Protein AF-A0A085LR89-F1 (afdb_monomer_lite)

Structure (mmCIF, N/CA/C/O backbone):
data_AF-A0A085LR89-F1
#
_entry.id   AF-A0A085LR89-F1
#
loop_
_atom_site.group_PDB
_atom_site.id
_atom_site.type_symbol
_atom_site.label_atom_id
_atom_site.label_alt_id
_atom_site.label_comp_id
_atom_site.label_asym_id
_atom_site.label_entity_id
_atom_site.label_seq_id
_atom_site.pdbx_PDB_ins_code
_atom_site.Cartn_x
_atom_site.Cartn_y
_atom_site.Cartn_z
_atom_site.occupancy
_atom_site.B_iso_or_equiv
_atom_site.auth_seq_id
_atom_site.auth_comp_id
_atom_site.auth_asym_id
_atom_site.auth_atom_id
_atom_site.pdbx_PDB_model_num
ATOM 1 N N . MET A 1 1 ? 61.784 -9.458 11.070 1.00 32.78 1 MET A N 1
ATOM 2 C CA . MET A 1 1 ? 60.737 -9.261 10.048 1.00 32.78 1 MET A CA 1
ATOM 3 C C . MET A 1 1 ? 59.618 -10.234 10.359 1.00 32.78 1 MET A C 1
ATOM 5 O O . MET A 1 1 ? 59.821 -11.429 10.211 1.00 32.78 1 MET A O 1
ATOM 9 N N . SER A 1 2 ? 58.502 -9.747 10.892 1.00 35.72 2 SER A N 1
ATOM 10 C CA . 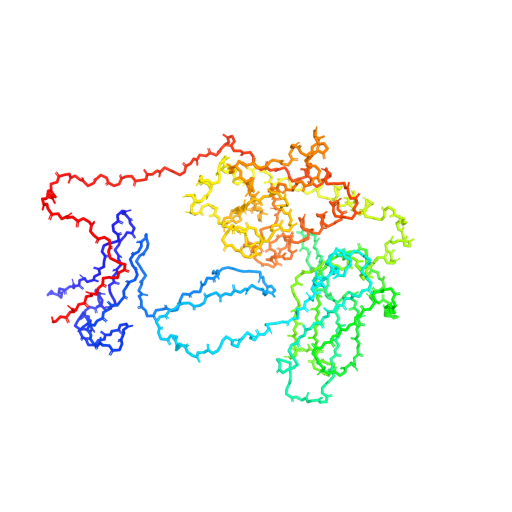SER A 1 2 ? 57.328 -10.572 11.183 1.00 35.72 2 SER A CA 1
ATOM 11 C C . SER A 1 2 ? 56.671 -10.938 9.854 1.00 35.72 2 SER A C 1
ATOM 13 O O . SER A 1 2 ? 56.163 -10.062 9.159 1.00 35.72 2 SER A O 1
ATOM 15 N N . SER A 1 3 ? 56.738 -12.204 9.456 1.00 43.00 3 SER A N 1
ATOM 16 C CA . SER A 1 3 ? 56.041 -12.704 8.273 1.00 43.00 3 SER A CA 1
ATOM 17 C C . SER A 1 3 ? 54.534 -12.695 8.541 1.00 43.00 3 SER A C 1
ATOM 19 O O . SER A 1 3 ? 54.021 -13.537 9.274 1.00 43.00 3 SER A O 1
ATOM 21 N N . LEU A 1 4 ? 53.837 -11.709 7.975 1.00 47.34 4 LEU A N 1
ATOM 22 C CA . LEU A 1 4 ? 52.379 -11.674 7.893 1.00 47.34 4 LEU A CA 1
ATOM 23 C C . LEU A 1 4 ? 51.922 -12.819 6.988 1.00 47.34 4 LEU A C 1
ATOM 25 O O . LEU A 1 4 ? 52.135 -12.789 5.778 1.00 47.34 4 LEU A O 1
ATOM 29 N N . LEU A 1 5 ? 51.332 -13.847 7.591 1.00 45.78 5 LEU A N 1
ATOM 30 C CA . LEU A 1 5 ? 50.730 -14.956 6.865 1.00 45.78 5 LEU A CA 1
ATOM 31 C C . LEU A 1 5 ? 49.256 -14.633 6.601 1.00 45.78 5 LEU A C 1
ATOM 33 O O . LEU A 1 5 ? 48.513 -14.265 7.516 1.00 45.78 5 LEU A O 1
ATOM 37 N N . LEU A 1 6 ? 48.859 -14.760 5.337 1.00 48.84 6 LEU A N 1
ATOM 38 C CA . LEU A 1 6 ? 47.501 -14.532 4.865 1.00 48.84 6 LEU A CA 1
ATOM 39 C C . LEU A 1 6 ? 46.900 -15.881 4.446 1.00 48.84 6 LEU A C 1
ATOM 41 O O . LEU A 1 6 ? 47.400 -16.519 3.524 1.00 48.84 6 LEU A O 1
ATOM 45 N N . ALA A 1 7 ? 45.835 -16.310 5.117 1.00 58.66 7 ALA A N 1
ATOM 46 C CA . ALA A 1 7 ? 45.003 -17.446 4.726 1.00 58.66 7 ALA A CA 1
ATOM 47 C C . ALA A 1 7 ? 43.586 -16.967 4.377 1.00 58.66 7 ALA A C 1
ATOM 49 O O . ALA A 1 7 ? 43.079 -16.022 4.986 1.00 58.66 7 ALA A O 1
ATOM 50 N N . GLY A 1 8 ? 42.961 -17.577 3.373 1.00 65.12 8 GLY A N 1
ATOM 51 C CA . GLY A 1 8 ? 41.691 -17.123 2.806 1.00 65.12 8 GLY A CA 1
ATOM 52 C C . GLY A 1 8 ? 41.365 -17.812 1.491 1.00 65.12 8 GLY A C 1
ATOM 53 O O . GLY A 1 8 ? 42.171 -18.574 0.956 1.00 65.12 8 GLY A O 1
ATOM 54 N N . PHE A 1 9 ? 40.177 -17.528 0.976 1.00 60.09 9 PHE A N 1
ATOM 55 C CA . PHE A 1 9 ? 39.712 -18.002 -0.318 1.00 60.09 9 PHE A CA 1
ATOM 56 C C . PHE A 1 9 ? 39.887 -16.899 -1.356 1.00 60.09 9 PHE A C 1
ATOM 58 O O . PHE A 1 9 ? 39.565 -15.737 -1.113 1.00 60.09 9 PHE A O 1
ATOM 65 N N . ASN A 1 10 ? 40.371 -17.269 -2.536 1.00 58.81 10 ASN A N 1
ATOM 66 C CA . ASN A 1 10 ? 40.240 -16.417 -3.707 1.00 58.81 10 ASN A CA 1
ATOM 67 C C . ASN A 1 10 ? 38.839 -16.649 -4.287 1.00 58.81 10 ASN A C 1
ATOM 69 O O . ASN A 1 10 ? 38.525 -17.781 -4.651 1.00 58.81 10 ASN A O 1
ATOM 73 N N . GLY A 1 11 ? 38.007 -15.606 -4.336 1.00 57.03 11 GLY A N 1
ATOM 74 C CA . GLY A 1 11 ? 36.618 -15.696 -4.799 1.00 57.03 11 GLY A CA 1
ATOM 75 C C . GLY A 1 11 ? 36.459 -16.024 -6.274 1.00 57.03 11 GLY A C 1
ATOM 76 O O . GLY A 1 11 ? 35.368 -16.391 -6.700 1.00 57.03 11 GLY A O 1
ATOM 77 N N . GLY A 1 12 ? 37.546 -15.954 -7.049 1.00 51.19 12 GLY A N 1
ATOM 78 C CA . GLY A 1 12 ? 37.476 -16.116 -8.495 1.00 51.19 12 GLY A CA 1
ATOM 79 C C . GLY A 1 12 ? 36.684 -14.979 -9.149 1.00 51.19 12 GLY A C 1
ATOM 80 O O . GLY A 1 12 ? 36.040 -14.171 -8.493 1.00 51.19 12 GLY A O 1
ATOM 81 N N . ASN A 1 13 ? 36.780 -14.855 -10.470 1.00 51.41 13 ASN A N 1
ATOM 82 C CA . ASN A 1 13 ? 35.998 -13.890 -11.255 1.00 51.41 13 ASN A CA 1
ATOM 83 C C . ASN A 1 13 ? 36.027 -12.415 -10.769 1.00 51.41 13 ASN A C 1
ATOM 85 O O . ASN A 1 13 ? 35.066 -11.675 -10.943 1.00 51.41 13 ASN A O 1
ATOM 89 N N . GLY A 1 14 ? 37.133 -11.974 -10.155 1.00 54.12 14 GLY A N 1
ATOM 90 C CA . GLY A 1 14 ? 37.303 -10.587 -9.703 1.00 54.12 14 GLY A CA 1
ATOM 91 C C . GLY A 1 14 ? 36.524 -10.201 -8.437 1.00 54.12 14 GLY A C 1
ATOM 92 O O . GLY A 1 14 ? 36.555 -9.034 -8.060 1.00 54.12 14 GLY A O 1
ATOM 93 N N . THR A 1 15 ? 35.889 -11.150 -7.740 1.00 55.84 15 THR A N 1
ATOM 94 C CA . THR A 1 15 ? 35.092 -10.902 -6.517 1.00 55.84 15 THR A CA 1
ATOM 95 C C . THR A 1 15 ? 35.940 -10.688 -5.253 1.00 55.84 15 THR A C 1
ATOM 97 O O . THR A 1 15 ? 35.416 -10.498 -4.157 1.00 55.84 15 THR A O 1
ATOM 100 N N . GLY A 1 16 ? 37.266 -10.646 -5.410 1.00 61.00 16 GLY A N 1
ATOM 101 C CA . GLY A 1 16 ? 38.223 -10.332 -4.354 1.00 61.00 16 GLY A CA 1
ATOM 102 C C . GLY A 1 16 ? 38.739 -11.553 -3.589 1.00 61.00 16 GLY A C 1
ATOM 103 O O . GLY A 1 16 ? 38.555 -12.707 -3.977 1.00 61.00 16 GLY A O 1
ATOM 104 N N . PHE A 1 17 ? 39.462 -11.277 -2.505 1.00 62.72 17 PHE A N 1
ATOM 105 C CA . PHE A 1 17 ? 39.996 -12.281 -1.588 1.00 62.72 17 PHE A CA 1
ATOM 106 C C . PHE A 1 17 ? 39.226 -12.218 -0.272 1.00 62.72 17 PHE A C 1
ATOM 108 O O . PHE A 1 17 ? 39.155 -11.159 0.352 1.00 62.72 17 PHE A O 1
ATOM 115 N N . THR A 1 18 ? 38.687 -13.350 0.168 1.00 69.75 18 THR A N 1
ATOM 116 C CA . THR A 1 18 ? 37.991 -13.465 1.451 1.00 69.75 18 THR A CA 1
ATOM 117 C C . THR A 1 18 ? 38.949 -14.063 2.481 1.00 69.75 18 THR A C 1
ATOM 119 O O . THR A 1 18 ? 39.220 -15.267 2.424 1.00 69.75 18 THR A O 1
ATOM 122 N N . PRO A 1 19 ? 39.495 -13.264 3.419 1.00 67.50 19 PRO A N 1
ATOM 123 C CA . PRO A 1 19 ? 40.410 -13.774 4.433 1.00 67.50 19 PRO A CA 1
ATOM 124 C C . PRO A 1 19 ? 39.686 -14.700 5.420 1.00 67.50 19 PRO A C 1
ATOM 126 O O . PRO A 1 19 ? 38.543 -14.453 5.805 1.00 67.50 19 PRO A O 1
ATOM 129 N N . LEU A 1 20 ? 40.374 -15.752 5.873 1.00 66.06 20 LEU A N 1
ATOM 130 C CA . LEU A 1 20 ? 39.950 -16.519 7.045 1.00 66.06 20 LEU A CA 1
ATOM 131 C C . LEU A 1 20 ? 40.119 -15.663 8.323 1.00 66.06 20 LEU A C 1
ATOM 133 O O . LEU A 1 20 ? 40.990 -14.787 8.361 1.00 66.06 20 LEU A O 1
ATOM 137 N N . PRO A 1 21 ? 39.347 -15.908 9.398 1.00 65.44 21 PRO A N 1
ATOM 138 C CA . PRO A 1 21 ? 39.545 -15.258 10.693 1.00 65.44 21 PRO A CA 1
ATOM 139 C C . PRO A 1 21 ? 40.989 -15.395 11.193 1.00 65.44 21 PRO A C 1
ATOM 141 O O . PRO A 1 21 ? 41.637 -16.407 10.958 1.00 65.44 21 PRO A O 1
ATOM 144 N N . TYR A 1 22 ? 41.514 -14.377 11.880 1.00 67.88 22 TYR A N 1
ATOM 145 C CA . TYR A 1 22 ? 42.899 -14.351 12.398 1.00 67.88 22 TYR A CA 1
ATOM 146 C C . TYR A 1 22 ? 44.018 -14.346 11.327 1.00 67.88 22 TYR A C 1
ATOM 148 O O . TYR A 1 22 ? 45.208 -14.391 11.652 1.00 67.88 22 TYR A O 1
ATOM 156 N N . SER A 1 23 ? 43.656 -14.256 10.044 1.00 65.19 23 SER A N 1
ATOM 157 C CA . SER A 1 23 ? 44.574 -14.006 8.928 1.00 65.19 23 SER A CA 1
ATOM 158 C C . SER A 1 23 ? 45.117 -12.574 8.976 1.00 65.19 23 SER A C 1
ATOM 160 O O . SER A 1 23 ? 44.405 -11.653 9.371 1.00 65.19 23 SER A O 1
ATOM 162 N N . ALA A 1 24 ? 46.385 -12.371 8.600 1.00 59.38 24 ALA A N 1
ATOM 163 C CA . ALA A 1 24 ? 47.071 -11.072 8.627 1.00 59.38 24 ALA A CA 1
ATOM 164 C C . ALA A 1 24 ? 47.065 -10.307 9.975 1.00 59.38 24 ALA A C 1
ATOM 166 O O . ALA A 1 24 ? 47.430 -9.135 10.019 1.00 59.38 24 ALA A O 1
ATOM 167 N N . SER A 1 25 ? 46.727 -10.959 11.093 1.00 66.94 25 SER A N 1
ATOM 168 C CA . SER A 1 25 ? 46.773 -10.355 12.436 1.00 66.94 25 SER A CA 1
ATOM 169 C C . SER A 1 25 ? 47.938 -10.855 13.301 1.00 66.94 25 SER A C 1
ATOM 171 O O . SER A 1 25 ? 48.028 -10.509 14.473 1.00 66.94 25 SER A O 1
ATOM 173 N N . GLY A 1 26 ? 48.832 -11.688 12.749 1.00 63.09 26 GLY A N 1
ATOM 174 C CA . GLY A 1 26 ? 49.913 -12.340 13.506 1.00 63.09 26 GLY A CA 1
ATOM 175 C C . GLY A 1 26 ? 49.442 -13.501 14.393 1.00 63.09 26 GLY A C 1
ATOM 176 O O . GLY A 1 26 ? 50.255 -14.131 15.062 1.00 63.09 26 GLY A O 1
ATOM 177 N N . GLU A 1 27 ? 48.146 -13.822 14.358 1.00 71.25 27 GLU A N 1
ATOM 178 C CA . GLU A 1 27 ? 47.516 -14.861 15.177 1.00 71.25 27 GLU A CA 1
ATOM 179 C C . GLU A 1 27 ? 47.032 -16.058 14.350 1.00 71.25 27 GLU A C 1
ATOM 181 O O . GLU A 1 27 ? 46.130 -16.782 14.761 1.00 71.25 27 GLU A O 1
ATOM 186 N N . ILE A 1 28 ? 47.635 -16.296 13.182 1.00 62.91 28 ILE A N 1
ATOM 187 C CA . ILE A 1 28 ? 47.172 -17.315 12.227 1.00 62.91 28 ILE A CA 1
ATOM 188 C C . ILE A 1 28 ? 47.116 -18.735 12.819 1.00 62.91 28 ILE A C 1
ATOM 190 O O . ILE A 1 28 ? 46.302 -19.549 12.395 1.00 62.91 28 ILE A O 1
ATOM 194 N N . PHE A 1 29 ? 47.919 -19.027 13.847 1.00 63.22 29 PHE A N 1
ATOM 195 C CA . PHE A 1 29 ? 47.888 -20.296 14.585 1.00 63.22 29 PHE A CA 1
ATOM 196 C C . PHE A 1 29 ? 46.522 -20.580 15.236 1.00 63.22 29 PHE A C 1
ATOM 198 O O . PHE A 1 29 ? 46.166 -21.741 15.433 1.00 63.22 29 PHE A O 1
ATOM 205 N N . LYS A 1 30 ? 45.720 -19.539 15.514 1.00 67.81 30 LYS A N 1
ATOM 206 C CA . LYS A 1 30 ? 44.348 -19.667 16.022 1.00 67.81 30 LYS A CA 1
ATOM 207 C C . LYS A 1 30 ? 43.420 -20.376 15.038 1.00 67.81 30 LYS A C 1
ATOM 209 O O . LYS A 1 30 ? 42.422 -20.935 15.477 1.00 67.81 30 LYS A O 1
ATOM 214 N N . LEU A 1 31 ? 43.753 -20.433 13.745 1.00 61.12 31 LEU A N 1
ATOM 215 C CA . LEU A 1 31 ? 42.983 -21.204 12.764 1.00 61.12 31 LEU A CA 1
ATOM 216 C C . LEU A 1 31 ? 42.948 -22.703 13.062 1.00 61.12 31 LEU A C 1
ATOM 218 O O . LEU A 1 31 ? 41.983 -23.342 12.662 1.00 61.12 31 LEU A O 1
ATOM 222 N N . ALA A 1 32 ? 43.956 -23.243 13.755 1.00 62.91 32 ALA A N 1
ATOM 223 C CA . ALA A 1 32 ? 44.004 -24.647 14.168 1.00 62.91 32 ALA A CA 1
ATOM 224 C C . ALA A 1 32 ? 43.259 -24.905 15.493 1.00 62.91 32 ALA A C 1
ATOM 226 O O . ALA A 1 32 ? 42.859 -26.030 15.775 1.00 62.91 32 ALA A O 1
ATOM 227 N N . THR A 1 33 ? 43.076 -23.871 16.324 1.00 64.69 33 THR A N 1
ATOM 228 C CA . THR A 1 33 ? 42.462 -23.989 17.662 1.00 64.69 33 THR A CA 1
ATOM 229 C C . THR A 1 33 ? 40.982 -23.621 17.664 1.00 64.69 33 THR A C 1
ATOM 231 O O . THR A 1 33 ? 40.196 -24.223 18.390 1.00 64.69 33 THR A O 1
ATOM 234 N N . PHE A 1 34 ? 40.602 -22.632 16.857 1.00 69.56 34 PHE A N 1
ATOM 235 C CA . PHE A 1 34 ? 39.237 -22.137 16.723 1.00 69.56 34 PHE A CA 1
ATOM 236 C C . PHE A 1 34 ? 38.592 -22.662 15.441 1.00 69.56 34 PHE A C 1
ATOM 238 O O . PHE A 1 34 ? 39.260 -23.195 14.554 1.00 69.56 34 PHE A O 1
ATOM 245 N N . SER A 1 35 ? 37.270 -22.553 15.372 1.00 64.19 35 SER A N 1
ATOM 246 C CA . SER A 1 35 ? 36.470 -23.113 14.292 1.00 64.19 35 SER A CA 1
ATOM 247 C C . SER A 1 35 ? 35.125 -22.388 14.178 1.00 64.19 35 SER A C 1
ATOM 249 O O . SER A 1 35 ? 34.646 -21.812 15.152 1.00 64.19 35 SER A O 1
ATOM 251 N N . SER A 1 36 ? 34.516 -22.428 12.987 1.00 60.47 36 SER A N 1
ATOM 252 C CA . SER A 1 36 ? 33.108 -22.051 12.746 1.00 60.47 36 SER A CA 1
ATOM 253 C C . SER A 1 36 ? 32.120 -23.213 12.941 1.00 60.47 36 SER A C 1
ATOM 255 O O . SER A 1 36 ? 30.924 -23.068 12.696 1.00 60.47 36 SER A O 1
ATOM 257 N N . VAL A 1 37 ? 32.617 -24.376 13.361 1.00 61.75 37 VAL A N 1
ATOM 258 C CA . VAL A 1 37 ? 31.857 -25.582 13.704 1.00 61.75 37 VAL A CA 1
ATOM 259 C C . VAL A 1 37 ? 32.370 -26.133 15.043 1.00 61.75 37 VAL A C 1
ATOM 261 O O . VAL A 1 37 ? 33.425 -25.731 15.519 1.00 61.75 37 VAL A O 1
ATOM 264 N N . ASP A 1 38 ? 31.681 -27.096 15.655 1.00 64.38 38 ASP A N 1
ATOM 265 C CA . ASP A 1 38 ? 32.117 -27.719 16.926 1.00 64.38 38 ASP A CA 1
ATOM 266 C C . ASP A 1 38 ? 33.332 -28.670 16.775 1.00 64.38 38 ASP A C 1
ATOM 268 O O . ASP A 1 38 ? 33.498 -29.634 17.521 1.00 64.38 38 ASP A O 1
ATOM 272 N N . LEU A 1 39 ? 34.201 -28.432 15.787 1.00 63.84 39 LEU A N 1
ATOM 273 C CA . LEU A 1 39 ? 35.412 -29.210 15.527 1.00 63.84 39 LEU A CA 1
ATOM 274 C C . LEU A 1 39 ? 36.611 -28.264 15.343 1.00 63.84 39 LEU A C 1
ATOM 276 O O . LEU A 1 39 ? 36.702 -27.623 14.294 1.00 63.84 39 LEU A O 1
ATOM 280 N N . PRO A 1 40 ? 37.549 -28.193 16.310 1.00 66.50 40 PRO A N 1
ATOM 281 C CA . PRO A 1 40 ? 38.739 -27.342 16.225 1.00 66.50 40 PRO A CA 1
ATOM 282 C C . PRO A 1 40 ? 39.486 -27.496 14.894 1.00 66.50 40 PRO A C 1
ATOM 284 O O . PRO A 1 40 ? 39.620 -28.607 14.380 1.00 66.50 40 PRO A O 1
ATOM 287 N N . GLY A 1 41 ? 39.950 -26.386 14.313 1.00 60.62 41 GLY A N 1
ATOM 288 C CA . GLY A 1 41 ? 40.714 -26.408 13.060 1.00 60.62 41 GLY A CA 1
ATOM 289 C C . GLY A 1 41 ? 39.874 -26.526 11.786 1.00 60.62 41 GLY A C 1
ATOM 290 O O . GLY A 1 41 ? 40.408 -26.450 10.676 1.00 60.62 41 GLY A O 1
ATOM 291 N N . ARG A 1 42 ? 38.555 -26.707 11.913 1.00 60.81 42 ARG A N 1
ATOM 292 C CA . ARG A 1 42 ? 37.652 -26.874 10.774 1.00 60.81 42 ARG A CA 1
ATOM 293 C C . ARG A 1 42 ? 36.907 -25.586 10.483 1.00 60.81 42 ARG A C 1
ATOM 295 O O . ARG A 1 42 ? 36.419 -24.927 11.389 1.00 60.81 42 ARG A O 1
ATOM 302 N N . TRP A 1 43 ? 36.763 -25.226 9.220 1.00 61.56 43 TRP A N 1
ATOM 303 C CA . TRP A 1 43 ? 36.019 -24.027 8.857 1.00 61.56 43 TRP A CA 1
ATOM 304 C C . TRP A 1 43 ? 35.061 -24.338 7.721 1.00 61.56 43 TRP A C 1
ATOM 306 O O . TRP A 1 43 ? 35.440 -25.013 6.764 1.00 61.56 43 TRP A O 1
ATOM 316 N N . ILE A 1 44 ? 33.815 -23.883 7.846 1.00 63.44 44 ILE A N 1
ATOM 317 C CA . ILE A 1 44 ? 32.793 -24.074 6.821 1.00 63.44 44 ILE A CA 1
ATOM 318 C C . ILE A 1 44 ? 32.508 -22.746 6.135 1.00 63.44 44 ILE A C 1
ATOM 320 O O . ILE A 1 44 ? 32.373 -21.717 6.786 1.00 63.44 44 ILE A O 1
ATOM 324 N N . TYR A 1 45 ? 32.445 -22.773 4.810 1.00 62.16 45 TYR A N 1
ATOM 325 C CA . TYR A 1 45 ? 32.147 -21.622 3.968 1.00 62.16 45 TYR A CA 1
ATOM 326 C C . TYR A 1 45 ? 31.163 -22.058 2.890 1.00 62.16 45 TYR A C 1
ATOM 328 O O . TYR A 1 45 ? 31.280 -23.159 2.346 1.00 62.16 45 TYR A O 1
ATOM 336 N N . ARG A 1 46 ? 30.196 -21.194 2.581 1.00 61.19 46 ARG A N 1
ATOM 337 C CA . ARG A 1 46 ? 29.393 -21.301 1.365 1.00 61.19 46 ARG A CA 1
ATOM 338 C C . ARG A 1 46 ? 30.139 -20.550 0.270 1.00 61.19 46 ARG A C 1
ATOM 340 O O . ARG A 1 46 ? 30.467 -19.379 0.444 1.00 61.19 46 ARG A O 1
ATOM 347 N N . VAL A 1 47 ? 30.426 -21.241 -0.824 1.00 60.31 47 VAL A N 1
ATOM 348 C CA . VAL A 1 47 ? 31.152 -20.688 -1.969 1.00 60.31 47 VAL A CA 1
ATOM 349 C C . VAL A 1 47 ? 30.185 -20.642 -3.148 1.00 60.31 47 VAL A C 1
ATOM 351 O O . VAL A 1 47 ? 29.944 -21.677 -3.761 1.00 60.31 47 VAL A O 1
ATOM 354 N N . ASP A 1 48 ? 29.630 -19.458 -3.415 1.00 56.66 48 ASP A N 1
ATOM 355 C CA . ASP A 1 48 ? 28.869 -19.127 -4.632 1.00 56.66 48 ASP A CA 1
ATOM 356 C C . ASP A 1 48 ? 29.531 -17.903 -5.311 1.00 56.66 48 ASP A C 1
ATOM 358 O O . ASP A 1 48 ? 30.746 -17.740 -5.208 1.00 56.66 48 ASP A O 1
ATOM 362 N N . GLU A 1 49 ? 28.775 -17.010 -5.966 1.00 55.53 49 GLU A N 1
ATOM 363 C CA . GLU A 1 49 ? 29.297 -15.729 -6.488 1.00 55.53 49 GLU A CA 1
ATOM 364 C C . GLU A 1 49 ? 29.901 -14.833 -5.388 1.00 55.53 49 GLU A C 1
ATOM 366 O O . GLU A 1 49 ? 30.769 -14.006 -5.657 1.00 55.53 49 GLU A O 1
ATOM 371 N N . GLN A 1 50 ? 29.484 -15.032 -4.133 1.00 56.25 50 GLN A N 1
ATOM 372 C CA . GLN A 1 50 ? 30.135 -14.493 -2.940 1.00 56.25 50 GLN A CA 1
ATOM 373 C C . GLN A 1 50 ? 30.561 -15.636 -2.010 1.00 56.25 50 GLN A C 1
ATOM 375 O O . GLN A 1 50 ? 29.844 -16.629 -1.848 1.00 56.25 50 GLN A O 1
ATOM 380 N N . ILE A 1 51 ? 31.721 -15.485 -1.361 1.00 63.19 51 ILE A N 1
ATOM 381 C CA . ILE A 1 51 ? 32.186 -16.408 -0.319 1.00 63.19 51 ILE A CA 1
ATOM 382 C C . ILE A 1 51 ? 31.641 -15.938 1.026 1.00 63.19 51 ILE A C 1
ATOM 384 O O . ILE A 1 51 ? 32.044 -14.897 1.547 1.00 63.19 51 ILE A O 1
ATOM 388 N N . ILE A 1 52 ? 30.752 -16.733 1.610 1.00 62.56 52 ILE A N 1
ATOM 389 C CA . ILE A 1 52 ? 30.110 -16.434 2.888 1.00 62.56 52 ILE A CA 1
ATOM 390 C C . ILE A 1 52 ? 30.650 -17.408 3.931 1.00 62.56 52 ILE A C 1
ATOM 392 O O . ILE A 1 52 ? 30.578 -18.628 3.758 1.00 62.56 52 ILE A O 1
ATOM 396 N N . ALA A 1 53 ? 31.195 -16.876 5.025 1.00 62.41 53 ALA A N 1
ATOM 397 C CA . ALA A 1 53 ? 31.591 -17.691 6.166 1.00 62.41 53 ALA A CA 1
ATOM 398 C C . ALA A 1 53 ? 30.370 -18.427 6.725 1.00 62.41 53 ALA A C 1
ATOM 400 O O . ALA A 1 53 ? 29.365 -17.820 7.091 1.00 62.41 53 ALA A O 1
ATOM 401 N N . GLY A 1 54 ? 30.453 -19.750 6.789 1.00 57.00 54 GLY A N 1
ATOM 402 C CA . GLY A 1 54 ? 29.505 -20.536 7.552 1.00 57.00 54 GLY A CA 1
ATOM 403 C C . GLY A 1 54 ? 29.762 -20.345 9.047 1.00 57.00 54 GLY A C 1
ATOM 404 O O . GLY A 1 54 ? 30.864 -20.000 9.467 1.00 57.00 54 GLY A O 1
ATOM 405 N N . GLY A 1 55 ? 28.707 -20.487 9.844 1.00 57.16 55 GLY A N 1
ATOM 406 C CA . GLY A 1 55 ? 28.678 -20.081 11.256 1.00 57.16 55 GLY A CA 1
ATOM 407 C C . GLY A 1 55 ? 27.775 -18.870 11.504 1.00 57.16 55 GLY A C 1
ATOM 408 O O . GLY A 1 55 ? 27.362 -18.641 12.636 1.00 57.16 55 GLY A O 1
ATOM 409 N N . PHE A 1 56 ? 27.418 -18.130 10.449 1.00 59.03 56 PHE A N 1
ATOM 410 C CA . PHE A 1 56 ? 26.514 -16.985 10.530 1.00 59.03 56 PHE A CA 1
ATOM 411 C C . PHE A 1 56 ? 25.092 -17.341 10.096 1.00 59.03 56 PHE A C 1
ATOM 413 O O . PHE A 1 56 ? 24.864 -18.097 9.148 1.00 59.03 56 PHE A O 1
ATOM 420 N N . LEU A 1 57 ? 24.133 -16.764 10.814 1.00 67.94 57 LEU A N 1
ATOM 421 C CA . LEU A 1 57 ? 22.718 -16.814 10.492 1.00 67.94 57 LEU A CA 1
ATOM 422 C C . LEU A 1 57 ? 22.456 -15.959 9.245 1.00 67.94 57 LEU A C 1
ATOM 424 O O . LEU A 1 57 ? 22.799 -14.780 9.218 1.00 67.94 57 LEU A O 1
ATOM 428 N N . THR A 1 58 ? 21.850 -16.545 8.220 1.00 67.56 58 THR A N 1
ATOM 429 C CA . THR A 1 58 ? 21.382 -15.845 7.019 1.00 67.56 58 THR A CA 1
ATOM 430 C C . THR A 1 58 ? 19.877 -15.648 7.116 1.00 67.56 58 THR A C 1
ATOM 432 O O . THR A 1 58 ? 19.150 -16.581 7.452 1.00 67.56 58 THR A O 1
ATOM 435 N N . ILE A 1 59 ? 19.418 -14.438 6.814 1.00 71.81 59 ILE A N 1
ATOM 436 C CA . ILE A 1 59 ? 18.016 -14.030 6.877 1.00 71.81 59 ILE A CA 1
ATOM 437 C C . ILE A 1 59 ? 17.586 -13.638 5.460 1.00 71.81 59 ILE A C 1
ATOM 439 O O . ILE A 1 59 ? 18.256 -12.824 4.830 1.00 71.81 59 ILE A O 1
ATOM 443 N N . ALA A 1 60 ? 16.504 -14.230 4.955 1.00 65.31 60 ALA A N 1
ATOM 444 C CA . ALA A 1 60 ? 15.958 -13.949 3.629 1.00 65.31 60 ALA A CA 1
ATOM 445 C C . ALA A 1 60 ? 14.417 -13.830 3.677 1.00 65.31 60 ALA A C 1
ATOM 447 O O . ALA A 1 60 ? 13.773 -14.741 4.193 1.00 65.31 60 ALA A O 1
ATOM 448 N N . PRO A 1 61 ? 13.799 -12.771 3.127 1.00 67.62 61 PRO A N 1
ATOM 449 C CA . PRO A 1 61 ? 14.453 -11.617 2.516 1.00 67.62 61 PRO A CA 1
ATOM 450 C C . PRO A 1 61 ? 15.150 -10.731 3.564 1.00 67.62 61 PRO A C 1
ATOM 452 O O . PRO A 1 61 ? 14.758 -10.687 4.728 1.00 67.62 61 PRO A O 1
ATOM 455 N N . ASP A 1 62 ? 16.201 -10.030 3.146 1.00 68.69 62 ASP A N 1
ATOM 456 C CA . ASP A 1 62 ? 16.970 -9.077 3.962 1.00 68.69 62 ASP A CA 1
ATOM 457 C C . ASP A 1 62 ? 16.287 -7.700 4.075 1.00 68.69 62 ASP A C 1
ATOM 459 O O . ASP A 1 62 ? 16.653 -6.875 4.915 1.00 68.69 62 ASP A O 1
ATOM 463 N N . LYS A 1 63 ? 15.264 -7.462 3.247 1.00 72.31 63 LYS A N 1
ATOM 464 C CA . LYS A 1 63 ? 14.410 -6.272 3.241 1.00 72.31 63 LYS A CA 1
ATOM 465 C C . LYS A 1 63 ? 12.942 -6.664 3.371 1.00 72.31 63 LYS A C 1
ATOM 467 O O . LYS A 1 63 ? 12.510 -7.710 2.892 1.00 72.31 63 LYS A O 1
ATOM 472 N N . GLY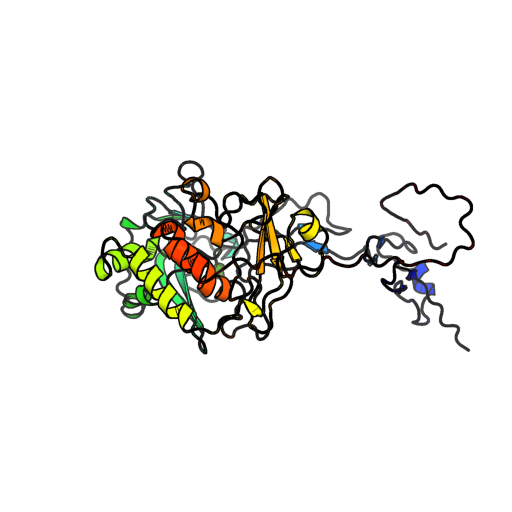 A 1 64 ? 12.155 -5.785 3.981 1.00 72.75 64 GLY A N 1
ATOM 473 C CA . GLY A 1 64 ? 10.724 -5.992 4.149 1.00 72.75 64 GLY A CA 1
ATOM 474 C C . GLY A 1 64 ? 9.955 -4.700 4.392 1.00 72.75 64 GLY A C 1
ATOM 475 O O . GLY A 1 64 ? 10.533 -3.629 4.566 1.00 72.75 64 GLY A O 1
ATOM 476 N N . SER A 1 65 ? 8.629 -4.815 4.394 1.00 73.94 65 SER A N 1
ATOM 477 C CA . SER A 1 65 ? 7.709 -3.746 4.776 1.00 73.94 65 SER A CA 1
ATOM 478 C C . SER A 1 65 ? 7.974 -3.288 6.209 1.00 73.94 65 SER A C 1
ATOM 480 O O . SER A 1 65 ? 8.161 -4.118 7.103 1.00 73.94 65 SER A O 1
ATOM 482 N N . MET A 1 66 ? 7.923 -1.975 6.454 1.00 78.81 66 MET A N 1
ATOM 483 C CA . MET A 1 66 ? 8.153 -1.420 7.797 1.00 78.81 66 MET A CA 1
ATOM 484 C C . MET A 1 66 ? 7.098 -1.842 8.825 1.00 78.81 66 MET A C 1
ATOM 486 O O . MET A 1 66 ? 7.330 -1.735 10.025 1.00 78.81 66 MET A O 1
ATOM 490 N N . LEU A 1 67 ? 5.937 -2.311 8.365 1.00 72.81 67 LEU A N 1
ATOM 491 C CA . LEU A 1 67 ? 4.852 -2.789 9.224 1.00 72.81 67 LEU A CA 1
ATOM 492 C C . LEU A 1 67 ? 4.913 -4.303 9.465 1.00 72.81 67 LEU A C 1
ATOM 494 O O . LEU A 1 67 ? 4.083 -4.847 10.189 1.00 72.81 67 LEU A O 1
ATOM 498 N N . GLY A 1 68 ? 5.902 -4.984 8.882 1.00 70.38 68 GLY A N 1
ATOM 499 C CA . GLY A 1 68 ? 6.058 -6.427 8.995 1.00 70.38 68 GLY A CA 1
ATOM 500 C C . GLY A 1 68 ? 5.001 -7.202 8.207 1.00 70.38 68 GLY A C 1
ATOM 501 O O . GLY A 1 68 ? 4.478 -6.735 7.196 1.00 70.38 68 GLY A O 1
ATOM 502 N N . GLY A 1 69 ? 4.725 -8.430 8.651 1.00 65.19 69 GLY A N 1
ATOM 503 C CA . GLY A 1 69 ? 3.815 -9.361 7.969 1.00 65.19 69 GLY A CA 1
ATOM 504 C C . GLY A 1 69 ? 4.476 -10.227 6.891 1.00 65.19 69 GLY A C 1
ATOM 505 O O . GLY A 1 69 ? 3.805 -11.067 6.299 1.00 65.19 69 GLY A O 1
ATOM 506 N N . ILE A 1 70 ? 5.782 -10.067 6.670 1.00 69.25 70 ILE A N 1
ATOM 507 C CA . ILE A 1 70 ? 6.566 -10.886 5.740 1.00 69.25 70 ILE A CA 1
ATOM 508 C C . ILE A 1 70 ? 7.164 -12.068 6.502 1.00 69.25 70 ILE A C 1
ATOM 510 O O . ILE A 1 70 ? 7.707 -11.904 7.596 1.00 69.25 70 ILE A O 1
ATOM 514 N N . SER A 1 71 ? 7.054 -13.264 5.923 1.00 67.81 71 SER A N 1
ATOM 515 C CA . SER A 1 71 ? 7.769 -14.435 6.422 1.00 67.81 71 SER A CA 1
ATOM 516 C C . SER A 1 71 ? 9.241 -14.304 6.067 1.00 67.81 71 SER A C 1
ATOM 518 O O . SER A 1 71 ? 9.585 -14.058 4.913 1.00 67.81 71 SER A O 1
ATOM 520 N N . VAL A 1 72 ? 10.098 -14.470 7.068 1.00 71.25 72 VAL A N 1
ATOM 521 C CA . VAL A 1 72 ? 11.539 -14.402 6.881 1.00 71.25 72 VAL A CA 1
ATOM 522 C C . VAL A 1 72 ? 12.114 -15.779 7.156 1.00 71.25 72 VAL A C 1
ATOM 524 O O . VAL A 1 72 ? 11.931 -16.340 8.237 1.00 71.25 72 VAL A O 1
ATOM 527 N N . ASN A 1 73 ? 12.773 -16.341 6.152 1.00 68.81 73 ASN A N 1
ATOM 528 C CA . ASN A 1 73 ? 13.500 -17.582 6.274 1.00 68.81 73 ASN A CA 1
ATOM 529 C C . ASN A 1 73 ? 14.845 -17.304 6.938 1.00 68.81 73 ASN A C 1
ATOM 531 O O . ASN A 1 73 ? 15.658 -16.518 6.449 1.00 68.81 73 ASN A O 1
ATOM 535 N N . ILE A 1 74 ? 15.063 -17.966 8.064 1.00 73.25 74 ILE A N 1
ATOM 536 C CA . ILE A 1 74 ? 16.292 -17.877 8.828 1.00 73.25 74 ILE A CA 1
ATOM 537 C C . ILE A 1 74 ? 17.011 -19.208 8.642 1.00 73.25 74 ILE A C 1
ATOM 539 O O . ILE A 1 74 ? 16.552 -20.245 9.112 1.00 73.25 74 ILE A O 1
ATOM 543 N N . SER A 1 75 ? 18.143 -19.180 7.950 1.00 71.50 75 SER A N 1
ATOM 544 C CA . SER A 1 75 ? 18.950 -20.364 7.668 1.00 71.50 75 SER A CA 1
ATOM 545 C C . SER A 1 75 ? 20.361 -20.184 8.203 1.00 71.50 75 SER A C 1
ATOM 547 O O . SER A 1 75 ? 20.980 -19.146 7.996 1.00 71.50 75 SER A O 1
ATOM 549 N N . GLY A 1 76 ? 20.898 -21.194 8.874 1.00 67.44 76 GLY A N 1
ATOM 550 C CA . GLY A 1 76 ? 22.263 -21.163 9.381 1.00 67.44 76 GLY A CA 1
ATOM 551 C C . GLY A 1 76 ? 22.613 -22.447 10.127 1.00 67.44 76 GLY A C 1
ATOM 552 O O . GLY A 1 76 ? 21.714 -23.211 10.492 1.00 67.44 76 GLY A O 1
ATOM 553 N N . PRO A 1 77 ? 23.908 -22.720 10.342 1.00 65.06 77 PRO A N 1
ATOM 554 C CA . PRO A 1 77 ? 24.322 -23.810 11.216 1.00 65.06 77 PRO A CA 1
ATOM 555 C C . PRO A 1 77 ? 23.823 -23.567 12.650 1.00 65.06 77 PRO A C 1
ATOM 557 O O . PRO A 1 77 ? 23.675 -22.426 13.079 1.00 65.06 77 PRO A O 1
ATOM 560 N N . CYS A 1 78 ? 23.566 -24.656 13.379 1.00 62.66 78 CYS A N 1
ATOM 561 C CA . CYS A 1 78 ? 23.103 -24.667 14.776 1.00 62.66 78 CYS A CA 1
ATOM 562 C C . CYS A 1 78 ? 21.635 -24.267 15.028 1.00 62.66 78 CYS A C 1
ATOM 564 O O . CYS A 1 78 ? 21.249 -24.115 16.186 1.00 62.66 78 CYS A O 1
ATOM 566 N N . LEU A 1 79 ? 20.785 -24.178 13.998 1.00 62.97 79 LEU A N 1
ATOM 567 C CA . LEU A 1 79 ? 19.333 -24.223 14.208 1.00 62.97 79 LEU A CA 1
ATOM 568 C C . LEU A 1 79 ? 18.929 -25.673 14.545 1.00 62.97 79 LEU A C 1
ATOM 570 O O . LEU A 1 79 ? 19.120 -26.557 13.704 1.00 62.97 79 LEU A O 1
ATOM 574 N N . PRO A 1 80 ? 18.425 -25.967 15.761 1.00 61.03 80 PRO A N 1
ATOM 575 C CA . PRO A 1 80 ? 18.021 -27.320 16.113 1.00 61.03 80 PRO A CA 1
ATOM 576 C C . PRO A 1 80 ? 16.883 -27.784 15.187 1.00 61.03 80 PRO A C 1
ATOM 578 O O . PRO A 1 80 ? 15.972 -27.002 14.909 1.00 61.03 80 PRO A O 1
ATOM 581 N N . PRO A 1 81 ? 16.870 -29.058 14.751 1.00 57.66 81 PRO A N 1
ATOM 582 C CA . PRO A 1 81 ? 15.854 -29.599 13.837 1.00 57.66 81 PRO A CA 1
ATOM 583 C C . PRO A 1 81 ? 14.428 -29.607 14.419 1.00 57.66 81 PRO A C 1
ATOM 585 O O . PRO A 1 81 ? 13.480 -29.974 13.733 1.00 57.66 81 PRO A O 1
ATOM 588 N N . SER A 1 82 ? 14.273 -29.216 15.686 1.00 51.53 82 SER A N 1
ATOM 589 C CA . SER A 1 82 ? 13.034 -29.264 16.453 1.00 51.53 82 SER A CA 1
ATOM 590 C C . SER A 1 82 ? 12.720 -27.951 17.171 1.00 51.53 82 SER A C 1
ATOM 592 O O . SER A 1 82 ? 12.188 -27.984 18.281 1.00 51.53 82 SER A O 1
ATOM 594 N N . MET A 1 83 ? 13.030 -26.791 16.588 1.00 46.06 83 MET A N 1
ATOM 595 C CA . MET A 1 83 ? 12.144 -25.665 16.871 1.00 46.06 83 MET A CA 1
ATOM 596 C C . MET A 1 83 ? 10.864 -25.961 16.087 1.00 46.06 83 MET A C 1
ATOM 598 O O . MET A 1 83 ? 10.915 -25.924 14.853 1.00 46.06 83 MET A O 1
ATOM 602 N N . PRO A 1 84 ? 9.726 -26.310 16.731 1.00 50.25 84 PRO A N 1
ATOM 603 C CA . PRO A 1 84 ? 8.462 -26.151 16.033 1.00 50.25 84 PRO A CA 1
ATOM 604 C C . PRO A 1 84 ? 8.469 -24.727 15.473 1.00 50.25 84 PRO A C 1
ATOM 606 O O . PRO A 1 84 ? 9.010 -23.828 16.128 1.00 50.25 84 PRO A O 1
ATOM 609 N N . PRO A 1 85 ? 7.949 -24.492 14.261 1.00 50.28 85 PRO A N 1
ATOM 610 C CA . PRO A 1 85 ? 7.691 -23.136 13.845 1.00 50.28 85 PRO A CA 1
ATOM 611 C C . PRO A 1 85 ? 6.622 -22.626 14.807 1.00 50.28 85 PRO A C 1
ATOM 613 O O . PRO A 1 85 ? 5.429 -22.736 14.528 1.00 50.28 85 PRO A O 1
ATOM 616 N N . ASP A 1 86 ? 7.036 -22.088 15.952 1.00 46.34 86 ASP A N 1
ATOM 617 C CA . ASP A 1 86 ? 6.247 -21.137 16.695 1.00 46.34 86 ASP A CA 1
ATOM 618 C C . ASP A 1 86 ? 6.151 -19.961 15.739 1.00 46.34 86 ASP A C 1
ATOM 620 O O . ASP A 1 86 ? 6.955 -19.029 15.733 1.00 46.34 86 ASP A O 1
ATOM 624 N N . ARG A 1 87 ? 5.176 -20.065 14.830 1.00 51.25 87 ARG A N 1
ATOM 625 C CA . ARG A 1 87 ? 4.653 -18.956 14.059 1.00 51.25 87 ARG A CA 1
ATOM 626 C C . ARG A 1 87 ? 3.999 -18.069 15.101 1.00 51.25 87 ARG A C 1
ATOM 628 O O . ARG A 1 87 ? 2.779 -18.073 15.254 1.00 51.25 87 ARG A O 1
ATOM 635 N N . ALA A 1 88 ? 4.815 -17.356 15.870 1.00 49.38 88 ALA A N 1
ATOM 636 C CA . ALA A 1 88 ? 4.356 -16.229 16.637 1.00 49.38 88 ALA A CA 1
ATOM 637 C C . ALA A 1 88 ? 3.748 -15.306 15.593 1.00 49.38 88 ALA A C 1
ATOM 639 O O . ALA A 1 88 ? 4.464 -14.744 14.770 1.00 49.38 88 ALA A O 1
ATOM 640 N N . ILE A 1 89 ? 2.417 -15.261 15.552 1.00 58.66 89 ILE A N 1
ATOM 641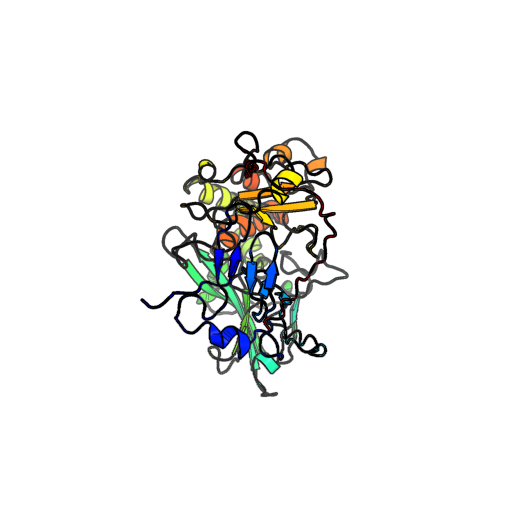 C CA . ILE A 1 89 ? 1.684 -14.351 14.687 1.00 58.66 89 ILE A CA 1
ATOM 642 C C . ILE A 1 89 ? 2.193 -12.958 15.072 1.00 58.66 89 ILE A C 1
ATOM 644 O O . ILE A 1 89 ? 1.901 -12.510 16.185 1.00 58.66 89 ILE A O 1
ATOM 648 N N . PRO A 1 90 ? 2.999 -12.292 14.227 1.00 62.81 90 PRO A N 1
ATOM 649 C CA . PRO A 1 90 ? 3.810 -11.171 14.692 1.00 62.81 90 PRO A CA 1
ATOM 650 C C . PRO A 1 90 ? 2.991 -9.878 14.823 1.00 62.81 90 PRO A C 1
ATOM 652 O O . PRO A 1 90 ? 3.539 -8.826 15.127 1.00 62.81 90 PRO A O 1
ATOM 655 N N . GLY A 1 91 ? 1.674 -9.940 14.609 1.00 81.88 91 GLY A N 1
ATOM 656 C CA . GLY A 1 91 ? 0.805 -8.774 14.616 1.00 81.88 91 GLY A CA 1
ATOM 657 C C . GLY A 1 91 ? -0.674 -9.123 14.506 1.00 81.88 91 GLY A C 1
ATOM 658 O O . GLY A 1 91 ? -1.132 -10.194 14.905 1.00 81.88 91 GLY A O 1
ATOM 659 N N . VAL A 1 92 ? -1.435 -8.185 13.962 1.00 89.62 92 VAL A N 1
ATOM 660 C CA . VAL A 1 92 ? -2.865 -8.335 13.707 1.00 89.62 92 VAL A CA 1
ATOM 661 C C . VAL A 1 92 ? -3.054 -8.942 12.316 1.00 89.62 92 VAL A C 1
ATOM 663 O O . VAL A 1 92 ? -2.645 -8.366 11.313 1.00 89.62 92 VAL A O 1
ATOM 666 N N . ILE A 1 93 ? -3.702 -10.100 12.237 1.00 89.38 93 ILE A N 1
ATOM 667 C CA . ILE A 1 93 ? -4.062 -10.743 10.973 1.00 89.38 93 ILE A CA 1
ATOM 668 C C . ILE A 1 93 ? -5.457 -10.287 10.559 1.00 89.38 93 ILE A C 1
ATOM 670 O O . ILE A 1 93 ? -6.447 -10.533 11.257 1.00 89.38 93 ILE A O 1
ATOM 674 N N . LEU A 1 94 ? -5.523 -9.699 9.371 1.00 89.56 94 LEU A N 1
ATOM 675 C CA . LEU A 1 94 ? -6.756 -9.407 8.655 1.00 89.56 94 LEU A CA 1
ATOM 676 C C . LEU A 1 94 ? -7.147 -10.656 7.858 1.00 89.56 94 LEU A C 1
ATOM 678 O O . LEU A 1 94 ? -6.537 -10.973 6.837 1.00 89.56 94 LEU A O 1
ATOM 682 N N . ARG A 1 95 ? -8.111 -11.434 8.364 1.00 86.00 95 ARG A N 1
ATOM 683 C CA . ARG A 1 95 ? -8.511 -12.695 7.726 1.00 86.00 95 ARG A CA 1
ATOM 684 C C . ARG A 1 95 ? -9.241 -12.396 6.419 1.00 86.00 95 ARG A C 1
ATOM 686 O O . ARG A 1 95 ? -10.223 -11.659 6.419 1.00 86.00 95 ARG A O 1
ATOM 693 N N . LYS A 1 96 ? -8.795 -13.034 5.339 1.00 76.38 96 LYS A N 1
ATOM 694 C CA . LYS A 1 96 ? -9.568 -13.162 4.102 1.00 76.38 96 LYS A CA 1
ATOM 695 C C . LYS A 1 96 ? -10.485 -14.377 4.238 1.00 76.38 96 LYS A C 1
ATOM 697 O O . LYS A 1 96 ? -10.026 -15.445 4.648 1.00 76.38 96 LYS A O 1
ATOM 702 N N . ASP A 1 97 ? -11.771 -14.207 3.956 1.00 73.44 97 ASP A N 1
ATOM 703 C CA . ASP A 1 97 ? -12.710 -15.328 3.897 1.00 73.44 97 ASP A CA 1
ATOM 704 C C . ASP A 1 97 ? -12.366 -16.193 2.679 1.00 73.44 97 ASP A C 1
ATOM 706 O O . ASP A 1 97 ? -12.376 -15.705 1.555 1.00 73.44 97 ASP A O 1
ATOM 710 N N . VAL A 1 98 ? -12.020 -17.464 2.887 1.00 68.88 98 VAL A N 1
ATOM 711 C CA . VAL A 1 98 ? -11.602 -18.360 1.795 1.00 68.88 98 VAL A CA 1
ATOM 712 C C . VAL A 1 98 ? -12.784 -18.719 0.890 1.00 68.88 98 VAL A C 1
ATOM 714 O O . VAL A 1 98 ? -12.597 -18.928 -0.304 1.00 68.88 98 VAL A O 1
ATOM 717 N N . LEU A 1 99 ? -14.002 -18.768 1.441 1.00 70.25 99 LEU A N 1
ATOM 718 C CA . LEU A 1 99 ? -15.199 -19.156 0.694 1.00 70.25 99 LEU A CA 1
ATOM 719 C C . LEU A 1 99 ? -15.806 -17.968 -0.058 1.00 70.25 99 LEU A C 1
ATOM 721 O O . LEU A 1 99 ? -16.264 -18.131 -1.183 1.00 70.25 99 LEU A O 1
ATOM 725 N N . ASN A 1 100 ? -15.763 -16.774 0.538 1.00 70.19 100 ASN A N 1
ATOM 726 C CA . ASN A 1 100 ? -16.332 -15.548 -0.032 1.00 70.19 100 ASN A CA 1
ATOM 727 C C . ASN A 1 100 ? -15.285 -14.432 -0.165 1.00 70.19 100 ASN A C 1
ATOM 729 O O . ASN A 1 100 ? -15.539 -13.284 0.206 1.00 70.19 100 ASN A O 1
ATOM 733 N N . TYR A 1 101 ? -14.105 -14.754 -0.701 1.00 67.38 101 TYR A N 1
ATOM 734 C CA . TYR A 1 101 ? -12.967 -13.825 -0.770 1.00 67.38 101 TYR A CA 1
ATOM 735 C C . TYR A 1 101 ? -13.248 -12.554 -1.583 1.00 67.38 101 TYR A C 1
ATOM 737 O O . TYR A 1 101 ? -12.608 -11.532 -1.358 1.00 67.38 101 TYR A O 1
ATOM 745 N N . GLN A 1 102 ? -14.198 -12.600 -2.521 1.00 65.12 102 GLN A N 1
ATOM 746 C CA . GLN A 1 102 ? -14.592 -11.427 -3.307 1.00 65.12 102 GLN A CA 1
ATOM 747 C C . GLN A 1 102 ? -15.493 -10.455 -2.537 1.00 65.12 102 GLN A C 1
ATOM 749 O O . GLN A 1 102 ? -15.585 -9.291 -2.915 1.00 65.12 102 GLN A O 1
ATOM 754 N N . VAL A 1 103 ? -16.150 -10.922 -1.471 1.00 70.06 103 VAL A N 1
ATOM 755 C CA . VAL A 1 103 ? -17.129 -10.141 -0.701 1.00 70.06 103 VAL A CA 1
ATOM 756 C C . VAL A 1 103 ? -16.539 -9.721 0.643 1.00 70.06 103 VAL A C 1
ATOM 758 O O . VAL A 1 103 ? -16.536 -8.540 0.977 1.00 70.06 103 VAL A O 1
ATOM 761 N N . ASN A 1 104 ? -15.988 -10.673 1.398 1.00 79.06 104 ASN A N 1
ATOM 762 C CA . ASN A 1 104 ? -15.500 -10.484 2.765 1.00 79.06 104 ASN A CA 1
ATOM 763 C C . ASN A 1 104 ? -13.979 -10.299 2.793 1.00 79.06 104 ASN A C 1
ATOM 765 O O . ASN A 1 104 ? -13.227 -11.149 3.283 1.00 79.06 104 ASN A O 1
ATOM 769 N N . ALA A 1 105 ? -13.529 -9.170 2.254 1.00 83.75 105 ALA A N 1
ATOM 770 C CA . ALA A 1 105 ? -12.124 -8.793 2.237 1.00 83.75 105 ALA A CA 1
ATOM 771 C C . ALA A 1 105 ? -11.941 -7.319 2.621 1.00 83.75 105 ALA A C 1
ATOM 773 O O . ALA A 1 105 ? -12.804 -6.482 2.369 1.00 83.75 105 ALA A O 1
ATOM 774 N N . PHE A 1 106 ? -10.822 -7.003 3.275 1.00 86.81 106 PHE A N 1
ATOM 775 C CA . PHE A 1 106 ? -10.540 -5.652 3.785 1.00 86.81 106 PHE A CA 1
ATOM 776 C C . PHE A 1 106 ? -10.213 -4.636 2.677 1.00 86.81 106 PHE A C 1
ATOM 778 O O . PHE A 1 106 ? -10.183 -3.433 2.925 1.00 86.81 106 PHE A O 1
ATOM 785 N N . ASP A 1 107 ? -9.977 -5.117 1.461 1.00 82.56 107 ASP A N 1
ATOM 786 C CA . ASP A 1 107 ? -9.841 -4.344 0.229 1.00 82.56 107 ASP A CA 1
ATOM 787 C C . ASP A 1 107 ? -11.179 -4.176 -0.515 1.00 82.56 107 ASP A C 1
ATOM 789 O O . ASP A 1 107 ? -11.220 -3.471 -1.516 1.00 82.56 107 ASP A O 1
ATOM 793 N N . SER A 1 108 ? -12.282 -4.757 -0.027 1.00 88.12 108 SER A N 1
ATOM 794 C CA . SER A 1 108 ? -13.636 -4.484 -0.521 1.00 88.12 108 SER A CA 1
ATOM 795 C C . SER A 1 108 ? -14.209 -3.226 0.147 1.00 88.12 108 SER A C 1
ATOM 797 O O . SER A 1 108 ? -14.035 -3.051 1.357 1.00 88.12 108 SER A O 1
ATOM 799 N N . PRO A 1 109 ? -14.921 -2.346 -0.584 1.00 87.06 109 PRO A N 1
ATOM 800 C CA . PRO A 1 109 ? -15.528 -1.156 0.002 1.00 87.06 109 PRO A CA 1
ATOM 801 C C . PRO A 1 109 ? -16.788 -1.481 0.814 1.00 87.06 109 PRO A C 1
ATOM 803 O O . PRO A 1 109 ? -17.091 -0.761 1.753 1.00 87.06 109 PRO A O 1
ATOM 806 N N . ALA A 1 110 ? -17.512 -2.563 0.507 1.00 89.88 110 ALA A N 1
ATOM 807 C CA . ALA A 1 110 ? -18.758 -2.921 1.195 1.00 89.88 110 ALA A CA 1
ATOM 808 C C . ALA A 1 110 ? -18.790 -4.395 1.659 1.00 89.88 110 ALA A C 1
ATOM 810 O O . ALA A 1 110 ? -19.683 -5.138 1.246 1.00 89.88 110 ALA A O 1
ATOM 811 N N . PRO A 1 111 ? -17.845 -4.847 2.509 1.00 90.94 111 PRO A N 1
ATOM 812 C CA . PRO A 1 111 ? -17.843 -6.220 2.993 1.00 90.94 111 PRO A CA 1
ATOM 813 C C . PRO A 1 111 ? -18.987 -6.465 3.984 1.00 90.94 111 PRO A C 1
ATOM 815 O O . PRO A 1 111 ? -19.338 -5.589 4.780 1.00 90.94 111 PRO A O 1
ATOM 818 N N . ASP A 1 112 ? -19.548 -7.676 3.975 1.00 89.62 112 ASP A N 1
ATOM 819 C CA . ASP A 1 112 ? -20.632 -8.049 4.891 1.00 89.62 112 ASP A CA 1
ATOM 820 C C . ASP A 1 112 ? -20.096 -8.434 6.275 1.00 89.62 112 ASP A C 1
ATOM 822 O O . ASP A 1 112 ? -20.679 -8.070 7.300 1.00 89.62 112 ASP A O 1
ATOM 826 N N . LEU A 1 113 ? -18.964 -9.143 6.315 1.00 90.75 113 LEU A N 1
ATOM 827 C CA . LEU A 1 113 ? -18.305 -9.571 7.544 1.00 90.75 113 LEU A CA 1
ATOM 828 C C . LEU A 1 113 ? -16.783 -9.487 7.399 1.00 90.75 113 LEU A C 1
ATOM 830 O O . LEU A 1 113 ? -16.196 -10.109 6.520 1.00 90.75 113 LEU A O 1
ATOM 834 N N . LEU A 1 114 ? -16.130 -8.791 8.326 1.00 92.75 114 LEU A N 1
ATOM 835 C CA . LEU A 1 114 ? -14.675 -8.770 8.444 1.00 92.75 114 LEU A CA 1
ATOM 836 C C . LEU A 1 114 ? -14.248 -9.443 9.750 1.00 92.75 114 LEU A C 1
ATOM 838 O O . LEU A 1 114 ? -14.895 -9.304 10.790 1.00 92.75 114 LEU A O 1
ATOM 842 N N . THR A 1 115 ? -13.153 -10.198 9.694 1.00 92.62 115 THR A N 1
ATOM 843 C CA . THR A 1 115 ? -12.604 -10.904 10.857 1.00 92.62 115 THR A CA 1
ATOM 844 C C . THR A 1 115 ? -11.164 -10.472 11.094 1.00 92.62 115 THR A C 1
ATOM 846 O O . THR A 1 115 ? -10.291 -10.647 10.246 1.00 92.62 115 THR A O 1
ATOM 849 N N . ILE A 1 116 ? -10.917 -9.927 12.278 1.00 93.62 116 ILE A N 1
ATOM 850 C CA . ILE A 1 116 ? -9.604 -9.521 12.768 1.00 93.62 116 ILE A CA 1
ATOM 851 C C . ILE A 1 116 ? -9.165 -10.555 13.806 1.00 93.62 116 ILE A C 1
ATOM 853 O O . ILE A 1 116 ? -9.951 -10.944 14.671 1.00 93.62 116 ILE A O 1
ATOM 857 N N . THR A 1 117 ? -7.921 -11.021 13.729 1.00 92.88 117 THR A N 1
ATOM 858 C CA . THR A 1 117 ? -7.355 -11.971 14.701 1.00 92.88 117 THR A CA 1
ATOM 859 C C . THR A 1 117 ? -5.977 -11.526 15.164 1.00 92.88 117 THR A C 1
ATOM 861 O O . THR A 1 117 ? -5.201 -11.020 14.363 1.00 92.88 117 THR A O 1
ATOM 864 N N . TRP A 1 118 ? -5.657 -11.722 16.437 1.00 91.75 118 TRP A N 1
ATOM 865 C CA . TRP A 1 118 ? -4.345 -11.434 17.023 1.00 91.75 118 TRP A CA 1
ATOM 866 C C . TRP A 1 118 ? -4.026 -12.467 18.108 1.00 91.75 118 TRP A C 1
ATOM 868 O O . TRP A 1 118 ? -4.917 -13.175 18.572 1.00 91.75 118 TRP A O 1
ATOM 878 N N . SER A 1 119 ? -2.760 -12.560 18.520 1.00 89.38 119 SER A N 1
ATOM 879 C CA . SER A 1 119 ? -2.357 -13.399 19.656 1.00 89.38 119 SER A CA 1
ATOM 880 C C . SER A 1 119 ? -2.575 -12.635 20.971 1.00 89.38 119 SER A C 1
ATOM 882 O O . SER A 1 119 ? -1.880 -11.639 21.195 1.00 89.38 119 SER A O 1
ATOM 884 N N . PRO A 1 120 ? -3.497 -13.062 21.860 1.00 89.38 120 PRO A N 1
ATOM 885 C CA . PRO A 1 120 ? -3.746 -12.378 23.133 1.00 89.38 120 PRO A CA 1
ATOM 886 C C . PRO A 1 120 ? -2.502 -12.302 24.015 1.00 89.38 120 PRO A C 1
ATOM 888 O O . PRO A 1 120 ? -2.220 -11.253 24.594 1.00 89.38 120 PRO A O 1
ATOM 891 N N . TYR A 1 121 ? -1.741 -13.399 24.055 1.00 88.31 121 TYR A N 1
ATOM 892 C CA . TYR A 1 121 ? -0.548 -13.557 24.883 1.00 88.31 121 TYR A CA 1
ATOM 893 C C . TYR A 1 121 ? 0.621 -12.673 24.434 1.00 88.31 121 TYR A C 1
ATOM 895 O O . TYR A 1 121 ? 1.489 -12.369 25.247 1.00 88.31 121 TYR A O 1
ATOM 903 N N . ASN A 1 122 ? 0.627 -12.209 23.176 1.00 85.88 122 ASN A N 1
ATOM 904 C CA . ASN A 1 122 ? 1.636 -11.259 22.695 1.00 85.88 122 ASN A CA 1
ATOM 905 C C . ASN A 1 122 ? 1.412 -9.844 23.255 1.00 85.88 122 ASN A C 1
ATOM 907 O O . ASN A 1 122 ? 2.342 -9.045 23.263 1.00 85.88 122 ASN A O 1
ATOM 911 N N . LEU A 1 123 ? 0.191 -9.520 23.701 1.00 86.19 123 LEU A N 1
ATOM 912 C CA . LEU A 1 123 ? -0.123 -8.232 24.328 1.00 86.19 123 LEU A CA 1
ATOM 913 C C . LEU A 1 123 ? 0.094 -8.276 25.840 1.00 86.19 123 LEU A C 1
ATOM 915 O O . LEU A 1 123 ? 0.661 -7.351 26.414 1.00 86.19 123 LEU A O 1
ATOM 919 N N . THR A 1 124 ? -0.413 -9.319 26.495 1.00 87.50 124 THR A N 1
ATOM 920 C CA . THR A 1 124 ? -0.342 -9.474 27.950 1.00 87.50 124 THR A CA 1
ATOM 921 C C . THR A 1 124 ? -0.676 -10.904 28.362 1.00 87.50 124 THR A C 1
ATOM 923 O O . THR A 1 124 ? -1.423 -11.603 27.679 1.00 87.50 124 THR A O 1
ATOM 926 N N . SER A 1 125 ? -0.150 -11.329 29.509 1.00 88.12 125 SER A N 1
ATOM 927 C CA . SER A 1 125 ? -0.528 -12.580 30.172 1.00 88.12 125 SER A CA 1
ATOM 928 C C . SER A 1 125 ? -1.787 -12.447 31.038 1.00 88.12 125 SER A C 1
ATOM 930 O O . SER A 1 125 ? -2.311 -13.455 31.513 1.00 88.12 125 SER A O 1
ATOM 932 N N . ASP A 1 126 ? -2.288 -11.226 31.248 1.00 88.00 126 ASP A N 1
ATOM 933 C CA . ASP A 1 126 ? -3.501 -10.984 32.024 1.00 88.00 126 ASP A CA 1
ATOM 934 C C . ASP A 1 126 ? -4.764 -11.370 31.235 1.00 88.00 126 ASP A C 1
ATOM 936 O O . ASP A 1 126 ? -5.096 -10.789 30.201 1.00 88.00 126 ASP A O 1
ATOM 940 N N . THR A 1 127 ? -5.497 -12.345 31.769 1.00 85.75 127 THR A N 1
ATOM 941 C CA . THR A 1 127 ? -6.744 -12.868 31.190 1.00 85.75 127 THR A CA 1
ATOM 942 C C . THR A 1 127 ? -7.929 -11.904 31.285 1.00 85.75 127 THR A C 1
ATOM 944 O O . THR A 1 127 ? -8.895 -12.064 30.542 1.00 85.75 127 THR A O 1
ATOM 947 N N . GLN A 1 128 ? -7.880 -10.915 32.184 1.00 90.38 128 GLN A N 1
ATOM 948 C CA . GLN A 1 128 ? -8.928 -9.900 32.348 1.00 90.38 128 GLN A CA 1
ATOM 949 C C . GLN A 1 128 ? -8.617 -8.607 31.591 1.00 90.38 128 GLN A C 1
ATOM 951 O O . GLN A 1 128 ? -9.413 -7.663 31.618 1.00 90.38 128 GLN A O 1
ATOM 956 N N . ALA A 1 129 ? -7.480 -8.559 30.896 1.00 91.12 129 ALA A N 1
ATOM 957 C CA . ALA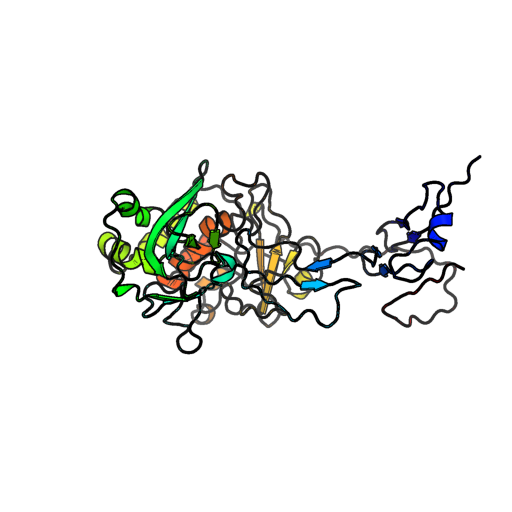 A 1 129 ? -7.091 -7.391 30.141 1.00 91.12 129 ALA A CA 1
ATOM 958 C C . ALA A 1 129 ? -8.109 -7.066 29.047 1.00 91.12 129 ALA A C 1
ATOM 960 O O . ALA A 1 129 ? -8.628 -7.936 28.334 1.00 91.12 129 ALA A O 1
ATOM 961 N N . LYS A 1 130 ? -8.351 -5.768 28.893 1.00 94.38 130 LYS A N 1
ATOM 962 C CA . LYS A 1 130 ? -9.210 -5.230 27.849 1.00 94.38 130 LYS A CA 1
ATOM 963 C C . LYS A 1 130 ? -8.381 -4.557 26.775 1.00 94.38 130 LYS A C 1
ATOM 965 O O . LYS A 1 130 ? -7.328 -3.975 27.045 1.00 94.38 130 LYS A O 1
ATOM 970 N N . VAL A 1 131 ? -8.868 -4.658 25.550 1.00 95.06 131 VAL A N 1
ATOM 971 C CA . VAL A 1 131 ? -8.232 -4.093 24.369 1.00 95.06 131 VAL A CA 1
ATOM 972 C C . VAL A 1 131 ? -9.169 -3.133 23.659 1.00 95.06 131 VAL A C 1
ATOM 974 O O . VAL A 1 131 ? -10.399 -3.239 23.701 1.00 95.06 131 VAL A O 1
ATOM 977 N N . THR A 1 132 ? -8.549 -2.181 22.982 1.00 94.62 132 THR A N 1
ATOM 978 C CA . THR A 1 132 ? -9.182 -1.265 22.048 1.00 94.62 132 THR A CA 1
ATOM 979 C C . THR A 1 132 ? -8.640 -1.579 20.661 1.00 94.62 132 THR A C 1
ATOM 981 O O . THR A 1 132 ? -7.429 -1.702 20.477 1.00 94.62 132 THR A O 1
ATOM 984 N N . VAL A 1 133 ? -9.546 -1.716 19.697 1.00 94.88 133 VAL A N 1
ATOM 985 C CA . VAL A 1 133 ? -9.236 -1.910 18.282 1.00 94.88 133 VAL A CA 1
ATOM 986 C C . VAL A 1 133 ? -9.565 -0.620 17.549 1.00 94.88 133 VAL A C 1
ATOM 988 O O . VAL A 1 133 ? -10.730 -0.223 17.448 1.00 94.88 133 VAL A O 1
ATOM 991 N N . ASP A 1 134 ? -8.535 0.050 17.054 1.00 93.94 134 ASP A N 1
ATOM 992 C CA . ASP A 1 134 ? -8.642 1.326 16.365 1.00 93.94 134 ASP A CA 1
ATOM 993 C C . ASP A 1 134 ? -7.912 1.324 15.020 1.00 93.94 134 ASP A C 1
ATOM 995 O O . ASP A 1 134 ? -7.170 0.408 14.672 1.00 93.94 134 ASP A O 1
ATOM 999 N N . LEU A 1 135 ? -8.216 2.335 14.214 1.00 95.31 135 LEU A N 1
ATOM 1000 C CA . LEU A 1 135 ? -7.681 2.515 12.875 1.00 95.31 135 LEU A CA 1
ATOM 1001 C C . LEU A 1 135 ? -6.697 3.673 12.916 1.00 95.31 135 LEU A C 1
ATOM 1003 O O . LEU A 1 135 ? -7.043 4.762 13.388 1.00 95.31 135 LEU A O 1
ATOM 1007 N N . LEU A 1 136 ? -5.493 3.446 12.405 1.00 95.62 136 LEU A N 1
ATOM 1008 C CA . LEU A 1 136 ? -4.527 4.503 12.138 1.00 95.62 136 LEU A CA 1
ATOM 1009 C C . LEU A 1 136 ? -4.450 4.724 10.636 1.00 95.62 136 LEU A C 1
ATOM 1011 O O . LEU A 1 136 ? -4.318 3.757 9.893 1.00 95.62 136 LEU A O 1
ATOM 1015 N N . GLY A 1 137 ? -4.531 5.975 10.203 1.00 96.50 137 GLY A N 1
ATOM 1016 C CA . GLY A 1 137 ? -4.403 6.366 8.805 1.00 96.50 137 GLY A CA 1
ATOM 1017 C C . GLY A 1 137 ? -3.082 7.075 8.552 1.00 96.50 137 GLY A C 1
ATOM 1018 O O . GLY A 1 137 ? -2.543 7.729 9.448 1.00 96.50 137 GLY A O 1
ATOM 1019 N N . TYR A 1 138 ? -2.582 6.953 7.323 1.00 96.62 138 TYR A N 1
ATOM 1020 C CA . TYR A 1 138 ? -1.420 7.698 6.847 1.00 96.62 138 TYR A CA 1
ATOM 1021 C C . TYR A 1 138 ? -1.817 8.710 5.773 1.00 96.62 138 TYR A C 1
ATOM 1023 O O . TYR A 1 138 ? -2.641 8.415 4.908 1.00 96.62 138 TYR A O 1
ATOM 1031 N N . TRP A 1 139 ? -1.217 9.894 5.825 1.00 95.81 139 TRP A N 1
ATOM 1032 C CA . TRP A 1 139 ? -1.374 10.932 4.815 1.00 95.81 139 TRP A CA 1
ATOM 1033 C C . TRP A 1 139 ? -0.097 11.754 4.698 1.00 95.81 139 TRP A C 1
ATOM 1035 O O . TRP A 1 139 ? 0.530 12.060 5.713 1.00 95.81 139 TRP A O 1
ATOM 1045 N N . GLU A 1 140 ? 0.247 12.175 3.484 1.00 94.31 140 GLU A N 1
ATOM 1046 C CA . GLU A 1 140 ? 1.382 13.066 3.251 1.00 94.31 140 GLU A CA 1
ATOM 1047 C C . GLU A 1 140 ? 1.127 14.127 2.167 1.00 94.31 140 GLU A C 1
ATOM 1049 O O . GLU A 1 140 ? 0.260 14.004 1.287 1.00 94.31 140 GLU A O 1
ATOM 1054 N N . ASP A 1 141 ? 1.913 15.196 2.243 1.00 90.25 141 ASP A N 1
ATOM 1055 C CA . ASP A 1 141 ? 2.133 16.161 1.170 1.00 90.25 141 ASP A CA 1
ATOM 1056 C C . ASP A 1 141 ? 3.637 16.309 0.876 1.00 90.25 141 ASP A C 1
ATOM 1058 O O . ASP A 1 141 ? 4.405 15.384 1.116 1.00 90.25 141 ASP A O 1
ATOM 1062 N N . ALA A 1 142 ? 4.060 17.421 0.271 1.00 85.06 142 ALA A N 1
ATOM 1063 C CA . ALA A 1 142 ? 5.458 17.627 -0.101 1.00 85.06 142 ALA A CA 1
ATOM 1064 C C . ALA A 1 142 ? 6.396 17.863 1.102 1.00 85.06 142 ALA A C 1
ATOM 1066 O O . ALA A 1 142 ? 7.608 17.742 0.945 1.00 85.06 142 ALA A O 1
ATOM 1067 N N . GLU A 1 143 ? 5.864 18.212 2.276 1.00 85.88 143 GLU A N 1
ATOM 1068 C CA . GLU A 1 143 ? 6.654 18.647 3.436 1.00 85.88 143 GLU A CA 1
ATOM 1069 C C . GLU A 1 143 ? 6.294 17.886 4.719 1.00 85.88 143 GLU A C 1
ATOM 1071 O O . GLU A 1 143 ? 7.154 17.638 5.565 1.00 85.88 143 GLU A O 1
ATOM 1076 N N . VAL A 1 144 ? 5.028 17.499 4.875 1.00 91.38 144 VAL A N 1
ATOM 1077 C CA . VAL A 1 144 ? 4.459 16.967 6.111 1.00 91.38 144 VAL A CA 1
ATOM 1078 C C . VAL A 1 144 ? 3.897 15.568 5.886 1.00 91.38 144 VAL A C 1
ATOM 1080 O O . VAL A 1 144 ? 3.198 15.295 4.912 1.00 91.38 144 VAL A O 1
ATOM 1083 N N . GLN A 1 145 ? 4.144 14.689 6.858 1.00 93.44 145 GLN A N 1
ATOM 1084 C CA . GLN A 1 145 ? 3.466 13.401 6.989 1.00 93.44 145 GLN A CA 1
ATOM 1085 C C . GLN A 1 145 ? 2.673 13.334 8.293 1.00 93.44 145 GLN A C 1
ATOM 1087 O O . GLN A 1 145 ? 3.079 13.896 9.315 1.00 93.44 145 GLN A O 1
ATOM 1092 N N . ARG A 1 146 ? 1.539 12.635 8.255 1.00 94.44 146 ARG A N 1
ATOM 1093 C CA . ARG A 1 146 ? 0.674 12.367 9.403 1.00 94.44 146 ARG A CA 1
ATOM 1094 C C . ARG A 1 146 ? 0.380 10.876 9.476 1.00 94.44 146 ARG A C 1
ATOM 1096 O O . ARG A 1 146 ? -0.167 10.306 8.536 1.00 94.44 146 ARG A O 1
ATOM 1103 N N . PHE A 1 147 ? 0.671 10.280 10.628 1.00 94.19 147 PHE A N 1
ATOM 1104 C CA . PHE A 1 147 ? 0.239 8.933 10.985 1.00 94.19 147 PHE A CA 1
ATOM 1105 C C . PHE A 1 147 ? -0.531 8.993 12.301 1.00 94.19 147 PHE A C 1
ATOM 1107 O O . PHE A 1 147 ? 0.054 9.126 13.376 1.00 94.19 147 PHE A O 1
ATOM 1114 N N . GLU A 1 148 ? -1.858 8.985 12.214 1.00 94.38 148 GLU A N 1
ATOM 1115 C CA . GLU A 1 148 ? -2.731 9.317 13.342 1.00 94.38 148 GLU A CA 1
ATOM 1116 C C . GLU A 1 148 ? -3.982 8.441 13.397 1.00 94.38 148 GLU A C 1
ATOM 1118 O O . GLU A 1 148 ? -4.327 7.746 12.442 1.00 94.38 148 GLU A O 1
ATOM 1123 N N . ARG A 1 149 ? -4.675 8.459 14.540 1.00 93.88 149 ARG A N 1
ATOM 1124 C CA . ARG A 1 149 ? -5.926 7.718 14.719 1.00 93.88 149 ARG A CA 1
ATOM 1125 C C . ARG A 1 149 ? -7.024 8.338 13.861 1.00 93.88 149 ARG A C 1
ATOM 1127 O O . ARG A 1 149 ? -7.299 9.530 13.961 1.00 93.88 149 ARG A O 1
ATOM 1134 N N . VAL A 1 150 ? -7.682 7.499 13.066 1.00 94.94 150 VAL A N 1
ATOM 1135 C CA . VAL A 1 150 ? -8.757 7.905 12.149 1.00 94.94 150 VAL A CA 1
ATOM 1136 C C . VAL A 1 150 ? -10.106 7.269 12.466 1.00 94.94 150 VAL A C 1
ATOM 1138 O O . VAL A 1 150 ? -11.142 7.735 11.999 1.00 94.94 150 VAL A O 1
ATOM 1141 N N . GLY A 1 151 ? -10.123 6.220 13.286 1.00 93.25 151 GLY A N 1
ATOM 1142 C CA . GLY A 1 151 ? -11.358 5.547 13.662 1.00 93.25 151 GLY A CA 1
ATOM 1143 C C . GLY A 1 151 ? -11.185 4.615 14.845 1.00 93.25 151 GLY A C 1
ATOM 1144 O O . GLY A 1 151 ? -10.069 4.237 15.188 1.00 93.25 151 GLY A O 1
ATOM 1145 N N . ILE A 1 152 ? -12.299 4.246 15.470 1.00 92.62 152 ILE A N 1
ATOM 1146 C CA . ILE A 1 152 ? -12.347 3.252 16.545 1.00 92.62 152 ILE A CA 1
ATOM 1147 C C . ILE A 1 152 ? -13.385 2.214 16.132 1.00 92.62 152 ILE A C 1
ATOM 1149 O O . ILE A 1 152 ? -14.531 2.565 15.866 1.00 92.62 152 ILE A O 1
ATOM 1153 N N . VAL A 1 153 ? -12.969 0.950 16.052 1.00 93.25 153 VAL A N 1
ATOM 1154 C CA . VAL A 1 153 ? -13.829 -0.167 15.632 1.00 93.25 153 VAL A CA 1
ATOM 1155 C C . VAL A 1 153 ? -14.498 -0.802 16.846 1.00 93.25 153 VAL A C 1
ATOM 1157 O O . VAL A 1 153 ? -15.694 -1.073 16.834 1.00 93.25 153 VAL A O 1
ATOM 1160 N N . ALA A 1 154 ? -13.726 -1.031 17.907 1.00 92.69 154 ALA A N 1
ATOM 1161 C CA . ALA A 1 154 ? -14.214 -1.587 19.160 1.00 92.69 154 ALA A CA 1
ATOM 1162 C C . ALA A 1 154 ? -13.381 -1.043 20.322 1.00 92.69 154 ALA A C 1
ATOM 1164 O O . ALA A 1 154 ? -12.166 -0.900 20.208 1.00 92.69 154 ALA A O 1
ATOM 1165 N N . GLN A 1 155 ? -14.012 -0.760 21.456 1.00 92.06 155 GLN A N 1
ATOM 1166 C CA . GLN A 1 155 ? -13.335 -0.217 22.632 1.00 92.06 155 GLN A CA 1
ATOM 1167 C C . GLN A 1 155 ? -13.713 -1.014 23.873 1.00 92.06 155 GLN A C 1
ATOM 1169 O O . GLN A 1 155 ? -14.869 -1.410 24.021 1.00 92.06 155 GLN A O 1
ATOM 1174 N N . ASN A 1 156 ? -12.750 -1.194 24.783 1.00 92.88 156 ASN A N 1
ATOM 1175 C CA . ASN A 1 156 ? -12.973 -1.814 26.089 1.00 92.88 156 ASN A CA 1
ATOM 1176 C C . ASN A 1 156 ? -13.515 -3.258 25.989 1.00 92.88 156 ASN A C 1
ATOM 1178 O O . ASN A 1 156 ? -14.322 -3.682 26.819 1.00 92.88 156 ASN A O 1
ATOM 1182 N N . ILE A 1 157 ? -13.092 -4.001 24.959 1.00 94.88 157 ILE A N 1
ATOM 1183 C CA . ILE A 1 157 ? -13.489 -5.398 24.744 1.00 94.88 157 ILE A CA 1
ATOM 1184 C C . ILE A 1 157 ? -12.503 -6.344 25.432 1.00 94.88 157 ILE A C 1
ATOM 1186 O O . ILE A 1 157 ? -11.330 -6.017 25.585 1.00 94.88 157 ILE A O 1
ATOM 1190 N N . LEU A 1 158 ? -12.956 -7.530 25.838 1.00 94.50 158 LEU A N 1
ATOM 1191 C CA . LEU A 1 158 ? -12.070 -8.543 26.420 1.00 94.50 158 LEU A CA 1
ATOM 1192 C C . LEU A 1 158 ? -11.032 -9.028 25.394 1.00 94.50 158 LEU A C 1
ATOM 1194 O O . LEU A 1 158 ? -11.361 -9.236 24.221 1.00 94.50 158 LEU A O 1
ATOM 1198 N N . ASN A 1 159 ? -9.793 -9.247 25.843 1.00 92.69 159 ASN A N 1
ATOM 1199 C CA . ASN A 1 159 ? -8.692 -9.747 25.017 1.00 92.69 159 ASN A CA 1
ATOM 1200 C C . ASN A 1 159 ? -8.866 -11.237 24.659 1.00 92.69 159 ASN A C 1
ATOM 1202 O O . ASN A 1 159 ? -8.224 -12.116 25.226 1.00 92.69 159 ASN A O 1
ATOM 1206 N N . THR A 1 160 ? -9.757 -11.525 23.713 1.00 92.31 160 THR A N 1
ATOM 1207 C CA . THR A 1 160 ? -10.071 -12.895 23.266 1.00 92.31 160 THR A CA 1
ATOM 1208 C C . THR A 1 160 ? -9.266 -13.343 22.042 1.00 92.31 160 THR A C 1
ATOM 1210 O O . THR A 1 160 ? -9.275 -14.525 21.708 1.00 92.31 160 THR A O 1
ATOM 1213 N N . GLY A 1 161 ? -8.566 -12.425 21.364 1.00 91.19 161 GLY A N 1
ATOM 1214 C CA . GLY A 1 161 ? -7.742 -12.727 20.182 1.00 91.19 161 GLY A CA 1
ATOM 1215 C C . GLY A 1 161 ? -8.493 -12.717 18.854 1.00 91.19 161 GLY A C 1
ATOM 1216 O O . GLY A 1 161 ? -7.899 -12.952 17.801 1.00 91.19 161 GLY A O 1
ATOM 1217 N N . THR A 1 162 ? -9.797 -12.444 18.864 1.00 93.75 162 THR A N 1
ATOM 1218 C CA . THR A 1 162 ? -10.587 -12.330 17.640 1.00 93.75 162 THR A CA 1
ATOM 1219 C C . THR A 1 162 ? -11.670 -11.269 17.767 1.00 93.75 162 THR A C 1
ATOM 1221 O O . THR A 1 162 ? -12.297 -11.114 18.812 1.00 93.75 162 THR A O 1
ATOM 1224 N N . LEU A 1 163 ? -11.903 -10.541 16.679 1.00 94.31 163 LEU A N 1
ATOM 1225 C CA . LEU A 1 163 ? -12.987 -9.584 16.537 1.00 94.31 163 LEU A CA 1
ATOM 1226 C C . LEU A 1 163 ? -13.657 -9.800 15.182 1.00 94.31 163 LEU A C 1
ATOM 1228 O O . LEU A 1 163 ? -13.018 -9.687 14.137 1.00 94.31 163 LEU A O 1
ATOM 1232 N N . LYS A 1 164 ? -14.956 -10.093 15.206 1.00 93.19 164 LYS A N 1
ATOM 1233 C CA . LYS A 1 164 ? -15.806 -10.111 14.016 1.00 93.19 164 LYS A CA 1
ATOM 1234 C C . LYS A 1 164 ? -16.591 -8.814 13.966 1.00 93.19 164 LYS A C 1
ATOM 1236 O O . LYS A 1 164 ? -17.216 -8.444 14.957 1.00 93.19 164 LYS A O 1
ATOM 1241 N N . LEU A 1 165 ? -16.561 -8.145 12.825 1.00 91.12 165 LEU A N 1
ATOM 1242 C CA . LEU A 1 165 ? -17.228 -6.868 12.625 1.00 91.12 165 LEU A CA 1
ATOM 1243 C C . LEU A 1 165 ? -18.070 -6.900 11.353 1.00 91.12 165 LEU A C 1
ATOM 1245 O O . LEU A 1 165 ? -17.672 -7.467 10.337 1.00 91.12 165 LEU A O 1
ATOM 1249 N N . LYS A 1 166 ? -19.234 -6.266 11.425 1.00 91.69 166 LYS A N 1
ATOM 1250 C CA . LYS A 1 166 ? -20.083 -5.994 10.271 1.00 91.69 166 LYS A CA 1
ATOM 1251 C C . LYS A 1 166 ? -20.015 -4.494 9.990 1.00 91.69 166 LYS A C 1
ATOM 1253 O O . LYS A 1 166 ? -20.607 -3.730 10.753 1.00 91.69 166 LYS A O 1
ATOM 1258 N N . PRO A 1 167 ? -19.290 -4.054 8.949 1.00 90.81 167 PRO A N 1
ATOM 1259 C CA . PRO A 1 167 ? -19.067 -2.632 8.676 1.00 90.81 167 PRO A CA 1
ATOM 1260 C C . PRO A 1 167 ? -20.352 -1.799 8.624 1.00 90.81 167 PRO A C 1
ATOM 1262 O O . PRO A 1 167 ? -20.405 -0.722 9.207 1.00 90.81 167 PRO A O 1
ATOM 1265 N N . LYS A 1 168 ? -21.416 -2.337 8.013 1.00 86.69 168 LYS A N 1
ATOM 1266 C CA . LYS A 1 168 ? -22.730 -1.677 7.890 1.00 86.69 168 LYS A CA 1
ATOM 1267 C C . LYS A 1 168 ? -23.405 -1.382 9.238 1.00 86.69 168 LYS A C 1
ATOM 1269 O O . LYS A 1 168 ? -24.224 -0.478 9.324 1.00 86.69 168 LYS A O 1
ATOM 1274 N N . GLU A 1 169 ? -23.078 -2.145 10.280 1.00 88.88 169 GLU A N 1
ATOM 1275 C CA . GLU A 1 169 ? -23.641 -2.002 11.632 1.00 88.88 169 GLU A CA 1
ATOM 1276 C C . GLU A 1 169 ? -22.699 -1.207 12.567 1.00 88.88 169 GLU A C 1
ATOM 1278 O O . GLU A 1 169 ? -22.998 -1.004 13.750 1.00 88.88 169 GLU A O 1
ATOM 1283 N N . LEU A 1 170 ? -21.541 -0.761 12.063 1.00 86.88 170 LEU A N 1
ATOM 1284 C CA . LEU A 1 170 ? -20.535 -0.075 12.862 1.00 86.88 170 LEU A CA 1
ATOM 1285 C C . LEU A 1 170 ? -20.993 1.351 13.192 1.00 86.88 170 LEU A C 1
ATOM 1287 O O . LEU A 1 170 ? -21.171 2.198 12.319 1.00 86.88 170 LEU A O 1
ATOM 1291 N N . HIS A 1 171 ? -21.136 1.638 14.482 1.00 80.12 171 HIS A N 1
ATOM 1292 C CA . HIS A 1 171 ? -21.491 2.973 14.941 1.00 80.12 171 HIS A CA 1
ATOM 1293 C C . HIS A 1 171 ? -20.256 3.871 14.907 1.00 80.12 171 HIS A C 1
ATOM 1295 O O . HIS A 1 171 ? -19.241 3.563 15.535 1.00 80.12 171 HIS A O 1
ATOM 1301 N N . ARG A 1 172 ? -20.338 5.002 14.199 1.00 77.62 172 ARG A N 1
ATOM 1302 C CA . ARG A 1 172 ? -19.240 5.971 14.184 1.00 77.62 172 ARG A CA 1
ATOM 1303 C C . ARG A 1 172 ? -19.080 6.621 15.563 1.00 77.62 172 ARG A C 1
ATOM 1305 O O . ARG A 1 172 ? -20.085 6.993 16.179 1.00 77.62 172 ARG A O 1
ATOM 1312 N N . PRO A 1 173 ? -17.840 6.772 16.063 1.00 72.00 173 PRO A N 1
ATOM 1313 C CA . PRO A 1 173 ? -17.593 7.487 17.308 1.00 72.00 173 PRO A CA 1
ATOM 1314 C C . PRO A 1 173 ? -18.165 8.910 17.247 1.00 72.00 173 PRO A C 1
ATOM 1316 O O . PRO A 1 173 ? -18.040 9.583 16.228 1.00 72.00 173 PRO A O 1
ATOM 1319 N N . ARG A 1 174 ? -18.735 9.403 18.355 1.00 73.44 174 ARG A N 1
ATOM 1320 C CA . ARG A 1 174 ? -19.201 10.804 18.480 1.00 73.44 174 ARG A CA 1
ATOM 1321 C C . ARG A 1 174 ? -18.059 11.812 18.670 1.00 73.44 174 ARG A C 1
ATOM 1323 O O . ARG A 1 174 ? -18.312 12.982 18.940 1.00 73.44 174 ARG A O 1
ATOM 1330 N N . ASP A 1 175 ? -16.815 11.350 18.601 1.00 83.00 175 ASP A N 1
ATOM 1331 C CA . ASP A 1 175 ? -15.640 12.192 18.761 1.00 83.00 175 ASP A CA 1
ATOM 1332 C C . ASP A 1 175 ? -15.484 13.102 17.537 1.00 83.00 175 ASP A C 1
ATOM 1334 O O . ASP A 1 175 ? -15.230 12.642 16.422 1.00 83.00 175 ASP A O 1
ATOM 1338 N N . ILE A 1 176 ? -15.634 14.406 17.765 1.00 83.62 176 ILE A N 1
ATOM 1339 C CA . ILE A 1 176 ? -15.559 15.442 16.730 1.00 83.62 176 ILE A CA 1
ATOM 1340 C C . ILE A 1 176 ? -14.188 15.424 16.038 1.00 83.62 176 ILE A C 1
ATOM 1342 O O . ILE A 1 176 ? -14.104 15.703 14.845 1.00 83.62 176 ILE A O 1
ATOM 1346 N N . SER A 1 177 ? -13.118 15.029 16.741 1.00 85.75 177 SER A N 1
ATOM 1347 C CA . SER A 1 177 ? -11.765 14.973 16.170 1.00 85.75 177 SER A CA 1
ATOM 1348 C C . SER A 1 177 ? -11.598 13.913 15.070 1.00 85.75 177 SER A C 1
ATOM 1350 O O . SER A 1 177 ? -10.688 14.016 14.244 1.00 85.75 177 SER A O 1
ATOM 1352 N N . LEU A 1 178 ? -12.485 12.911 15.029 1.00 89.50 178 LEU A N 1
ATOM 1353 C CA . LEU A 1 178 ? -12.469 11.824 14.048 1.00 89.50 178 LEU A CA 1
ATOM 1354 C C . LEU A 1 178 ? -13.445 12.053 12.883 1.00 89.50 178 LEU A C 1
ATOM 1356 O O . LEU A 1 178 ? -13.347 11.367 11.867 1.00 89.50 178 LEU A O 1
ATOM 1360 N N . ALA A 1 179 ? -14.365 13.015 13.008 1.00 85.62 179 ALA A N 1
ATOM 1361 C CA . ALA A 1 179 ? -15.483 13.199 12.081 1.00 85.62 179 ALA A CA 1
ATOM 1362 C C . ALA A 1 179 ? -15.049 13.573 10.654 1.00 85.62 179 ALA A C 1
ATOM 1364 O O . ALA A 1 179 ? -15.700 13.177 9.695 1.00 85.62 179 ALA A O 1
ATOM 1365 N N . ASP A 1 180 ? -13.939 14.298 10.502 1.00 89.81 180 ASP A N 1
ATOM 1366 C CA . ASP A 1 180 ? -13.467 14.801 9.204 1.00 89.81 180 ASP A CA 1
ATOM 1367 C C . ASP A 1 180 ? -12.346 13.960 8.571 1.00 89.81 180 ASP A C 1
ATOM 1369 O O . ASP A 1 180 ? -11.870 14.276 7.478 1.00 89.81 180 ASP A O 1
ATOM 1373 N N . LYS A 1 181 ? -11.919 12.866 9.217 1.00 93.19 181 LYS A N 1
ATOM 1374 C CA . LYS A 1 181 ? -10.763 12.068 8.763 1.00 93.19 181 LYS A CA 1
ATOM 1375 C C . LYS A 1 181 ? -10.986 11.393 7.401 1.00 93.19 181 LYS A C 1
ATOM 1377 O O . LYS A 1 181 ? -10.026 11.191 6.667 1.00 93.19 181 LYS A O 1
ATOM 1382 N N . TRP A 1 182 ? -12.231 11.126 7.007 1.00 92.00 182 TRP A N 1
ATOM 1383 C CA . TRP A 1 182 ? -12.581 10.539 5.702 1.00 92.00 182 TRP A CA 1
ATOM 1384 C C . TRP A 1 182 ? -12.191 11.408 4.490 1.00 92.00 182 TRP A C 1
ATOM 1386 O O . TRP A 1 182 ? -12.170 10.919 3.354 1.00 92.00 182 TRP A O 1
ATOM 1396 N N . LYS A 1 183 ? -11.926 12.707 4.701 1.00 92.19 183 LYS A N 1
ATOM 1397 C CA . LYS A 1 183 ? -11.500 13.635 3.642 1.00 92.19 183 LYS A CA 1
ATOM 1398 C C . LYS A 1 183 ? -10.084 13.308 3.176 1.00 92.19 183 LYS A C 1
ATOM 1400 O O . LYS A 1 183 ? -9.857 13.143 1.978 1.00 92.19 183 LYS A O 1
ATOM 1405 N N . ASP A 1 184 ? -9.181 13.146 4.139 1.00 91.31 184 ASP A N 1
ATOM 1406 C CA . ASP A 1 184 ? -7.747 12.998 3.900 1.00 91.31 184 ASP A CA 1
ATOM 1407 C C . ASP A 1 184 ? -7.310 11.531 3.824 1.00 91.31 184 ASP A C 1
ATOM 1409 O O . ASP A 1 184 ? -6.449 11.192 3.017 1.00 91.31 184 ASP A O 1
ATOM 1413 N N . PHE A 1 185 ? -7.892 10.651 4.643 1.00 94.50 185 PHE A N 1
ATOM 1414 C CA . PHE A 1 185 ? -7.402 9.285 4.823 1.00 94.50 185 PHE A CA 1
ATOM 1415 C C . PHE A 1 185 ? -8.217 8.261 4.027 1.00 94.50 185 PHE A C 1
ATOM 1417 O O . PHE A 1 185 ? -9.446 8.262 4.053 1.00 94.50 185 PHE A O 1
ATOM 1424 N N . GLU A 1 186 ? -7.517 7.344 3.360 1.00 93.06 186 GLU A N 1
ATOM 1425 C CA . GLU A 1 186 ? -8.116 6.278 2.534 1.00 93.06 186 GLU A CA 1
ATOM 1426 C C . GLU A 1 186 ? -7.649 4.876 2.939 1.00 93.06 186 GLU A C 1
ATOM 1428 O O . GLU A 1 186 ? -8.334 3.883 2.697 1.00 93.06 186 GLU A O 1
ATOM 1433 N N . PHE A 1 187 ? -6.482 4.788 3.571 1.00 95.62 187 PHE A N 1
ATOM 1434 C CA . PHE A 1 187 ? -5.835 3.543 3.948 1.00 95.62 187 PHE A CA 1
ATOM 1435 C C . PHE A 1 187 ? -5.072 3.709 5.258 1.00 95.62 187 PHE A C 1
ATOM 1437 O O . PHE A 1 187 ? -4.880 4.820 5.765 1.00 95.62 187 PHE A O 1
ATOM 1444 N N . GLY A 1 188 ? -4.613 2.586 5.793 1.00 95.31 188 GLY A N 1
ATOM 1445 C CA . GLY A 1 188 ? -3.764 2.578 6.964 1.00 95.31 188 GLY A CA 1
ATOM 1446 C C . GLY A 1 188 ? -3.671 1.196 7.578 1.00 95.31 188 GLY A C 1
ATOM 1447 O O . GLY A 1 188 ? -3.611 0.198 6.864 1.00 95.31 188 GLY A O 1
ATOM 1448 N N . VAL A 1 189 ? -3.651 1.135 8.903 1.00 95.00 189 VAL A N 1
ATOM 1449 C CA . VAL A 1 189 ? -3.508 -0.116 9.651 1.00 95.00 189 VAL A CA 1
ATOM 1450 C C . VAL A 1 189 ? -4.569 -0.236 10.731 1.00 95.00 189 VAL A C 1
ATOM 1452 O O . VAL A 1 189 ? -5.033 0.753 11.303 1.00 95.00 189 VAL A O 1
ATOM 1455 N N . VAL A 1 190 ? -4.913 -1.480 11.043 1.00 94.94 190 VAL A N 1
ATOM 1456 C CA . VAL A 1 190 ? -5.661 -1.830 12.243 1.00 94.94 190 VAL A CA 1
ATOM 1457 C C . VAL A 1 190 ? -4.667 -1.988 13.380 1.00 94.94 190 VAL A C 1
ATOM 1459 O O . VAL A 1 190 ? -3.718 -2.769 13.290 1.00 94.94 190 VAL A O 1
ATOM 1462 N N . ARG A 1 191 ? -4.901 -1.261 14.465 1.00 94.06 191 ARG A N 1
ATOM 1463 C CA . ARG A 1 191 ? -4.137 -1.367 15.698 1.00 94.06 191 ARG A CA 1
ATOM 1464 C C . ARG A 1 191 ? -4.992 -2.032 16.774 1.00 94.06 191 ARG A C 1
ATOM 1466 O O . ARG A 1 191 ? -6.158 -1.696 16.960 1.00 94.06 191 ARG A O 1
ATOM 1473 N N . VAL A 1 192 ? -4.392 -2.973 17.497 1.00 94.38 192 VAL A N 1
ATOM 1474 C CA . VAL A 1 192 ? -4.949 -3.561 18.720 1.00 94.38 192 VAL A CA 1
ATOM 1475 C C . VAL A 1 192 ? -4.032 -3.172 19.870 1.00 94.38 192 VAL A C 1
ATOM 1477 O O . VAL A 1 192 ? -2.857 -3.535 19.868 1.00 94.38 192 VAL A O 1
ATOM 1480 N N . ALA A 1 193 ? -4.559 -2.424 20.835 1.00 94.06 193 ALA A N 1
ATOM 1481 C CA . ALA A 1 193 ? -3.799 -1.929 21.979 1.00 94.06 193 ALA A CA 1
ATOM 1482 C C . ALA A 1 193 ? -4.521 -2.216 23.299 1.00 94.06 193 ALA A C 1
ATOM 1484 O O . ALA A 1 193 ? -5.752 -2.263 23.341 1.00 94.06 193 ALA A O 1
ATOM 1485 N N . LEU A 1 194 ? -3.769 -2.377 24.390 1.00 93.38 194 LEU A N 1
ATOM 1486 C CA . LEU A 1 194 ? -4.350 -2.481 25.734 1.00 93.38 194 LEU A CA 1
ATOM 1487 C C . LEU A 1 194 ? -5.070 -1.179 26.104 1.00 93.38 194 LEU A C 1
ATOM 1489 O O . LEU A 1 194 ? -4.498 -0.097 25.981 1.00 93.38 194 LEU A O 1
ATOM 1493 N N . THR A 1 195 ? -6.312 -1.276 26.587 1.00 90.38 195 THR A N 1
ATOM 1494 C CA . THR A 1 195 ? -7.137 -0.098 26.905 1.00 90.38 195 THR A CA 1
ATOM 1495 C C . THR A 1 195 ? -6.520 0.750 28.021 1.00 90.38 195 THR A C 1
ATOM 1497 O O . THR A 1 195 ? -6.522 1.973 27.917 1.00 90.38 195 THR A O 1
ATOM 1500 N N . ASP A 1 196 ? -5.941 0.112 29.041 1.00 86.44 196 ASP A N 1
ATOM 1501 C CA . ASP A 1 196 ? -5.370 0.810 30.203 1.00 86.44 196 ASP A CA 1
ATOM 1502 C C . ASP A 1 196 ? -3.941 1.321 29.960 1.00 86.44 196 ASP A C 1
ATOM 1504 O O . ASP A 1 196 ? -3.490 2.257 30.618 1.00 86.44 196 ASP A O 1
ATOM 1508 N N . LYS A 1 197 ? -3.202 0.688 29.038 1.00 83.50 197 LYS A N 1
ATOM 1509 C CA . LYS A 1 197 ? -1.786 0.981 28.750 1.00 83.50 197 LYS A CA 1
ATOM 1510 C C . LYS A 1 197 ? -1.517 0.952 27.240 1.00 83.50 197 LYS A C 1
ATOM 1512 O O . LYS A 1 197 ? -0.834 0.041 26.761 1.00 83.50 197 LYS A O 1
ATOM 1517 N N . PRO A 1 198 ? -2.033 1.939 26.488 1.00 78.38 198 PRO A N 1
ATOM 1518 C CA . PRO A 1 198 ? -1.984 1.932 25.028 1.00 78.38 198 PRO A CA 1
ATOM 1519 C C . PRO A 1 198 ? -0.568 2.045 24.447 1.00 78.38 198 PRO A C 1
ATOM 1521 O O . PRO A 1 198 ? -0.395 1.723 23.280 1.00 78.38 198 PRO A O 1
ATOM 1524 N N . ASP A 1 199 ? 0.434 2.454 25.232 1.00 78.06 199 ASP A N 1
ATOM 1525 C CA . ASP A 1 199 ? 1.809 2.664 24.748 1.00 78.06 199 ASP A CA 1
ATOM 1526 C C . ASP A 1 199 ? 2.734 1.445 24.929 1.00 78.06 199 ASP A C 1
ATOM 1528 O O . ASP A 1 199 ? 3.823 1.414 24.364 1.00 7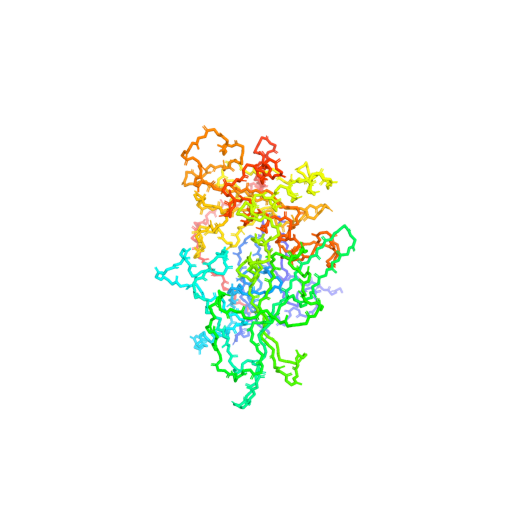8.06 199 ASP A O 1
ATOM 1532 N N . ILE A 1 200 ? 2.333 0.444 25.726 1.00 77.25 200 ILE A N 1
ATOM 1533 C CA . ILE A 1 200 ? 3.216 -0.674 26.124 1.00 77.25 200 ILE A CA 1
ATOM 1534 C C . ILE A 1 200 ? 2.904 -1.960 25.351 1.00 77.25 200 ILE A C 1
ATOM 1536 O O . ILE A 1 200 ? 3.815 -2.712 25.016 1.00 77.25 200 ILE A O 1
ATOM 1540 N N . GLY A 1 201 ? 1.626 -2.222 25.066 1.00 78.88 201 GLY A N 1
ATOM 1541 C CA . GLY A 1 201 ? 1.182 -3.428 24.368 1.00 78.88 201 GLY A CA 1
ATOM 1542 C C . GLY A 1 201 ? 0.372 -3.059 23.141 1.00 78.88 201 GLY A C 1
ATOM 1543 O O . GLY A 1 201 ? -0.814 -2.748 23.267 1.00 78.88 201 GLY A O 1
ATOM 1544 N N . VAL A 1 202 ? 1.014 -3.091 21.972 1.00 88.62 202 VAL A N 1
ATOM 1545 C CA . VAL A 1 202 ? 0.397 -2.727 20.695 1.00 88.62 202 VAL A CA 1
ATOM 1546 C C . VAL A 1 202 ? 0.771 -3.727 19.614 1.00 88.62 202 VAL A C 1
ATOM 1548 O O . VAL A 1 202 ? 1.941 -4.052 19.433 1.00 88.62 202 VAL A O 1
ATOM 1551 N N . LEU A 1 203 ? -0.231 -4.166 18.861 1.00 90.75 203 LEU A N 1
ATOM 1552 C CA . LEU A 1 203 ? -0.062 -4.943 17.641 1.00 90.75 203 LEU A CA 1
ATOM 1553 C C . LEU A 1 203 ? -0.653 -4.166 16.465 1.00 90.75 203 LEU A C 1
ATOM 1555 O O . LEU A 1 203 ? -1.711 -3.546 16.590 1.00 90.75 203 LEU A O 1
ATOM 1559 N N . TYR A 1 204 ? 0.011 -4.246 15.317 1.00 90.81 204 TYR A N 1
ATOM 1560 C CA . TYR A 1 204 ? -0.422 -3.624 14.068 1.00 90.81 204 TYR A CA 1
ATOM 1561 C C . TYR A 1 204 ? -0.729 -4.687 13.019 1.00 90.81 204 TYR A C 1
ATOM 1563 O O . TYR A 1 204 ? -0.155 -5.779 13.041 1.00 90.81 204 TYR A O 1
ATOM 1571 N N . SER A 1 205 ? -1.643 -4.371 12.108 1.00 91.56 205 SER A N 1
ATOM 1572 C CA . SER A 1 205 ? -1.867 -5.160 10.903 1.00 91.56 205 SER A CA 1
ATOM 1573 C C . SER A 1 205 ? -0.922 -4.756 9.778 1.00 91.56 205 SER A C 1
ATOM 1575 O O . SER A 1 205 ? -0.278 -3.706 9.825 1.00 91.56 205 SER A O 1
ATOM 1577 N N . THR A 1 206 ? -0.925 -5.547 8.706 1.00 88.50 206 THR A N 1
ATOM 1578 C CA . THR A 1 206 ? -0.474 -5.075 7.393 1.00 88.50 206 THR A CA 1
ATOM 1579 C C . THR A 1 206 ? -1.304 -3.870 6.942 1.00 88.50 206 THR A C 1
ATOM 1581 O O . THR A 1 206 ? -2.428 -3.664 7.422 1.00 88.50 206 THR A O 1
ATOM 1584 N N . ILE A 1 207 ? -0.767 -3.083 6.005 1.00 91.56 207 ILE A N 1
ATOM 1585 C CA . ILE A 1 207 ? -1.509 -1.968 5.409 1.00 91.56 207 ILE A CA 1
ATOM 1586 C C . ILE A 1 207 ? -2.744 -2.514 4.697 1.00 91.56 207 ILE A C 1
ATOM 1588 O O . ILE A 1 207 ? -2.678 -3.531 4.006 1.00 91.56 207 ILE A O 1
ATOM 1592 N N . THR A 1 208 ? -3.867 -1.833 4.874 1.00 91.94 208 THR A N 1
ATOM 1593 C CA . THR A 1 208 ? -5.108 -2.134 4.178 1.00 91.94 208 THR A CA 1
ATOM 1594 C C . THR A 1 208 ? -5.851 -0.860 3.815 1.00 91.94 208 THR A C 1
ATOM 1596 O O . THR A 1 208 ? -5.700 0.188 4.448 1.00 91.94 208 THR A O 1
ATOM 1599 N N . SER A 1 209 ? -6.719 -0.983 2.816 1.00 92.81 209 SER A N 1
ATOM 1600 C CA . SER A 1 209 ? -7.730 0.021 2.523 1.00 92.81 209 SER A CA 1
ATOM 1601 C C . SER A 1 209 ? -8.657 0.200 3.731 1.00 92.81 209 SER A C 1
ATOM 1603 O O . SER A 1 209 ? -9.039 -0.768 4.395 1.00 92.81 209 SER A O 1
ATOM 1605 N N . LEU A 1 210 ? -9.022 1.450 4.013 1.00 94.56 210 LEU A N 1
ATOM 1606 C CA . LEU A 1 210 ? -10.030 1.826 5.009 1.00 94.56 210 LEU A CA 1
ATOM 1607 C C . LEU A 1 210 ? -11.355 2.208 4.337 1.00 94.56 210 LEU A C 1
ATOM 1609 O O . LEU A 1 210 ? -12.220 2.822 4.961 1.00 94.56 210 LEU A O 1
ATOM 1613 N N . SER A 1 211 ? -11.534 1.820 3.071 1.00 92.44 211 SER A N 1
ATOM 1614 C CA . SER A 1 211 ? -12.733 2.136 2.290 1.00 92.44 211 SER A CA 1
ATOM 1615 C C . SER A 1 211 ? -14.004 1.598 2.934 1.00 92.44 211 SER A C 1
ATOM 1617 O O . SER A 1 211 ? -14.978 2.327 3.036 1.00 92.44 211 SER A O 1
ATOM 1619 N N . TRP A 1 212 ? -13.971 0.379 3.480 1.00 92.56 212 TRP A N 1
ATOM 1620 C CA . TRP A 1 212 ? -15.092 -0.200 4.233 1.00 92.56 212 TRP A CA 1
ATOM 1621 C C . TRP A 1 212 ? -15.491 0.603 5.469 1.00 92.56 212 TRP A C 1
ATOM 1623 O O . TRP A 1 212 ? -16.647 0.555 5.885 1.00 92.56 212 TRP A O 1
ATOM 1633 N N . TYR A 1 213 ? -14.546 1.327 6.072 1.00 93.44 213 TYR A N 1
ATOM 1634 C CA . TYR A 1 213 ? -14.835 2.182 7.210 1.00 93.44 213 TYR A CA 1
ATOM 1635 C C . TYR A 1 213 ? -15.446 3.490 6.721 1.00 93.44 213 TYR A C 1
ATOM 1637 O O . TYR A 1 213 ? -16.499 3.860 7.219 1.00 93.44 213 TYR A O 1
ATOM 1645 N N . PHE A 1 214 ? -14.839 4.151 5.727 1.00 93.12 214 PHE A N 1
ATOM 1646 C CA . PHE A 1 214 ? -15.247 5.476 5.243 1.00 93.12 214 PHE A CA 1
ATOM 1647 C C . PHE A 1 214 ? -16.371 5.493 4.198 1.00 93.12 214 PHE A C 1
ATOM 1649 O O . PHE A 1 214 ? -16.865 6.576 3.883 1.00 93.12 214 PHE A O 1
ATOM 1656 N N . LEU A 1 215 ? -16.814 4.335 3.700 1.00 93.00 215 LEU A N 1
ATOM 1657 C CA . LEU A 1 215 ? -17.783 4.227 2.605 1.00 93.00 215 LEU A CA 1
ATOM 1658 C C . LEU A 1 215 ? -19.019 5.109 2.814 1.00 93.00 215 LEU A C 1
ATOM 1660 O O . LEU A 1 215 ? -19.350 5.897 1.937 1.00 93.00 215 LEU A O 1
ATOM 1664 N N . SER A 1 216 ? -19.660 5.043 3.985 1.00 91.50 216 SER A N 1
ATOM 1665 C CA . SER A 1 216 ? -20.876 5.826 4.253 1.00 91.50 216 SER A CA 1
ATOM 1666 C C . SER A 1 216 ? -20.655 7.341 4.177 1.00 91.50 216 SER A C 1
ATOM 1668 O O . SER A 1 216 ? -21.549 8.065 3.747 1.00 91.50 216 SER A O 1
ATOM 1670 N N . ASP A 1 217 ? -19.469 7.834 4.558 1.00 92.00 217 ASP A N 1
ATOM 1671 C CA . ASP A 1 217 ? -19.142 9.261 4.437 1.00 92.00 217 ASP A CA 1
ATOM 1672 C C . ASP A 1 217 ? -18.954 9.639 2.965 1.00 92.00 217 ASP A C 1
ATOM 1674 O O . ASP A 1 217 ? -19.390 10.701 2.517 1.00 92.00 217 ASP A O 1
ATOM 1678 N N . TRP A 1 218 ? -18.311 8.766 2.191 1.00 93.94 218 TRP A N 1
ATOM 1679 C CA . TRP A 1 218 ? -18.066 8.998 0.774 1.00 93.94 218 TRP A CA 1
ATOM 1680 C C . TRP A 1 218 ? -19.343 8.923 -0.058 1.00 93.94 218 TRP A C 1
ATOM 1682 O O . TRP A 1 218 ? -19.557 9.802 -0.888 1.00 93.94 218 TRP A O 1
ATOM 1692 N N . GLU A 1 219 ? -20.222 7.957 0.198 1.00 93.69 219 GLU A N 1
ATOM 1693 C CA . GLU A 1 219 ? -21.531 7.867 -0.456 1.00 93.69 219 GLU A CA 1
ATOM 1694 C C . GLU A 1 219 ? -22.398 9.092 -0.141 1.00 93.69 219 GLU A C 1
ATOM 1696 O O . GLU A 1 219 ? -23.028 9.646 -1.042 1.00 93.69 219 GLU A O 1
ATOM 1701 N N . LEU A 1 220 ? -22.379 9.576 1.107 1.00 93.06 220 LEU A N 1
ATOM 1702 C CA . LEU A 1 220 ? -23.142 10.760 1.509 1.00 93.06 220 LEU A CA 1
ATOM 1703 C C . LEU A 1 220 ? -22.655 12.041 0.815 1.00 93.06 220 LEU A C 1
ATOM 1705 O O . LEU A 1 220 ? -23.468 12.854 0.381 1.00 93.06 220 LEU A O 1
ATOM 1709 N N . ASN A 1 221 ? -21.336 12.241 0.728 1.00 94.31 221 ASN A N 1
ATOM 1710 C CA . ASN A 1 221 ? -20.755 13.498 0.241 1.00 94.31 221 ASN A CA 1
ATOM 1711 C C . ASN A 1 221 ? -20.489 13.505 -1.272 1.00 94.31 221 ASN A C 1
ATOM 1713 O O . ASN A 1 221 ? -20.574 14.554 -1.913 1.00 94.31 221 ASN A O 1
ATOM 1717 N N . TYR A 1 222 ? -20.151 12.356 -1.857 1.00 94.75 222 TYR A N 1
ATOM 1718 C CA . TYR A 1 222 ? -19.797 12.230 -3.270 1.00 94.75 222 TYR A CA 1
ATOM 1719 C C . TYR A 1 222 ? -20.855 11.490 -4.102 1.00 94.75 222 TYR A C 1
ATOM 1721 O O . TYR A 1 222 ? -20.816 11.599 -5.330 1.00 94.75 222 TYR A O 1
ATOM 1729 N N . GLY A 1 223 ? -21.830 10.819 -3.485 1.00 94.69 223 GLY A N 1
ATOM 1730 C CA . GLY A 1 223 ? -22.865 10.043 -4.174 1.00 94.69 223 GLY A CA 1
ATOM 1731 C C . GLY A 1 223 ? -22.387 8.655 -4.611 1.00 94.69 223 GLY A C 1
ATOM 1732 O O . GLY A 1 223 ? -21.356 8.171 -4.152 1.00 94.69 223 GLY A O 1
ATOM 1733 N N . ALA A 1 224 ? -23.130 8.023 -5.525 1.00 92.50 224 ALA A N 1
ATOM 1734 C CA . ALA A 1 224 ? -22.815 6.682 -6.030 1.00 92.50 224 ALA A CA 1
ATOM 1735 C C . ALA A 1 224 ? -21.438 6.610 -6.723 1.00 92.50 224 ALA A C 1
ATOM 1737 O O . ALA A 1 224 ? -20.694 5.659 -6.512 1.00 92.50 224 ALA A O 1
ATOM 1738 N N . ASP A 1 225 ? -21.049 7.658 -7.457 1.00 94.12 225 ASP A N 1
ATOM 1739 C CA . ASP A 1 225 ? -19.765 7.736 -8.176 1.00 94.12 225 ASP A CA 1
ATOM 1740 C C . ASP A 1 225 ? -18.601 8.222 -7.293 1.00 94.12 225 ASP A C 1
ATOM 1742 O O . ASP A 1 225 ? -17.688 8.920 -7.755 1.00 94.12 225 ASP A O 1
ATOM 1746 N N . TRP A 1 226 ? -18.637 7.924 -5.992 1.00 94.56 226 TRP A N 1
ATOM 1747 C CA . TRP A 1 226 ? -17.623 8.392 -5.047 1.00 94.56 226 TRP A CA 1
ATOM 1748 C C . TRP A 1 226 ? -16.214 7.947 -5.450 1.00 94.56 226 TRP A C 1
ATOM 1750 O O . TRP A 1 226 ? -15.286 8.758 -5.411 1.00 94.56 226 TRP A O 1
ATOM 1760 N N . ALA A 1 227 ? -16.061 6.699 -5.900 1.00 94.19 227 ALA A N 1
ATOM 1761 C CA . ALA A 1 227 ? -14.772 6.122 -6.269 1.00 94.19 227 ALA A CA 1
ATOM 1762 C C . ALA A 1 227 ? -14.150 6.864 -7.457 1.00 94.19 227 ALA A C 1
ATOM 1764 O O . ALA A 1 227 ? -12.998 7.297 -7.391 1.00 94.19 227 ALA A O 1
ATOM 1765 N N . LEU A 1 228 ? -14.943 7.110 -8.506 1.00 94.81 228 LEU A N 1
ATOM 1766 C CA . LEU A 1 228 ? -14.500 7.851 -9.685 1.00 94.81 228 LEU A CA 1
ATOM 1767 C C . LEU A 1 228 ? -14.122 9.292 -9.329 1.00 94.81 228 LEU A C 1
ATOM 1769 O O . LEU A 1 228 ? -13.085 9.793 -9.762 1.00 94.81 228 LEU A O 1
ATOM 1773 N N . LYS A 1 229 ? -14.919 9.968 -8.493 1.00 95.44 229 LYS A N 1
ATOM 1774 C CA . LYS A 1 229 ? -14.608 11.334 -8.045 1.00 95.44 229 LYS A CA 1
ATOM 1775 C C . LYS A 1 229 ? -13.291 11.392 -7.270 1.00 95.44 229 LYS A C 1
ATOM 1777 O O . LYS A 1 229 ? -12.494 12.295 -7.531 1.00 95.44 229 LYS A O 1
ATOM 1782 N N . ARG A 1 230 ? -13.033 10.436 -6.372 1.00 94.06 230 ARG A N 1
ATOM 1783 C CA . ARG A 1 230 ? -11.755 10.338 -5.646 1.00 94.06 230 ARG A CA 1
ATOM 1784 C C . ARG A 1 230 ? -10.586 10.022 -6.583 1.00 94.06 230 ARG A C 1
ATOM 1786 O O . ARG A 1 230 ? -9.567 10.706 -6.518 1.00 94.06 230 ARG A O 1
ATOM 1793 N N . CYS A 1 231 ? -10.759 9.088 -7.519 1.00 95.06 231 CYS A N 1
ATOM 1794 C CA . CYS A 1 231 ? -9.765 8.790 -8.552 1.00 95.06 231 CYS A CA 1
ATOM 1795 C C . CYS A 1 231 ? -9.382 10.046 -9.359 1.00 95.06 231 CYS A C 1
ATOM 1797 O O . CYS A 1 231 ? -8.205 10.380 -9.495 1.00 95.06 231 CYS A O 1
ATOM 1799 N N . LEU A 1 232 ? -10.370 10.821 -9.818 1.00 95.56 232 LEU A N 1
ATOM 1800 C CA . LEU A 1 232 ? -10.138 12.067 -10.555 1.00 95.56 232 LEU A CA 1
ATOM 1801 C C . LEU A 1 232 ? -9.466 13.152 -9.702 1.00 95.56 232 LEU A C 1
ATOM 1803 O O . LEU A 1 232 ? -8.681 13.952 -10.221 1.00 95.56 232 LEU A O 1
ATOM 1807 N N . GLN A 1 233 ? -9.768 13.217 -8.402 1.00 94.62 233 GLN A N 1
ATOM 1808 C CA . GLN A 1 233 ? -9.081 14.121 -7.475 1.00 94.62 233 GLN A CA 1
ATOM 1809 C C . GLN A 1 233 ? -7.602 13.751 -7.344 1.00 94.62 233 GLN A C 1
ATOM 1811 O O . GLN A 1 233 ? -6.749 14.634 -7.470 1.00 94.62 233 GLN A O 1
ATOM 1816 N N . TRP A 1 234 ? -7.294 12.463 -7.169 1.00 94.69 234 TRP A N 1
ATOM 1817 C CA . TRP A 1 234 ? -5.920 11.971 -7.172 1.00 94.69 234 TRP A CA 1
ATOM 1818 C C . TRP A 1 234 ? -5.221 12.272 -8.504 1.00 94.69 234 TRP A C 1
ATOM 1820 O O . TRP A 1 234 ? -4.155 12.882 -8.495 1.00 94.69 234 TRP A O 1
ATOM 1830 N N . TYR A 1 235 ? -5.851 11.977 -9.646 1.00 95.62 235 TYR A N 1
ATOM 1831 C CA . TYR A 1 235 ? -5.283 12.217 -10.979 1.00 95.62 235 TYR A CA 1
ATOM 1832 C C . TYR A 1 235 ? -4.893 13.687 -11.200 1.00 95.62 235 TYR A C 1
ATOM 1834 O O . TYR A 1 235 ? -3.855 13.996 -11.799 1.00 95.62 235 TYR A O 1
ATOM 1842 N N . LYS A 1 236 ? -5.719 14.618 -10.701 1.00 95.19 236 LYS A N 1
ATOM 1843 C CA . LYS A 1 236 ? -5.435 16.061 -10.726 1.00 95.19 236 LYS A CA 1
ATOM 1844 C C . LYS A 1 236 ? -4.333 16.449 -9.743 1.00 95.19 236 LYS A C 1
ATOM 1846 O O . LYS A 1 236 ? -3.524 17.311 -10.081 1.00 95.19 236 LYS A O 1
ATOM 1851 N N . LYS A 1 237 ? -4.310 15.857 -8.542 1.00 92.56 237 LYS A N 1
ATOM 1852 C CA . LYS A 1 237 ? -3.280 16.113 -7.525 1.00 92.56 237 LYS A CA 1
ATOM 1853 C C . LYS A 1 237 ? -1.922 15.638 -8.026 1.00 92.56 237 LYS A C 1
ATOM 1855 O O . LYS A 1 237 ? -1.015 16.456 -8.089 1.00 92.56 237 LYS A O 1
ATOM 1860 N N . ASP A 1 238 ? -1.801 14.380 -8.441 1.00 93.31 238 ASP A N 1
ATOM 1861 C CA . ASP A 1 238 ? -0.553 13.769 -8.910 1.00 93.31 238 ASP A CA 1
ATOM 1862 C C . ASP A 1 238 ? 0.025 14.495 -10.136 1.00 93.31 238 ASP A C 1
ATOM 1864 O O . ASP A 1 238 ? 1.230 14.705 -10.218 1.00 93.31 238 ASP A O 1
ATOM 1868 N N . GLY A 1 239 ? -0.830 15.017 -11.022 1.00 92.50 239 GLY A N 1
ATOM 1869 C CA . GLY A 1 239 ? -0.394 15.826 -12.163 1.00 92.50 239 GLY A CA 1
ATOM 1870 C C . GLY A 1 239 ? 0.278 17.155 -11.842 1.00 92.50 239 GLY A C 1
ATOM 1871 O O . GLY A 1 239 ? 0.877 17.753 -12.731 1.00 92.50 239 GLY A O 1
ATOM 1872 N N . ARG A 1 240 ? 0.166 17.637 -10.601 1.00 91.62 240 ARG A N 1
ATOM 1873 C CA . ARG A 1 240 ? 0.885 18.830 -10.129 1.00 91.62 240 ARG A CA 1
ATOM 1874 C C . ARG A 1 240 ? 2.258 18.492 -9.560 1.00 91.62 240 ARG A C 1
ATOM 1876 O O . ARG A 1 240 ? 3.060 19.396 -9.349 1.00 91.62 240 ARG A O 1
ATOM 1883 N N . TRP A 1 241 ? 2.512 17.220 -9.267 1.00 88.81 241 TRP A N 1
ATOM 1884 C CA . TRP A 1 241 ? 3.791 16.774 -8.738 1.00 88.81 241 TRP A CA 1
ATOM 1885 C C . TRP A 1 241 ? 4.810 16.650 -9.865 1.00 88.81 241 TRP A C 1
ATOM 1887 O O . TRP A 1 241 ? 4.469 16.498 -11.038 1.00 88.81 241 TRP A O 1
ATOM 1897 N N . ARG A 1 242 ? 6.090 16.679 -9.490 1.00 89.19 242 ARG A N 1
ATOM 1898 C CA . ARG A 1 242 ? 7.191 16.431 -10.418 1.00 89.19 242 ARG A CA 1
ATOM 1899 C C . ARG A 1 242 ? 7.006 15.072 -11.101 1.00 89.19 242 ARG A C 1
ATOM 1901 O O . ARG A 1 242 ? 6.749 14.069 -10.430 1.00 89.19 242 ARG A O 1
ATOM 1908 N N . ASN A 1 243 ? 7.176 15.040 -12.419 1.00 91.31 243 ASN A N 1
ATOM 1909 C CA . ASN A 1 243 ? 7.261 13.784 -13.151 1.00 91.31 243 ASN A CA 1
ATOM 1910 C C . ASN A 1 243 ? 8.607 13.104 -12.841 1.00 91.31 243 ASN A C 1
ATOM 1912 O O . ASN A 1 243 ? 9.652 13.743 -12.944 1.00 91.31 243 ASN A O 1
ATOM 1916 N N . PHE A 1 244 ? 8.559 11.837 -12.436 1.00 93.38 244 PHE A N 1
ATOM 1917 C CA . PHE A 1 244 ? 9.720 11.021 -12.067 1.00 93.38 244 PHE A CA 1
ATOM 1918 C C . PHE A 1 244 ? 10.027 9.935 -13.106 1.00 93.38 244 PHE A C 1
ATOM 1920 O O . PHE A 1 244 ? 11.007 9.215 -12.963 1.00 93.38 244 PHE A O 1
ATOM 1927 N N . TRP A 1 245 ? 9.209 9.812 -14.159 1.00 92.94 245 TRP A N 1
ATOM 1928 C CA . TRP A 1 245 ? 9.293 8.718 -15.127 1.00 92.94 245 TRP A CA 1
ATOM 1929 C C . TRP A 1 245 ? 10.665 8.619 -15.809 1.00 92.94 245 TRP A C 1
ATOM 1931 O O . TRP A 1 245 ? 11.215 7.530 -15.943 1.00 92.94 245 TRP A O 1
ATOM 1941 N N . MET A 1 246 ? 11.256 9.764 -16.167 1.00 90.12 246 MET A N 1
ATOM 1942 C CA . MET A 1 246 ? 12.574 9.828 -16.816 1.00 90.12 246 MET A CA 1
ATOM 1943 C C . MET A 1 246 ? 13.728 9.394 -15.903 1.00 90.12 246 MET A C 1
ATOM 1945 O O . MET A 1 246 ? 14.783 9.025 -16.409 1.00 90.12 246 MET A O 1
ATOM 1949 N N . ASP A 1 247 ? 13.542 9.441 -14.582 1.00 92.25 247 ASP A N 1
ATOM 1950 C CA . ASP A 1 247 ? 14.581 9.103 -13.604 1.00 92.25 247 ASP A CA 1
ATOM 1951 C C . ASP A 1 247 ? 14.667 7.585 -13.345 1.00 92.25 247 ASP A C 1
ATOM 1953 O O . ASP A 1 247 ? 15.589 7.127 -12.675 1.00 92.25 247 ASP A O 1
ATOM 1957 N N . LEU A 1 248 ? 13.699 6.806 -13.840 1.00 94.00 248 LEU A N 1
ATOM 1958 C CA . LEU A 1 248 ? 13.557 5.377 -13.558 1.00 94.00 248 LEU A CA 1
ATOM 1959 C C . LEU A 1 248 ? 14.469 4.505 -14.419 1.00 94.00 248 LEU A C 1
ATOM 1961 O O . LEU A 1 248 ? 14.682 4.803 -15.594 1.00 94.00 248 LEU A O 1
ATOM 1965 N N . GLU A 1 249 ? 14.880 3.362 -13.875 1.00 91.69 249 GLU A N 1
ATOM 1966 C CA . GLU A 1 249 ? 15.558 2.311 -14.639 1.00 91.69 249 GLU A CA 1
ATOM 1967 C C . GLU A 1 249 ? 14.625 1.707 -15.714 1.00 91.69 249 GLU A C 1
ATOM 1969 O O . GLU A 1 249 ? 13.447 1.443 -15.423 1.00 91.69 249 GLU A O 1
ATOM 1974 N N . PRO A 1 250 ? 15.114 1.492 -16.951 1.00 94.38 250 PRO A N 1
ATOM 1975 C CA . PRO A 1 250 ? 14.340 0.869 -18.021 1.00 94.38 250 PRO A CA 1
ATOM 1976 C C . PRO A 1 250 ? 14.090 -0.613 -17.727 1.00 94.38 250 PRO A C 1
ATOM 1978 O O . PRO A 1 250 ? 14.980 -1.311 -17.240 1.00 94.38 250 PRO A O 1
ATOM 1981 N N . CYS A 1 251 ? 12.891 -1.107 -18.036 1.00 95.44 251 CYS A N 1
ATOM 1982 C CA . CYS A 1 251 ? 12.557 -2.509 -17.802 1.00 95.44 251 CYS A CA 1
ATOM 1983 C C . CYS A 1 251 ? 13.291 -3.434 -18.785 1.00 95.44 251 CYS A C 1
ATOM 1985 O O . CYS A 1 251 ? 13.362 -3.112 -19.968 1.00 95.44 251 CYS A O 1
ATOM 1987 N N . PRO A 1 252 ? 13.780 -4.605 -18.347 1.00 95.69 252 PRO A N 1
ATOM 1988 C CA . PRO A 1 252 ? 14.199 -5.666 -19.257 1.00 95.69 252 PRO A CA 1
ATOM 1989 C C . PRO A 1 252 ? 13.062 -6.065 -20.211 1.00 95.69 252 PRO A C 1
ATOM 1991 O O . PRO A 1 252 ? 11.891 -6.032 -19.836 1.00 95.69 252 PRO A O 1
ATOM 1994 N N . CYS A 1 253 ? 13.385 -6.439 -21.453 1.00 94.00 253 CYS A N 1
ATOM 1995 C CA . CYS A 1 253 ? 12.354 -6.819 -22.430 1.00 94.00 253 CYS A CA 1
ATOM 1996 C C . CYS A 1 253 ? 11.750 -8.198 -22.131 1.00 94.00 253 CYS A C 1
ATOM 1998 O O . CYS A 1 253 ? 10.612 -8.469 -22.508 1.00 94.00 253 CYS A O 1
ATOM 2000 N N . THR A 1 254 ? 12.528 -9.078 -21.495 1.00 95.19 254 THR A N 1
ATOM 2001 C CA . THR A 1 254 ? 12.140 -10.465 -21.217 1.00 95.19 254 THR A CA 1
ATOM 2002 C C . THR A 1 254 ? 12.388 -10.832 -19.762 1.00 95.19 254 THR A C 1
ATOM 2004 O O . THR A 1 254 ? 13.300 -10.306 -19.117 1.00 95.19 254 THR A O 1
ATOM 2007 N N . LEU A 1 255 ? 11.604 -11.785 -19.268 1.00 92.38 255 LEU A N 1
ATOM 2008 C CA . LEU A 1 255 ? 11.722 -12.319 -17.917 1.00 92.38 255 LEU A CA 1
ATOM 2009 C C . LEU A 1 255 ? 13.118 -12.899 -17.644 1.00 92.38 255 LEU A C 1
ATOM 2011 O O . LEU A 1 255 ? 13.690 -12.642 -16.588 1.00 92.38 255 LEU A O 1
ATOM 2015 N N . ASP A 1 256 ? 13.709 -13.599 -18.613 1.00 90.00 256 ASP A N 1
ATOM 2016 C CA . ASP A 1 256 ? 15.064 -14.143 -18.476 1.00 90.00 256 ASP A CA 1
ATOM 2017 C C . ASP A 1 256 ? 16.092 -13.034 -18.230 1.00 90.00 256 ASP A C 1
ATOM 2019 O O . ASP A 1 256 ? 16.898 -13.124 -17.305 1.00 90.00 256 ASP A O 1
ATOM 2023 N N . GLN A 1 257 ? 16.034 -11.943 -19.003 1.00 90.00 257 GLN A N 1
ATOM 2024 C CA . GLN A 1 257 ? 16.913 -10.790 -18.783 1.00 90.00 257 GLN A CA 1
ATOM 2025 C C . GLN A 1 257 ? 16.739 -10.219 -17.374 1.00 90.00 257 GLN A C 1
ATOM 2027 O O . GLN A 1 257 ? 17.728 -9.902 -16.719 1.00 90.00 257 GLN A O 1
ATOM 2032 N N . ALA A 1 258 ? 15.500 -10.129 -16.892 1.00 89.62 258 ALA A N 1
ATOM 2033 C CA . ALA A 1 258 ? 15.201 -9.620 -15.560 1.00 89.62 258 ALA A CA 1
ATOM 2034 C C . ALA A 1 258 ? 15.778 -10.493 -14.441 1.00 89.62 258 ALA A C 1
ATOM 2036 O O . ALA A 1 258 ? 16.318 -9.964 -13.471 1.00 89.62 258 ALA A O 1
ATOM 2037 N N . ILE A 1 259 ? 15.697 -11.818 -14.587 1.00 83.31 259 ILE A N 1
ATOM 2038 C CA . ILE A 1 259 ? 16.229 -12.778 -13.613 1.00 83.31 259 ILE A CA 1
ATOM 2039 C C . ILE A 1 259 ? 17.759 -12.758 -13.599 1.00 83.31 259 ILE A C 1
ATOM 2041 O O . ILE A 1 259 ? 18.353 -12.929 -12.538 1.00 83.31 259 ILE A O 1
ATOM 2045 N N . PHE A 1 260 ? 18.405 -12.539 -14.748 1.00 81.12 260 PHE A N 1
ATOM 2046 C CA . PHE A 1 260 ? 19.866 -12.455 -14.831 1.00 81.12 260 PHE A CA 1
ATOM 2047 C C . PHE A 1 260 ? 20.435 -11.087 -14.420 1.00 81.12 260 PHE A C 1
ATOM 2049 O O . PHE A 1 260 ? 21.619 -10.997 -14.101 1.00 81.12 260 PHE A O 1
ATOM 2056 N N . ASP A 1 261 ? 19.626 -10.026 -14.373 1.00 78.19 261 ASP A N 1
ATOM 2057 C CA . ASP A 1 261 ? 20.040 -8.673 -13.969 1.00 78.19 261 ASP A CA 1
ATOM 2058 C C . ASP A 1 261 ? 19.960 -8.460 -12.449 1.00 78.19 261 ASP A C 1
ATOM 2060 O O . ASP A 1 261 ? 19.344 -7.524 -11.917 1.00 78.19 261 ASP A O 1
ATOM 2064 N N . ILE A 1 262 ? 20.607 -9.386 -11.743 1.00 68.56 262 ILE A N 1
ATOM 2065 C CA . ILE A 1 262 ? 20.681 -9.424 -10.289 1.00 68.56 262 ILE A CA 1
ATOM 2066 C C . ILE A 1 262 ? 21.607 -8.290 -9.849 1.00 68.56 262 ILE A C 1
ATOM 2068 O O . ILE A 1 262 ? 22.823 -8.336 -10.018 1.00 68.56 262 ILE A O 1
ATOM 2072 N N . GLY A 1 263 ? 21.020 -7.227 -9.309 1.00 71.50 263 GLY A N 1
ATOM 2073 C CA . GLY A 1 263 ? 21.754 -6.040 -8.872 1.00 71.50 263 GLY A CA 1
ATOM 2074 C C . GLY A 1 263 ? 20.983 -4.763 -9.149 1.00 71.50 263 GLY A C 1
ATOM 2075 O O . GLY A 1 263 ? 20.813 -3.956 -8.234 1.00 71.50 263 GLY A O 1
ATOM 2076 N N . ARG A 1 264 ? 20.444 -4.611 -10.365 1.00 79.19 264 ARG A N 1
ATOM 2077 C CA . ARG A 1 264 ? 19.479 -3.543 -10.672 1.00 79.19 264 ARG A CA 1
ATOM 2078 C C . ARG A 1 264 ? 18.065 -3.942 -10.295 1.00 79.19 264 ARG A C 1
ATOM 2080 O O . ARG A 1 264 ? 17.325 -3.102 -9.790 1.00 79.19 264 ARG A O 1
ATOM 2087 N N . PHE A 1 265 ? 17.722 -5.215 -10.474 1.00 87.25 265 PHE A N 1
ATOM 2088 C CA . PHE A 1 265 ? 16.386 -5.735 -10.216 1.00 87.25 265 PHE A CA 1
ATOM 2089 C C . PHE A 1 265 ? 16.382 -6.795 -9.114 1.00 87.25 265 PHE A C 1
ATOM 2091 O O . PHE A 1 265 ? 17.362 -7.507 -8.892 1.00 87.25 265 PHE A O 1
ATOM 2098 N N . MET A 1 266 ? 15.264 -6.864 -8.395 1.00 85.56 266 MET A N 1
ATOM 2099 C CA . MET A 1 266 ? 14.944 -7.923 -7.441 1.00 85.56 266 MET A CA 1
ATOM 2100 C C . MET A 1 266 ? 13.486 -8.362 -7.605 1.00 85.56 266 MET A C 1
ATOM 2102 O O . MET A 1 266 ? 12.666 -7.545 -8.027 1.00 85.56 266 MET A O 1
ATOM 2106 N N . PRO A 1 267 ? 13.132 -9.606 -7.237 1.00 85.19 267 PRO A N 1
ATOM 2107 C CA . PRO A 1 267 ? 11.747 -10.061 -7.251 1.00 85.19 267 PRO A CA 1
ATOM 2108 C C . PRO A 1 267 ? 10.826 -9.133 -6.456 1.00 85.19 267 PRO A C 1
ATOM 2110 O O . PRO A 1 267 ? 11.155 -8.696 -5.347 1.00 85.19 267 PRO A O 1
ATOM 2113 N N . TYR A 1 268 ? 9.653 -8.845 -7.010 1.00 87.56 268 TYR A N 1
ATOM 2114 C CA . TYR A 1 268 ? 8.595 -8.154 -6.290 1.00 87.56 268 TYR A CA 1
ATOM 2115 C C . TYR A 1 268 ? 7.910 -9.144 -5.342 1.00 87.56 268 TYR A C 1
ATOM 2117 O O . TYR A 1 268 ? 7.299 -10.111 -5.788 1.00 87.56 268 TYR A O 1
ATOM 2125 N N . LEU A 1 269 ? 7.999 -8.904 -4.028 1.00 78.81 269 LEU A N 1
ATOM 2126 C CA . LEU A 1 269 ? 7.617 -9.884 -2.995 1.00 78.81 269 LEU A CA 1
ATOM 2127 C C . LEU A 1 269 ? 6.168 -10.397 -3.108 1.00 78.81 269 LEU A C 1
ATOM 2129 O O . LEU A 1 269 ? 5.880 -11.502 -2.660 1.00 78.81 269 LEU A O 1
ATOM 2133 N N . GLU A 1 270 ? 5.252 -9.607 -3.670 1.00 78.81 270 GLU A N 1
ATOM 2134 C CA . GLU A 1 270 ? 3.835 -9.976 -3.798 1.00 78.81 270 GLU A CA 1
ATOM 2135 C C . GLU A 1 270 ? 3.493 -10.663 -5.138 1.00 78.81 270 GLU A C 1
ATOM 2137 O O . GLU A 1 270 ? 2.352 -11.090 -5.332 1.00 78.81 270 GLU A O 1
ATOM 2142 N N . CYS A 1 271 ? 4.456 -10.769 -6.060 1.00 86.81 271 CYS A N 1
ATOM 2143 C CA . CYS A 1 271 ? 4.307 -11.385 -7.382 1.00 86.81 271 CYS A CA 1
ATOM 2144 C C . CYS A 1 271 ? 5.617 -12.072 -7.810 1.00 86.81 271 CYS A C 1
ATOM 2146 O O . CYS A 1 271 ? 6.255 -11.704 -8.799 1.00 86.81 271 CYS A O 1
ATOM 2148 N N . ASP A 1 272 ? 6.040 -13.055 -7.015 1.00 84.75 272 ASP A N 1
ATOM 2149 C CA . ASP A 1 272 ? 7.194 -13.906 -7.304 1.00 84.75 272 ASP A CA 1
ATOM 2150 C C . ASP A 1 272 ? 6.723 -15.262 -7.855 1.00 84.75 272 ASP A C 1
ATOM 2152 O O . ASP A 1 272 ? 5.815 -15.872 -7.295 1.00 84.75 272 ASP A O 1
ATOM 2156 N N . MET A 1 273 ? 7.383 -15.763 -8.904 1.00 81.62 273 MET A N 1
ATOM 2157 C CA . MET A 1 273 ? 7.054 -17.044 -9.542 1.00 81.62 273 MET A CA 1
ATOM 2158 C C . MET A 1 273 ? 7.324 -18.233 -8.615 1.00 81.62 273 MET A C 1
ATOM 2160 O O . MET A 1 273 ? 6.715 -19.289 -8.752 1.00 81.62 273 MET A O 1
ATOM 2164 N N . ASN A 1 274 ? 8.268 -18.057 -7.684 1.00 73.75 274 ASN A N 1
ATOM 2165 C CA . ASN A 1 274 ? 8.671 -19.071 -6.714 1.00 73.75 274 ASN A CA 1
ATOM 2166 C C . ASN A 1 274 ? 7.958 -18.894 -5.366 1.00 73.75 274 ASN A C 1
ATOM 2168 O O . ASN A 1 274 ? 8.207 -19.664 -4.436 1.00 73.75 274 ASN A O 1
ATOM 2172 N N . GLY A 1 275 ? 7.123 -17.860 -5.237 1.00 65.81 275 GLY A N 1
ATOM 2173 C CA . GLY A 1 275 ? 6.393 -17.547 -4.019 1.00 65.81 275 GLY A CA 1
ATOM 2174 C C . GLY A 1 275 ? 4.958 -18.067 -4.037 1.00 65.81 275 GLY A C 1
ATOM 2175 O O . GLY A 1 275 ? 4.415 -18.461 -5.063 1.00 65.81 275 GLY A O 1
ATOM 2176 N N . ASP A 1 276 ? 4.295 -17.971 -2.886 1.00 61.62 276 ASP A N 1
ATOM 2177 C CA . ASP A 1 276 ? 2.857 -18.252 -2.748 1.00 61.62 276 ASP A CA 1
ATOM 2178 C C . ASP A 1 276 ? 1.972 -17.085 -3.273 1.00 61.62 276 ASP A C 1
ATOM 2180 O O . ASP A 1 276 ? 0.763 -17.037 -3.027 1.00 61.62 276 ASP A O 1
ATOM 2184 N N . GLY A 1 277 ? 2.574 -16.080 -3.926 1.00 60.78 277 GLY A N 1
ATOM 2185 C CA . GLY A 1 277 ? 1.973 -14.777 -4.223 1.00 60.78 277 GLY A CA 1
ATOM 2186 C C . GLY A 1 277 ? 1.241 -14.724 -5.565 1.00 60.78 277 GLY A C 1
ATOM 2187 O O . GLY A 1 277 ? 1.863 -14.631 -6.613 1.00 60.78 277 GLY A O 1
ATOM 2188 N N . GLY A 1 278 ? -0.095 -14.693 -5.539 1.00 69.88 278 GLY A N 1
ATOM 2189 C CA . GLY A 1 278 ? -0.953 -14.627 -6.734 1.00 69.88 278 GLY A CA 1
ATOM 2190 C C . GLY A 1 278 ? -1.053 -13.259 -7.429 1.00 69.88 278 GLY A C 1
ATOM 2191 O O . GLY A 1 278 ? -2.134 -12.925 -7.911 1.00 69.88 278 GLY A O 1
ATOM 2192 N N . CYS A 1 279 ? 0.017 -12.454 -7.434 1.00 84.06 279 CYS A N 1
ATOM 2193 C CA . CYS A 1 279 ? 0.127 -11.184 -8.170 1.00 84.06 279 CYS A CA 1
ATOM 2194 C C . CYS A 1 279 ? -1.102 -10.262 -8.042 1.00 84.06 279 CYS A C 1
ATOM 2196 O O . CYS A 1 279 ? -1.7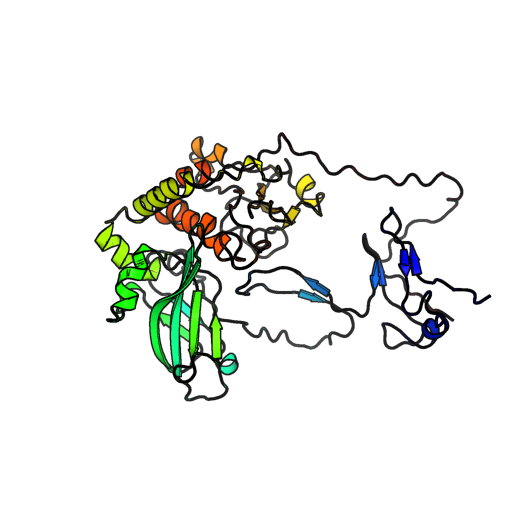01 -9.846 -9.032 1.00 84.06 279 CYS A O 1
ATOM 2198 N N . TYR A 1 280 ? -1.497 -9.935 -6.804 1.00 83.50 280 TYR A N 1
ATOM 2199 C CA . TYR A 1 280 ? -2.773 -9.259 -6.515 1.00 83.50 280 TYR A CA 1
ATOM 2200 C C . TYR A 1 280 ? -2.974 -7.939 -7.289 1.00 83.50 280 TYR A C 1
ATOM 2202 O O . TYR A 1 280 ? -4.051 -7.721 -7.850 1.00 83.50 280 TYR A O 1
ATOM 2210 N N . TYR A 1 281 ? -1.939 -7.091 -7.340 1.00 86.38 281 TYR A N 1
ATOM 2211 C CA . TYR A 1 281 ? -1.939 -5.808 -8.059 1.00 86.38 281 TYR A CA 1
ATOM 2212 C C . TYR A 1 281 ? -1.527 -5.922 -9.533 1.00 86.38 281 TYR A C 1
ATOM 2214 O O . TYR A 1 281 ? -1.718 -4.974 -10.291 1.00 86.38 281 TYR A O 1
ATOM 2222 N N . HIS A 1 282 ? -0.998 -7.074 -9.955 1.00 88.44 282 HIS A N 1
ATOM 2223 C CA . HIS A 1 282 ? -0.444 -7.300 -11.293 1.00 88.44 282 HIS A CA 1
ATOM 2224 C C . HIS A 1 282 ? -1.061 -8.546 -11.936 1.00 88.44 282 HIS A C 1
ATOM 2226 O O . HIS A 1 282 ? -0.394 -9.533 -12.240 1.00 88.44 282 HIS A O 1
ATOM 2232 N N . ARG A 1 283 ? -2.391 -8.541 -12.058 1.00 85.38 283 ARG A N 1
ATOM 2233 C CA . ARG A 1 283 ? -3.147 -9.680 -12.586 1.00 85.38 283 ARG A CA 1
ATOM 2234 C C . ARG A 1 283 ? -2.690 -10.037 -13.994 1.00 85.38 283 ARG A C 1
ATOM 2236 O O . ARG A 1 283 ? -2.512 -9.162 -14.836 1.00 85.38 283 ARG A O 1
ATOM 2243 N N . GLY A 1 284 ? -2.543 -11.336 -14.232 1.00 83.56 284 GLY A N 1
ATOM 2244 C CA . GLY A 1 284 ? -2.070 -11.872 -15.506 1.00 83.56 284 GLY A CA 1
ATOM 2245 C C . GLY A 1 284 ? -0.547 -11.897 -15.657 1.00 83.56 284 GLY A C 1
ATOM 2246 O O . GLY A 1 284 ? -0.070 -12.513 -16.604 1.00 83.56 284 GLY A O 1
ATOM 2247 N N . ALA A 1 285 ? 0.206 -11.314 -14.717 1.00 90.19 285 ALA A N 1
ATOM 2248 C CA . ALA A 1 285 ? 1.649 -11.500 -14.648 1.00 90.19 285 ALA A CA 1
ATOM 2249 C C . ALA A 1 285 ? 2.003 -12.869 -14.044 1.00 90.19 285 ALA A C 1
ATOM 2251 O O . ALA A 1 285 ? 1.347 -13.340 -13.111 1.00 90.19 285 ALA A O 1
ATOM 2252 N N . SER A 1 286 ? 3.061 -13.489 -14.564 1.00 89.75 286 SER A N 1
ATOM 2253 C CA . SER A 1 286 ? 3.688 -14.684 -13.991 1.00 89.75 286 SER A CA 1
ATOM 2254 C C . SER A 1 286 ? 4.742 -14.321 -12.940 1.00 89.75 286 SER A C 1
ATOM 2256 O O . SER A 1 286 ? 4.911 -15.026 -11.945 1.00 89.75 286 SER A O 1
ATOM 2258 N N . HIS A 1 287 ? 5.441 -13.206 -13.156 1.00 92.06 287 HIS A N 1
ATOM 2259 C CA . HIS A 1 287 ? 6.498 -12.706 -12.291 1.00 92.06 287 HIS A CA 1
ATOM 2260 C C . HIS A 1 287 ? 6.664 -11.201 -12.468 1.00 92.06 287 HIS A C 1
ATOM 2262 O O . HIS A 1 287 ? 6.616 -10.692 -13.589 1.00 92.06 287 HIS A O 1
ATOM 2268 N N . CYS A 1 288 ? 6.936 -10.497 -11.375 1.00 93.25 288 CYS A N 1
ATOM 2269 C CA . CYS A 1 288 ? 7.351 -9.104 -11.422 1.00 93.25 288 CYS A CA 1
ATOM 2270 C C . CYS A 1 288 ? 8.697 -8.914 -10.732 1.00 93.25 288 CYS A C 1
ATOM 2272 O O . CYS A 1 288 ? 8.981 -9.511 -9.693 1.00 93.25 288 CYS A O 1
ATOM 2274 N N . VAL A 1 289 ? 9.490 -7.995 -11.271 1.00 92.50 289 VAL A N 1
ATOM 2275 C CA . VAL A 1 289 ? 10.702 -7.477 -10.639 1.00 92.50 289 VAL A CA 1
ATOM 2276 C C . VAL A 1 289 ? 10.531 -5.997 -10.332 1.00 92.50 289 VAL A C 1
ATOM 2278 O O . VAL A 1 289 ? 9.812 -5.282 -11.025 1.00 92.50 289 VAL A O 1
ATOM 2281 N N . MET A 1 290 ? 11.218 -5.516 -9.308 1.00 91.75 290 MET A N 1
ATOM 2282 C CA . MET A 1 290 ? 11.321 -4.097 -8.988 1.00 91.75 290 MET A CA 1
ATOM 2283 C C . MET A 1 290 ? 12.783 -3.667 -8.921 1.00 91.75 290 MET A C 1
ATOM 2285 O O . MET A 1 290 ? 13.662 -4.498 -8.680 1.00 91.75 290 MET A O 1
ATOM 2289 N N . SER A 1 291 ? 13.057 -2.376 -9.113 1.00 90.62 291 SER A N 1
ATOM 2290 C CA . SER A 1 291 ? 14.406 -1.845 -8.897 1.00 90.62 291 SER A CA 1
ATOM 2291 C C . SER A 1 291 ? 14.861 -2.094 -7.456 1.00 90.62 291 SER A C 1
ATOM 2293 O O . SER A 1 291 ? 14.099 -1.897 -6.514 1.00 90.62 291 SER A O 1
ATOM 2295 N N . THR A 1 292 ? 16.114 -2.505 -7.273 1.00 86.00 292 THR A N 1
ATOM 2296 C CA . THR A 1 292 ? 16.704 -2.789 -5.949 1.00 86.00 292 THR A CA 1
ATOM 2297 C C . THR A 1 292 ? 16.922 -1.538 -5.103 1.00 86.00 292 THR A C 1
ATOM 2299 O O . THR A 1 292 ? 16.973 -1.615 -3.866 1.00 86.00 292 THR A O 1
ATOM 2302 N N . GLN A 1 293 ? 17.109 -0.404 -5.778 1.00 85.31 293 GLN A N 1
ATOM 2303 C CA . GLN A 1 293 ? 17.361 0.905 -5.204 1.00 85.31 293 GLN A CA 1
ATOM 2304 C C . GLN A 1 293 ? 16.327 1.902 -5.711 1.00 85.31 293 GLN A C 1
ATOM 2306 O O . GLN A 1 293 ? 15.857 1.825 -6.847 1.00 85.31 293 GLN A O 1
ATOM 2311 N N . ALA A 1 294 ? 16.007 2.867 -4.857 1.00 92.12 294 ALA A N 1
ATOM 2312 C CA . ALA A 1 294 ? 15.234 4.023 -5.260 1.00 92.12 294 ALA A CA 1
ATOM 2313 C C . ALA A 1 294 ? 16.086 4.954 -6.122 1.00 92.12 294 ALA A C 1
ATOM 2315 O O . ALA A 1 294 ? 17.284 5.127 -5.892 1.00 92.12 294 ALA A O 1
ATOM 2316 N N . THR A 1 295 ? 15.432 5.613 -7.066 1.00 92.88 295 THR A N 1
ATOM 2317 C CA . THR A 1 295 ? 16.000 6.769 -7.755 1.00 92.88 295 THR A CA 1
ATOM 2318 C C . THR A 1 295 ? 16.224 7.914 -6.766 1.00 92.88 295 THR A C 1
ATOM 2320 O O . THR A 1 295 ? 15.718 7.919 -5.641 1.00 92.88 295 THR A O 1
ATOM 2323 N N . TRP A 1 296 ? 16.938 8.948 -7.196 1.00 87.56 296 TRP A N 1
ATOM 2324 C CA . TRP A 1 296 ? 17.177 10.134 -6.374 1.00 87.56 296 TRP A CA 1
ATOM 2325 C C . TRP A 1 296 ? 15.888 10.896 -5.998 1.00 87.56 296 TRP A C 1
ATOM 2327 O O . TRP A 1 296 ? 15.889 11.632 -5.015 1.00 87.56 296 TRP A O 1
ATOM 2337 N N . THR A 1 297 ? 14.791 10.716 -6.749 1.00 90.75 297 THR A N 1
ATOM 2338 C CA . THR A 1 297 ? 13.461 11.259 -6.410 1.00 90.75 297 THR A CA 1
ATOM 2339 C C . THR A 1 297 ? 12.676 10.365 -5.447 1.00 90.75 297 THR A C 1
ATOM 2341 O O . THR A 1 297 ? 11.572 10.726 -5.046 1.00 90.75 297 THR A O 1
ATOM 2344 N N . GLY A 1 298 ? 13.231 9.213 -5.059 1.00 92.62 298 GLY A N 1
ATOM 2345 C CA . GLY A 1 298 ? 12.577 8.217 -4.213 1.00 92.62 298 GLY A CA 1
ATOM 2346 C C . GLY A 1 298 ? 11.724 7.212 -4.980 1.00 92.62 298 GLY A C 1
ATOM 2347 O O . GLY A 1 298 ? 11.161 6.318 -4.357 1.00 92.62 298 GLY A O 1
ATOM 2348 N N . ALA A 1 299 ? 11.640 7.323 -6.307 1.00 95.31 299 ALA A N 1
ATOM 2349 C CA . ALA A 1 299 ? 10.818 6.453 -7.140 1.00 95.31 299 ALA A CA 1
ATOM 2350 C C . ALA A 1 299 ? 11.462 5.093 -7.419 1.00 95.31 299 ALA A C 1
ATOM 2352 O O . ALA A 1 299 ? 12.682 4.947 -7.328 1.00 95.31 299 ALA A O 1
ATOM 2353 N N . GLN A 1 300 ? 10.642 4.120 -7.806 1.00 94.06 300 GLN A N 1
ATOM 2354 C CA . GLN A 1 300 ? 11.075 2.790 -8.225 1.00 94.06 300 GLN A CA 1
ATOM 2355 C C . GLN A 1 300 ? 10.378 2.355 -9.508 1.00 94.06 300 GLN A C 1
ATOM 2357 O O . GLN A 1 300 ? 9.254 2.771 -9.797 1.00 94.06 300 GLN A O 1
ATOM 2362 N N . THR A 1 301 ? 11.038 1.481 -10.257 1.00 94.50 301 THR A N 1
ATOM 2363 C CA . THR A 1 301 ? 10.427 0.821 -11.412 1.00 94.50 301 THR A CA 1
ATOM 2364 C C . THR A 1 301 ? 9.906 -0.549 -10.982 1.00 94.50 301 THR A C 1
ATOM 2366 O O . THR A 1 301 ? 10.544 -1.213 -10.160 1.00 94.50 301 THR A O 1
ATOM 2369 N N . VAL A 1 302 ? 8.757 -0.968 -11.510 1.00 95.31 302 VAL A N 1
ATOM 2370 C CA . VAL A 1 302 ? 8.235 -2.334 -11.364 1.00 95.31 302 VAL A CA 1
ATOM 2371 C C . VAL A 1 302 ? 7.891 -2.843 -12.755 1.00 95.31 302 VAL A C 1
ATOM 2373 O O . VAL A 1 302 ? 7.107 -2.224 -13.471 1.00 95.31 302 VAL A O 1
ATOM 2376 N N . CYS A 1 303 ? 8.499 -3.961 -13.129 1.00 95.31 303 CYS A N 1
ATOM 2377 C CA . CYS A 1 303 ? 8.394 -4.577 -14.442 1.00 95.31 303 CYS A CA 1
ATOM 2378 C C . CYS A 1 303 ? 7.763 -5.954 -14.262 1.00 95.31 303 CYS A C 1
ATOM 2380 O O . CYS A 1 303 ? 8.299 -6.781 -13.525 1.00 95.31 303 CYS A O 1
ATOM 2382 N N . CYS A 1 304 ? 6.630 -6.192 -14.911 1.00 94.62 304 CYS A N 1
ATOM 2383 C CA . CYS A 1 304 ? 5.906 -7.455 -14.823 1.00 94.62 304 CYS A CA 1
ATOM 2384 C C . CYS A 1 304 ? 5.889 -8.149 -16.172 1.00 94.62 304 CYS A C 1
ATOM 2386 O O . CYS A 1 304 ? 5.775 -7.486 -17.204 1.00 94.62 304 CYS A O 1
ATOM 2388 N N . TYR A 1 305 ? 5.983 -9.472 -16.134 1.00 93.69 305 TYR A N 1
ATOM 2389 C CA . TYR A 1 305 ? 6.057 -10.314 -17.315 1.00 93.69 305 TYR A CA 1
ATOM 2390 C C . TYR A 1 305 ? 4.861 -11.250 -17.366 1.00 93.69 305 TYR A C 1
ATOM 2392 O O . TYR A 1 305 ? 4.420 -11.759 -16.331 1.00 93.69 305 TYR A O 1
ATOM 2400 N N . ASP A 1 306 ? 4.339 -11.475 -18.565 1.00 90.56 306 ASP A N 1
ATOM 2401 C CA . ASP A 1 306 ? 3.259 -12.427 -18.798 1.00 90.56 306 ASP A CA 1
ATOM 2402 C C . ASP A 1 306 ? 3.745 -13.887 -18.681 1.00 90.56 306 ASP A C 1
ATOM 2404 O O . ASP A 1 306 ? 4.866 -14.178 -18.250 1.00 90.56 306 ASP A O 1
ATOM 2408 N N . VAL A 1 307 ? 2.876 -14.837 -19.019 1.00 87.75 307 VAL A N 1
ATOM 2409 C CA . VAL A 1 307 ? 3.191 -16.276 -18.983 1.00 87.75 307 VAL A CA 1
ATOM 2410 C C . VAL A 1 307 ? 4.216 -16.708 -20.036 1.00 87.75 307 VAL A C 1
ATOM 2412 O O . VAL A 1 307 ? 4.861 -17.738 -19.848 1.00 87.75 307 VAL A O 1
ATOM 2415 N N . ASP A 1 308 ? 4.380 -15.928 -21.104 1.00 91.44 308 ASP A N 1
ATOM 2416 C CA . ASP A 1 308 ? 5.342 -16.167 -22.183 1.00 91.44 308 ASP A CA 1
ATOM 2417 C C . ASP A 1 308 ? 6.688 -15.462 -21.915 1.00 91.44 308 ASP A C 1
ATOM 2419 O O . ASP A 1 308 ? 7.659 -15.656 -22.649 1.00 91.44 308 ASP A O 1
ATOM 2423 N N . GLY A 1 309 ? 6.772 -14.680 -20.834 1.00 92.75 309 GLY A N 1
ATOM 2424 C CA . GLY A 1 309 ? 7.974 -13.987 -20.388 1.00 92.75 309 GLY A CA 1
ATOM 2425 C C . GLY A 1 309 ? 8.184 -12.618 -21.034 1.00 92.75 309 GLY A C 1
ATOM 2426 O O . GLY A 1 309 ? 9.296 -12.091 -20.949 1.00 92.75 309 GLY A O 1
ATOM 2427 N N . TRP A 1 310 ? 7.161 -12.028 -21.656 1.00 93.19 310 TRP A N 1
ATOM 2428 C CA . TRP A 1 310 ? 7.229 -10.697 -22.267 1.00 93.19 310 TRP A CA 1
ATOM 2429 C C . TRP A 1 310 ? 6.822 -9.596 -21.297 1.00 93.19 310 TRP A C 1
ATOM 2431 O O . TRP A 1 310 ? 5.926 -9.776 -20.471 1.00 93.19 310 TRP A O 1
ATOM 2441 N N . LEU A 1 311 ? 7.495 -8.445 -21.397 1.00 93.94 311 LEU A N 1
ATOM 2442 C CA . LEU A 1 311 ? 7.175 -7.261 -20.604 1.00 93.94 311 LEU A CA 1
ATOM 2443 C C . LEU A 1 311 ? 5.748 -6.782 -20.905 1.00 93.94 311 LEU A C 1
ATOM 2445 O O . LEU A 1 311 ? 5.409 -6.489 -22.048 1.00 93.94 311 LEU A O 1
ATOM 2449 N N . MET A 1 312 ? 4.937 -6.651 -19.859 1.00 91.44 312 MET A N 1
ATOM 2450 C CA . MET A 1 312 ? 3.579 -6.122 -19.955 1.00 91.44 312 MET A CA 1
ATOM 2451 C C . MET A 1 312 ? 3.594 -4.592 -19.861 1.00 91.44 312 MET A C 1
ATOM 2453 O O . MET A 1 312 ? 4.152 -4.044 -18.904 1.00 91.44 312 MET A O 1
ATOM 2457 N N . HIS A 1 313 ? 2.934 -3.902 -20.794 1.00 89.12 313 HIS A N 1
ATOM 2458 C CA . HIS A 1 313 ? 2.872 -2.439 -20.830 1.00 89.12 313 HIS A CA 1
ATOM 2459 C C . HIS A 1 313 ? 1.520 -1.889 -20.364 1.00 89.12 313 HIS A C 1
ATOM 2461 O O . HIS A 1 313 ? 0.461 -2.402 -20.709 1.00 89.12 313 HIS A O 1
ATOM 2467 N N . SER A 1 314 ? 1.555 -0.792 -19.604 1.00 87.31 314 SER A N 1
ATOM 2468 C CA . SER A 1 314 ? 0.370 -0.015 -19.206 1.00 87.31 314 SER A CA 1
ATOM 2469 C C . SER A 1 314 ? -0.385 0.618 -20.369 1.00 87.31 314 SER A C 1
ATOM 2471 O O . SER A 1 314 ? -1.584 0.851 -20.247 1.00 87.31 314 SER A O 1
ATOM 2473 N N . ASP A 1 315 ? 0.309 0.917 -21.467 1.00 81.81 315 ASP A N 1
ATOM 2474 C CA . ASP A 1 315 ? -0.278 1.589 -22.628 1.00 81.81 315 ASP A CA 1
ATOM 2475 C C . ASP A 1 315 ? -1.164 0.635 -23.454 1.00 81.81 315 ASP A C 1
ATOM 2477 O O . ASP A 1 315 ? -2.123 1.079 -24.077 1.00 81.81 315 ASP A O 1
ATOM 2481 N N . ASP A 1 316 ? -0.933 -0.681 -23.365 1.00 76.94 316 ASP A N 1
ATOM 2482 C CA . ASP A 1 316 ? -1.741 -1.696 -24.059 1.00 76.94 316 ASP A CA 1
ATOM 2483 C C . ASP A 1 316 ? -3.156 -1.831 -23.462 1.00 76.94 316 ASP A C 1
ATOM 2485 O O . ASP A 1 316 ? -4.037 -2.455 -24.054 1.00 76.94 316 ASP A O 1
ATOM 2489 N N . TYR A 1 317 ? -3.399 -1.240 -22.286 1.00 71.12 317 TYR A N 1
ATOM 2490 C CA . TYR A 1 317 ? -4.691 -1.308 -21.604 1.00 71.12 317 TYR A CA 1
ATOM 2491 C C . TYR A 1 317 ? -5.825 -0.620 -22.383 1.00 71.12 317 TYR A C 1
ATOM 2493 O O . TYR A 1 317 ? -6.990 -0.962 -22.192 1.00 71.12 317 TYR A O 1
ATOM 2501 N N . GLU A 1 318 ? -5.518 0.353 -23.247 1.00 60.97 318 GLU A N 1
ATOM 2502 C CA . GLU A 1 318 ? -6.545 1.173 -23.908 1.00 60.97 318 GLU A CA 1
ATOM 2503 C C . GLU A 1 318 ? -7.213 0.503 -25.115 1.00 60.97 318 GLU A C 1
ATOM 2505 O O . GLU A 1 318 ? -8.311 0.909 -25.496 1.00 60.97 318 GLU A O 1
ATOM 2510 N N . ASP A 1 319 ? -6.597 -0.530 -25.695 1.00 53.50 319 ASP A N 1
ATOM 2511 C CA . ASP A 1 319 ? -6.949 -0.977 -27.048 1.00 53.50 319 ASP A CA 1
ATOM 2512 C C . ASP A 1 319 ? -7.726 -2.304 -27.121 1.00 53.50 319 ASP A C 1
ATOM 2514 O O . ASP A 1 319 ? -8.212 -2.665 -28.197 1.00 53.50 319 ASP A O 1
ATOM 2518 N N . LEU A 1 320 ? -7.889 -3.053 -26.020 1.00 57.47 320 LEU A N 1
ATOM 2519 C CA . LEU A 1 320 ? -8.496 -4.392 -26.071 1.00 57.47 320 LEU A CA 1
ATOM 2520 C C . LEU A 1 320 ? -9.366 -4.715 -24.845 1.00 57.47 320 LEU A C 1
ATOM 2522 O O . LEU A 1 320 ? -8.859 -4.852 -23.736 1.00 57.47 320 LEU A O 1
ATOM 2526 N N . ASP A 1 321 ? -10.655 -5.011 -25.066 1.00 57.94 321 ASP A N 1
ATOM 2527 C CA . ASP A 1 321 ? -11.581 -5.538 -24.036 1.00 57.94 321 ASP A CA 1
ATOM 2528 C C . ASP A 1 321 ? -11.025 -6.783 -23.315 1.00 57.94 321 ASP A C 1
ATOM 2530 O O . ASP A 1 321 ? -11.335 -7.040 -22.152 1.00 57.94 321 ASP A O 1
ATOM 2534 N N . VAL A 1 322 ? -10.168 -7.558 -23.989 1.00 57.00 322 VAL A N 1
ATOM 2535 C CA . VAL A 1 322 ? -9.508 -8.758 -23.445 1.00 57.00 322 VAL A CA 1
ATOM 2536 C C . VAL A 1 322 ? -8.431 -8.404 -22.408 1.00 57.00 322 VAL A C 1
ATOM 2538 O O . VAL A 1 322 ? -8.186 -9.184 -21.488 1.00 57.00 322 VAL A O 1
ATOM 2541 N N . LEU A 1 323 ? -7.819 -7.220 -22.518 1.00 58.50 323 LEU A N 1
ATOM 2542 C CA . LEU A 1 323 ? -6.774 -6.739 -21.612 1.00 58.50 323 LEU A CA 1
ATOM 2543 C C . LEU A 1 323 ? -7.319 -6.046 -20.356 1.00 58.50 323 LEU A C 1
ATOM 2545 O O . LEU A 1 323 ? -6.556 -5.787 -19.430 1.00 58.50 323 LEU A O 1
ATOM 2549 N N . SER A 1 324 ? -8.640 -5.859 -20.261 1.00 57.62 324 SER A N 1
ATOM 2550 C CA . SER A 1 324 ? -9.323 -5.303 -19.080 1.00 57.62 324 SER A CA 1
ATOM 2551 C C . SER A 1 324 ? -9.023 -6.062 -17.779 1.00 57.62 324 SER A C 1
ATOM 2553 O O . SER A 1 324 ? -9.103 -5.500 -16.688 1.00 57.62 324 SER A O 1
ATOM 2555 N N . TYR A 1 325 ? -8.651 -7.344 -17.876 1.00 63.28 325 TYR A N 1
ATOM 2556 C CA . TYR A 1 325 ? -8.315 -8.175 -16.719 1.00 63.28 325 TYR A CA 1
ATOM 2557 C C . TYR A 1 325 ? -6.822 -8.160 -16.347 1.00 63.28 325 TYR A C 1
ATOM 2559 O O . TYR A 1 325 ? -6.456 -8.663 -15.279 1.00 63.28 325 TYR A O 1
ATOM 2567 N N . TYR A 1 326 ? -5.961 -7.600 -17.201 1.00 77.81 326 TYR A N 1
ATOM 2568 C CA . TYR A 1 326 ? -4.518 -7.569 -16.993 1.00 77.81 326 TYR A CA 1
ATOM 2569 C C . TYR A 1 326 ? -4.101 -6.269 -16.313 1.00 77.81 326 TYR A C 1
ATOM 2571 O O . TYR A 1 326 ? -4.582 -5.186 -16.635 1.00 77.81 326 TYR A O 1
ATOM 2579 N N . SER A 1 327 ? -3.186 -6.378 -15.354 1.00 84.00 327 SER A N 1
ATOM 2580 C CA . SER A 1 327 ? -2.602 -5.225 -14.677 1.00 84.00 327 SER A CA 1
ATOM 2581 C C . SER A 1 327 ? -1.082 -5.305 -14.822 1.00 84.00 327 SER A C 1
ATOM 2583 O O . SER A 1 327 ? -0.464 -6.173 -14.202 1.00 84.00 327 SER A O 1
ATOM 2585 N N . PRO A 1 328 ? -0.471 -4.465 -15.671 1.00 88.81 328 PRO A N 1
ATOM 2586 C CA . PRO A 1 328 ? 0.959 -4.516 -15.938 1.00 88.81 328 PRO A CA 1
ATOM 2587 C C . PRO A 1 328 ? 1.778 -4.000 -14.751 1.00 88.81 328 PRO A C 1
ATOM 2589 O O . PRO A 1 328 ? 1.251 -3.489 -13.757 1.00 88.81 328 PRO A O 1
ATOM 2592 N N . GLY A 1 329 ? 3.098 -4.134 -14.861 1.00 89.94 329 GLY A N 1
ATOM 2593 C CA . GLY A 1 329 ? 4.028 -3.490 -13.941 1.00 89.94 329 GLY A CA 1
ATOM 2594 C C . GLY A 1 329 ? 3.985 -1.985 -14.156 1.00 89.94 329 GLY A C 1
ATOM 2595 O O . GLY A 1 329 ? 4.153 -1.516 -15.281 1.00 89.94 329 GLY A O 1
ATOM 2596 N N . ILE A 1 330 ? 3.739 -1.228 -13.091 1.00 92.50 330 ILE A N 1
ATOM 2597 C CA . ILE A 1 330 ? 3.707 0.232 -13.137 1.00 92.50 330 ILE A CA 1
ATOM 2598 C C . ILE A 1 330 ? 4.820 0.796 -12.260 1.00 92.50 330 ILE A C 1
ATOM 2600 O O . ILE A 1 330 ? 5.133 0.222 -11.214 1.00 92.50 330 ILE A O 1
ATOM 2604 N N . PRO A 1 331 ? 5.433 1.924 -12.635 1.00 94.62 331 PRO A N 1
ATOM 2605 C CA . PRO A 1 331 ? 6.403 2.555 -11.765 1.00 94.62 331 PRO A CA 1
ATOM 2606 C C . PRO A 1 331 ? 5.715 3.114 -10.520 1.00 94.62 331 PRO A C 1
ATOM 2608 O O . PRO A 1 331 ? 4.552 3.507 -10.566 1.00 94.62 331 PRO A O 1
ATOM 2611 N N . TYR A 1 332 ? 6.444 3.204 -9.416 1.00 95.25 332 TYR A N 1
ATOM 2612 C CA . TYR A 1 332 ? 5.945 3.798 -8.180 1.00 95.25 332 TYR A CA 1
ATOM 2613 C C . TYR A 1 332 ? 6.727 5.066 -7.859 1.00 95.25 332 TYR A C 1
ATOM 2615 O O . TYR A 1 332 ? 7.955 5.089 -7.954 1.00 95.25 332 TYR A O 1
ATOM 2623 N N . ARG A 1 333 ? 6.022 6.127 -7.457 1.00 94.69 333 ARG A N 1
ATOM 2624 C CA . ARG A 1 333 ? 6.633 7.409 -7.072 1.00 94.69 333 ARG A CA 1
ATOM 2625 C C . ARG A 1 333 ? 7.496 7.269 -5.827 1.00 94.69 333 ARG A C 1
ATOM 2627 O O . ARG A 1 333 ? 8.486 7.981 -5.694 1.00 94.69 333 ARG A O 1
ATOM 2634 N N . ALA A 1 334 ? 7.095 6.385 -4.925 1.00 94.50 334 ALA A N 1
ATOM 2635 C CA . ALA A 1 334 ? 7.808 6.102 -3.696 1.00 94.50 334 ALA A CA 1
ATOM 2636 C C . ALA A 1 334 ? 8.204 4.628 -3.659 1.00 94.50 334 ALA A C 1
ATOM 2638 O O . ALA A 1 334 ? 7.373 3.740 -3.864 1.00 94.50 334 ALA A O 1
ATOM 2639 N N . HIS A 1 335 ? 9.478 4.373 -3.380 1.00 93.62 335 HIS A N 1
ATOM 2640 C CA . HIS A 1 335 ? 10.031 3.035 -3.279 1.00 93.62 335 HIS A CA 1
ATOM 2641 C C . HIS A 1 335 ? 9.357 2.266 -2.129 1.00 93.62 335 HIS A C 1
ATOM 2643 O O . HIS A 1 335 ? 9.159 2.801 -1.037 1.00 93.62 335 HIS A O 1
ATOM 2649 N N . THR A 1 336 ? 9.023 0.991 -2.329 1.00 91.12 336 THR A N 1
ATOM 2650 C CA . THR A 1 336 ? 8.314 0.134 -1.365 1.00 91.12 336 THR A CA 1
ATOM 2651 C C . THR A 1 336 ? 9.080 0.008 -0.045 1.00 91.12 336 THR A C 1
ATOM 2653 O O . THR A 1 336 ? 8.477 -0.013 1.029 1.00 91.12 336 THR A O 1
ATOM 2656 N N . PHE A 1 337 ? 10.414 0.005 -0.102 1.00 89.00 337 PHE A N 1
ATOM 2657 C CA . PHE A 1 337 ? 11.297 0.043 1.077 1.00 89.00 337 PHE A CA 1
ATOM 2658 C C . PHE A 1 337 ? 11.715 1.457 1.524 1.00 89.00 337 PHE A C 1
ATOM 2660 O O . PHE A 1 337 ? 12.501 1.595 2.459 1.00 89.00 337 PHE A O 1
ATOM 2667 N N . GLY A 1 338 ? 11.184 2.502 0.888 1.00 91.00 338 GLY A N 1
ATOM 2668 C CA . GLY A 1 338 ? 11.574 3.895 1.104 1.00 91.00 338 GLY A CA 1
ATOM 2669 C C . GLY A 1 338 ? 12.985 4.203 0.604 1.00 91.00 338 GLY A C 1
ATOM 2670 O O . GLY A 1 338 ? 13.654 3.362 -0.001 1.00 91.00 338 GLY A O 1
ATOM 2671 N N . SER A 1 339 ? 13.447 5.420 0.871 1.00 90.62 339 SER A N 1
ATOM 2672 C CA . SER A 1 339 ? 14.809 5.853 0.553 1.00 90.62 339 SER A CA 1
ATOM 2673 C C . SER A 1 339 ? 15.312 6.877 1.565 1.00 90.62 339 SER A C 1
ATOM 2675 O O . SER A 1 339 ? 14.549 7.435 2.351 1.00 90.62 339 SER A O 1
ATOM 2677 N N . TYR A 1 340 ? 16.622 7.122 1.579 1.00 85.88 340 TYR A N 1
ATOM 2678 C CA . TYR A 1 340 ? 17.162 8.213 2.380 1.00 85.88 340 TYR A CA 1
ATOM 2679 C C . TYR A 1 340 ? 16.756 9.561 1.754 1.00 85.88 340 TYR A C 1
ATOM 2681 O O . TYR A 1 340 ? 16.887 9.705 0.538 1.00 85.88 340 TYR A O 1
ATOM 2689 N N . PRO A 1 341 ? 16.336 10.564 2.543 1.00 90.06 341 PRO A N 1
ATOM 2690 C CA . PRO A 1 341 ? 16.191 10.557 3.999 1.00 90.06 341 PRO A CA 1
ATOM 2691 C C . PRO A 1 341 ? 14.863 9.941 4.469 1.00 90.06 341 PRO A C 1
ATOM 2693 O O . PRO A 1 341 ? 13.778 10.482 4.253 1.00 90.06 341 PRO A O 1
ATOM 2696 N N . PHE A 1 342 ? 14.968 8.823 5.191 1.00 85.56 342 PHE A N 1
ATOM 2697 C CA . PHE A 1 342 ? 13.809 8.111 5.720 1.00 85.56 342 PHE A CA 1
ATOM 2698 C C . PHE A 1 342 ? 12.999 9.018 6.663 1.00 85.56 342 PHE A C 1
ATOM 2700 O O . PHE A 1 342 ? 13.585 9.771 7.442 1.00 85.56 342 PHE A O 1
ATOM 2707 N N . ARG A 1 343 ? 11.664 8.868 6.654 1.00 86.62 343 ARG A N 1
ATOM 2708 C CA . ARG A 1 343 ? 10.655 9.624 7.445 1.00 86.62 343 ARG A CA 1
ATOM 2709 C C . ARG A 1 343 ? 10.192 10.963 6.867 1.00 86.62 343 ARG A C 1
ATOM 2711 O O . ARG A 1 343 ? 9.279 11.554 7.441 1.00 86.62 343 ARG A O 1
ATOM 2718 N N . MET A 1 344 ? 10.775 11.432 5.770 1.00 90.38 344 MET A N 1
ATOM 2719 C CA . MET A 1 344 ? 10.258 12.599 5.049 1.00 90.38 344 MET A CA 1
ATOM 2720 C C . MET A 1 344 ? 9.478 12.144 3.814 1.00 90.38 344 MET A C 1
ATOM 2722 O O . MET A 1 344 ? 9.888 11.156 3.207 1.00 90.38 344 MET A O 1
ATOM 2726 N N . PRO A 1 345 ? 8.381 12.813 3.424 1.00 91.44 345 PRO A N 1
ATOM 2727 C CA . PRO A 1 345 ? 7.713 12.523 2.159 1.00 91.44 345 PRO A CA 1
ATOM 2728 C C . PRO A 1 345 ? 8.636 12.762 0.950 1.00 91.44 345 PRO A C 1
ATOM 2730 O O . PRO A 1 345 ? 9.445 13.693 0.986 1.00 91.44 345 PRO A O 1
ATOM 2733 N N . PRO A 1 346 ? 8.524 11.977 -0.136 1.00 92.69 346 PRO A N 1
ATOM 2734 C CA . PRO A 1 346 ? 7.744 10.745 -0.306 1.00 92.69 346 PRO A CA 1
ATOM 2735 C C . PRO A 1 346 ? 8.583 9.482 0.008 1.00 92.69 346 PRO A C 1
ATOM 2737 O O . PRO A 1 346 ? 8.492 8.467 -0.678 1.00 92.69 346 PRO A O 1
ATOM 2740 N N . TYR A 1 347 ? 9.466 9.542 1.006 1.00 93.12 347 TYR A N 1
ATOM 2741 C CA . TYR A 1 347 ? 10.490 8.529 1.282 1.00 93.12 347 TYR A CA 1
ATOM 2742 C C . TYR A 1 347 ? 10.161 7.609 2.468 1.00 93.12 347 TYR A C 1
ATOM 2744 O O . TYR A 1 347 ? 11.032 6.869 2.943 1.00 93.12 347 TYR A O 1
ATOM 2752 N N . VAL A 1 348 ? 8.931 7.648 2.994 1.00 93.69 348 VAL A N 1
ATOM 2753 C CA . VAL A 1 348 ? 8.525 6.801 4.122 1.00 93.69 348 VAL A CA 1
ATOM 2754 C C . VAL A 1 348 ? 8.330 5.365 3.626 1.00 93.69 348 VAL A C 1
ATOM 2756 O O . VAL A 1 348 ? 7.472 5.135 2.767 1.00 93.69 348 VAL A O 1
ATOM 2759 N N . PRO A 1 349 ? 9.091 4.382 4.151 1.00 92.12 349 PRO A N 1
ATOM 2760 C CA . PRO A 1 349 ? 8.992 2.997 3.701 1.00 92.12 349 PRO A CA 1
ATOM 2761 C C . PRO A 1 349 ? 7.555 2.484 3.752 1.00 92.12 349 PRO A C 1
ATOM 2763 O O . PRO A 1 349 ? 6.860 2.711 4.730 1.00 92.12 349 PRO A O 1
ATOM 2766 N N . SER A 1 350 ? 7.103 1.778 2.718 1.00 91.31 350 SER A N 1
ATOM 2767 C CA . SER A 1 350 ? 5.761 1.181 2.590 1.00 91.31 350 SER A CA 1
ATOM 2768 C C . SER A 1 350 ? 4.580 2.167 2.562 1.00 91.31 350 SER A C 1
ATOM 2770 O O . SER A 1 350 ? 3.710 2.024 1.710 1.00 91.31 350 SER A O 1
ATOM 2772 N N . LEU A 1 351 ? 4.533 3.169 3.444 1.00 94.38 351 LEU A N 1
ATOM 2773 C CA . LEU A 1 351 ? 3.437 4.126 3.591 1.00 94.38 351 LEU A CA 1
ATOM 2774 C C . LEU A 1 351 ? 3.390 5.151 2.454 1.00 94.38 351 LEU A C 1
ATOM 2776 O O . LEU A 1 351 ? 2.311 5.353 1.900 1.00 94.38 351 LEU A O 1
ATOM 2780 N N . SER A 1 352 ? 4.525 5.740 2.053 1.00 95.19 352 SER A N 1
ATOM 2781 C CA . SER A 1 352 ? 4.553 6.663 0.905 1.00 95.19 352 SER A CA 1
ATOM 2782 C C . SER A 1 352 ? 4.237 5.934 -0.403 1.00 95.19 352 SER A C 1
ATOM 2784 O O . SER A 1 352 ? 3.491 6.439 -1.240 1.00 95.19 352 SER A O 1
ATOM 2786 N N . ASN A 1 353 ? 4.730 4.698 -0.555 1.00 94.25 353 ASN A N 1
ATOM 2787 C CA . ASN A 1 353 ? 4.394 3.833 -1.691 1.00 94.25 353 ASN A CA 1
ATOM 2788 C C . ASN A 1 353 ? 2.887 3.539 -1.748 1.00 94.25 353 ASN A C 1
ATOM 2790 O O . ASN A 1 353 ? 2.251 3.696 -2.791 1.00 94.25 353 ASN A O 1
ATOM 2794 N N . TRP A 1 354 ? 2.284 3.190 -0.608 1.00 94.06 354 TRP A N 1
ATOM 2795 C CA . TRP A 1 354 ? 0.837 3.017 -0.538 1.00 94.06 354 TRP A CA 1
ATOM 2796 C C . TRP A 1 354 ? 0.084 4.308 -0.860 1.00 94.06 354 TRP A C 1
ATOM 2798 O O . TRP A 1 354 ? -0.879 4.266 -1.616 1.00 94.06 354 TRP A O 1
ATOM 2808 N N . PHE A 1 355 ? 0.529 5.450 -0.336 1.00 95.44 355 PHE A N 1
ATOM 2809 C CA . PHE A 1 355 ? -0.125 6.740 -0.544 1.00 95.44 355 PHE A CA 1
ATOM 2810 C C . PHE A 1 355 ? -0.144 7.172 -2.007 1.00 95.44 355 PHE A C 1
ATOM 2812 O O . PHE A 1 355 ? -1.172 7.623 -2.514 1.00 95.44 355 PHE A O 1
ATOM 2819 N N . HIS A 1 356 ? 0.992 7.044 -2.686 1.00 94.44 356 HIS A N 1
ATOM 2820 C CA . HIS A 1 356 ? 1.147 7.573 -4.031 1.00 94.44 356 HIS A CA 1
ATOM 2821 C C . HIS A 1 356 ? 0.717 6.620 -5.140 1.00 94.44 356 HIS A C 1
ATOM 2823 O O . HIS A 1 356 ? 0.380 7.116 -6.220 1.00 94.44 356 HIS A O 1
ATOM 2829 N N . ASP A 1 357 ? 0.728 5.305 -4.897 1.00 93.69 357 ASP A N 1
ATOM 2830 C CA . ASP A 1 357 ? 0.629 4.316 -5.973 1.00 93.69 357 ASP A CA 1
ATOM 2831 C C . ASP A 1 357 ? -0.386 3.188 -5.701 1.00 93.69 357 ASP A C 1
ATOM 2833 O O . ASP A 1 357 ? -1.178 2.869 -6.587 1.00 93.69 357 ASP A O 1
ATOM 2837 N N . LEU A 1 358 ? -0.458 2.624 -4.486 1.00 93.06 358 LEU A N 1
ATOM 2838 C CA . LEU A 1 358 ? -1.393 1.513 -4.210 1.00 93.06 358 LEU A CA 1
ATOM 2839 C C . LEU A 1 358 ? -2.804 1.978 -3.808 1.00 93.06 358 LEU A C 1
ATOM 2841 O O . LEU A 1 358 ? -3.792 1.425 -4.284 1.00 93.06 358 LEU A O 1
ATOM 2845 N N . ALA A 1 359 ? -2.942 3.014 -2.981 1.00 94.25 359 ALA A N 1
ATOM 2846 C CA . ALA A 1 359 ? -4.233 3.630 -2.661 1.00 94.25 359 ALA A CA 1
ATOM 2847 C C . ALA A 1 359 ? -4.995 4.110 -3.916 1.00 94.25 359 ALA A C 1
ATOM 2849 O O . ALA A 1 359 ? -6.165 3.741 -4.070 1.00 94.25 359 ALA A O 1
ATOM 2850 N N . PRO A 1 360 ? -4.371 4.840 -4.866 1.00 94.06 360 PRO A N 1
ATOM 2851 C CA . PRO A 1 360 ? -5.052 5.203 -6.105 1.00 94.06 360 PRO A CA 1
ATOM 2852 C C . PRO A 1 360 ? -5.350 4.004 -7.006 1.00 94.06 360 PRO A C 1
ATOM 2854 O O . PRO A 1 360 ? -6.351 4.050 -7.716 1.00 94.06 360 PRO A O 1
ATOM 2857 N N . TYR A 1 361 ? -4.577 2.911 -6.948 1.00 92.62 361 TYR A N 1
ATOM 2858 C CA . TYR A 1 361 ? -4.965 1.661 -7.609 1.00 92.62 361 TYR A CA 1
ATOM 2859 C C . TYR A 1 361 ? -6.301 1.136 -7.071 1.00 92.62 361 TYR A C 1
ATOM 2861 O O . TYR A 1 361 ? -7.205 0.836 -7.851 1.00 92.62 361 TYR A O 1
ATOM 2869 N N . HIS A 1 362 ? -6.490 1.096 -5.748 1.00 91.88 362 HIS A N 1
ATOM 2870 C CA . HIS A 1 362 ? -7.783 0.705 -5.168 1.00 91.88 362 HIS A CA 1
ATOM 2871 C C . HIS A 1 362 ? -8.917 1.631 -5.639 1.00 91.88 362 HIS A C 1
ATOM 2873 O O . HIS A 1 362 ? -9.951 1.150 -6.097 1.00 91.88 362 HIS A O 1
ATOM 2879 N N . MET A 1 363 ? -8.710 2.950 -5.613 1.00 91.50 363 MET A N 1
ATOM 2880 C CA . MET A 1 363 ? -9.741 3.920 -6.009 1.00 91.50 363 MET A CA 1
ATOM 2881 C C . MET A 1 363 ? -10.082 3.873 -7.504 1.00 91.50 363 MET A C 1
ATOM 2883 O O . MET A 1 363 ? -11.256 3.786 -7.860 1.00 91.50 363 MET A O 1
ATOM 2887 N N . CYS A 1 364 ? -9.076 3.935 -8.377 1.00 92.19 364 CYS A N 1
ATOM 2888 C CA . CYS A 1 364 ? -9.255 4.029 -9.825 1.00 92.19 364 CYS A CA 1
ATOM 2889 C C . CYS A 1 364 ? -9.557 2.671 -10.460 1.00 92.19 364 CYS A C 1
ATOM 2891 O O . CYS A 1 364 ? -10.546 2.538 -11.172 1.00 92.19 364 CYS A O 1
ATOM 2893 N N . CYS A 1 365 ? -8.735 1.657 -10.190 1.00 88.31 365 CYS A N 1
ATOM 2894 C CA . CYS A 1 365 ? -8.879 0.351 -10.822 1.00 88.31 365 CYS A CA 1
ATOM 2895 C C . CYS A 1 365 ? -9.949 -0.501 -10.156 1.00 88.31 365 CYS A C 1
ATOM 2897 O O . CYS A 1 365 ? -10.802 -1.068 -10.827 1.00 88.31 365 CYS A O 1
ATOM 2899 N N . ARG A 1 366 ? -9.905 -0.624 -8.824 1.00 87.12 366 ARG A N 1
ATOM 2900 C CA . ARG A 1 366 ? -10.731 -1.625 -8.141 1.00 87.12 366 ARG A CA 1
ATOM 2901 C C . ARG A 1 366 ? -12.158 -1.157 -7.883 1.00 87.12 366 ARG A C 1
ATOM 2903 O O . ARG A 1 366 ? -13.070 -1.974 -7.977 1.00 87.12 366 ARG A O 1
ATOM 2910 N N . PHE A 1 367 ? -12.343 0.108 -7.512 1.00 90.69 367 PHE A N 1
ATOM 2911 C CA . PHE A 1 367 ? -13.649 0.631 -7.097 1.00 90.69 367 PHE A CA 1
ATOM 2912 C C . PHE A 1 367 ? -14.359 1.414 -8.196 1.00 90.69 367 PHE A C 1
ATOM 2914 O O . PHE A 1 367 ? -15.572 1.288 -8.325 1.00 90.69 367 PHE A O 1
ATOM 2921 N N . ALA A 1 368 ? -13.629 2.221 -8.970 1.00 91.31 368 ALA A N 1
ATOM 2922 C CA . ALA A 1 368 ? -14.210 2.999 -10.062 1.00 91.31 368 ALA A CA 1
ATOM 2923 C C . ALA A 1 368 ? -14.251 2.251 -11.402 1.00 91.31 368 ALA A C 1
ATOM 2925 O O . ALA A 1 368 ? -14.952 2.713 -12.295 1.00 91.31 368 ALA A O 1
ATOM 2926 N N . ASP A 1 369 ? -13.508 1.147 -11.547 1.00 87.81 369 ASP A N 1
ATOM 2927 C CA . ASP A 1 369 ? -13.339 0.415 -12.814 1.00 87.81 369 ASP A CA 1
ATOM 2928 C C . ASP A 1 369 ? -12.836 1.319 -13.962 1.00 87.81 369 ASP A C 1
ATOM 2930 O O . ASP A 1 369 ? -13.286 1.266 -15.102 1.00 87.81 369 ASP A O 1
ATOM 2934 N N . GLN A 1 370 ? -11.927 2.241 -13.629 1.00 88.44 370 GLN A N 1
ATOM 2935 C CA . GLN A 1 370 ? -11.344 3.240 -14.528 1.00 88.44 370 GLN A CA 1
ATOM 2936 C C . GLN A 1 370 ? -9.820 3.302 -14.331 1.00 88.44 370 GLN A C 1
ATOM 2938 O O . GLN A 1 370 ? -9.261 4.315 -13.899 1.00 88.44 370 GLN A O 1
ATOM 2943 N N . CYS A 1 371 ? -9.132 2.195 -14.627 1.00 87.38 371 CYS A N 1
ATOM 2944 C CA . CYS A 1 371 ? -7.672 2.087 -14.508 1.00 87.38 371 CYS A CA 1
ATOM 2945 C C . CYS A 1 371 ? -6.882 3.038 -15.413 1.00 87.38 371 CYS A C 1
ATOM 2947 O O . CYS A 1 371 ? -5.750 3.384 -15.077 1.00 87.38 371 CYS A O 1
ATOM 2949 N N . SER A 1 372 ? -7.459 3.481 -16.532 1.00 87.56 372 SER A N 1
ATOM 2950 C CA . SER A 1 372 ? -6.810 4.373 -17.504 1.00 87.56 372 SER A CA 1
ATOM 2951 C C . SER A 1 372 ? -6.200 5.611 -16.840 1.00 87.56 372 SER A C 1
ATOM 2953 O O . SER A 1 372 ? -5.048 5.953 -17.097 1.00 87.56 372 SER A O 1
ATOM 2955 N N . PHE A 1 373 ? -6.898 6.222 -15.874 1.00 90.12 373 PHE A N 1
ATOM 2956 C CA . PHE A 1 373 ? -6.372 7.369 -15.126 1.00 90.12 373 PHE A CA 1
ATOM 2957 C C . PHE A 1 373 ? -5.090 7.056 -14.344 1.00 90.12 373 PHE A C 1
ATOM 2959 O O . PHE A 1 373 ? -4.222 7.925 -14.225 1.00 90.12 373 PHE A O 1
ATOM 2966 N N . LEU A 1 374 ? -4.964 5.844 -13.795 1.00 91.81 374 LEU A N 1
ATOM 2967 C CA . LEU A 1 374 ? -3.744 5.408 -13.120 1.00 91.81 374 LEU A CA 1
ATOM 2968 C C . LEU A 1 374 ? -2.621 5.200 -14.137 1.00 91.81 374 LEU A C 1
ATOM 2970 O O . LEU A 1 374 ? -1.533 5.744 -13.955 1.00 91.81 374 LEU A O 1
ATOM 2974 N N . PHE A 1 375 ? -2.895 4.468 -15.216 1.00 90.56 375 PHE A N 1
ATOM 2975 C CA . PHE A 1 375 ? -1.901 4.112 -16.228 1.00 90.56 375 PHE A CA 1
ATOM 2976 C C . PHE A 1 375 ? -1.355 5.324 -16.985 1.00 90.56 375 PHE A C 1
ATOM 2978 O O . PHE A 1 375 ? -0.141 5.441 -17.130 1.00 90.56 375 PHE A O 1
ATOM 2985 N N . TRP A 1 376 ? -2.182 6.325 -17.298 1.00 89.75 376 TRP A N 1
ATOM 2986 C CA . TRP A 1 376 ? -1.708 7.602 -17.851 1.00 89.75 376 TRP A CA 1
ATOM 2987 C C . TRP A 1 376 ? -0.717 8.342 -16.946 1.00 89.75 376 TRP A C 1
ATOM 2989 O O . TRP A 1 376 ? 0.116 9.112 -17.421 1.00 89.75 376 TRP A O 1
ATOM 2999 N N . ARG A 1 377 ? -0.805 8.153 -15.624 1.00 92.12 377 ARG A N 1
ATOM 3000 C CA . ARG A 1 377 ? 0.134 8.743 -14.653 1.00 92.12 377 ARG A CA 1
ATOM 3001 C C . ARG A 1 377 ? 1.309 7.837 -14.323 1.00 92.12 377 ARG A C 1
ATOM 3003 O O . ARG A 1 377 ? 2.288 8.321 -13.751 1.00 92.12 377 ARG A O 1
ATOM 3010 N N . ARG A 1 378 ? 1.192 6.544 -14.607 1.00 93.25 378 ARG A N 1
ATOM 3011 C CA . ARG A 1 378 ? 2.134 5.491 -14.229 1.00 93.25 378 ARG A CA 1
ATOM 3012 C C . ARG A 1 378 ? 2.414 4.602 -15.430 1.00 93.25 378 ARG A C 1
ATOM 3014 O O . ARG A 1 378 ? 2.154 3.404 -15.405 1.00 93.25 378 ARG A O 1
ATOM 3021 N N . GLN A 1 379 ? 2.965 5.220 -16.468 1.00 91.44 379 GLN A N 1
ATOM 3022 C CA . GLN A 1 379 ? 3.352 4.503 -17.671 1.00 91.44 379 GLN A CA 1
ATOM 3023 C C . GLN A 1 379 ? 4.530 3.573 -17.379 1.00 91.44 379 GLN A C 1
ATOM 3025 O O . GLN A 1 379 ? 5.533 4.012 -16.807 1.00 91.44 379 GLN A O 1
ATOM 3030 N N . THR A 1 380 ? 4.432 2.303 -17.764 1.00 92.56 380 THR A N 1
ATOM 3031 C CA . THR A 1 380 ? 5.520 1.325 -17.627 1.00 92.56 380 THR A CA 1
ATOM 3032 C C . THR A 1 380 ? 6.788 1.848 -18.306 1.00 92.56 380 THR A C 1
ATOM 3034 O O . THR A 1 380 ? 6.736 2.429 -19.392 1.00 92.56 380 THR A O 1
ATOM 3037 N N . ARG A 1 381 ? 7.961 1.656 -17.689 1.00 91.75 381 ARG A N 1
ATOM 3038 C CA . ARG A 1 381 ? 9.224 1.976 -18.363 1.00 91.75 381 ARG A CA 1
ATOM 3039 C C . ARG A 1 381 ? 9.449 0.993 -19.508 1.00 91.75 381 ARG A C 1
ATOM 3041 O O . ARG A 1 381 ? 9.511 -0.209 -19.286 1.00 91.75 381 ARG A O 1
ATOM 3048 N N . SER A 1 382 ? 9.582 1.512 -20.725 1.00 88.50 382 SER A N 1
ATOM 3049 C CA . SER A 1 382 ? 9.849 0.689 -21.906 1.00 88.50 382 SER A CA 1
ATOM 3050 C C . SER A 1 382 ? 11.221 0.014 -21.837 1.00 88.50 382 SER A C 1
ATOM 3052 O O . SER A 1 382 ? 12.138 0.513 -21.181 1.00 88.50 382 SER A O 1
ATOM 3054 N N . CYS A 1 383 ? 11.364 -1.092 -22.565 1.00 92.62 383 CYS A N 1
ATOM 3055 C CA . CYS A 1 383 ? 12.629 -1.798 -22.702 1.00 92.62 383 CYS A CA 1
ATOM 3056 C C . CYS A 1 383 ? 13.531 -1.264 -23.827 1.00 92.62 383 CYS A C 1
ATOM 3058 O O . CYS A 1 383 ? 14.637 -1.760 -24.013 1.00 92.62 383 CYS A O 1
ATOM 3060 N N . GLN A 1 384 ? 13.101 -0.226 -24.557 1.00 90.38 384 GLN A N 1
ATOM 3061 C CA . GLN A 1 384 ? 13.885 0.378 -25.646 1.00 90.38 384 GLN A CA 1
ATOM 3062 C C . GLN A 1 384 ? 15.270 0.874 -25.198 1.00 90.38 384 GLN A C 1
ATOM 3064 O O . GLN A 1 384 ? 16.242 0.707 -25.930 1.00 90.38 384 GLN A O 1
ATOM 3069 N N . ASP A 1 385 ? 15.364 1.428 -23.987 1.00 89.88 385 ASP A N 1
ATOM 3070 C CA . ASP A 1 385 ? 16.617 1.935 -23.411 1.00 89.88 385 ASP A CA 1
ATOM 3071 C C . ASP A 1 385 ? 17.327 0.897 -22.521 1.00 89.88 385 ASP A C 1
ATOM 3073 O O . ASP A 1 385 ? 18.344 1.195 -21.886 1.00 89.88 385 ASP A O 1
ATOM 3077 N N . TYR A 1 386 ? 16.794 -0.326 -22.431 1.00 92.19 386 TYR A N 1
ATOM 3078 C CA . TYR A 1 386 ? 17.382 -1.367 -21.602 1.00 92.19 386 TYR A CA 1
ATOM 3079 C C . TYR A 1 386 ? 18.651 -1.918 -22.248 1.00 92.19 386 TYR A C 1
ATOM 3081 O O . TYR A 1 386 ? 18.644 -2.459 -23.354 1.00 92.19 386 TYR A O 1
ATOM 3089 N N . THR A 1 387 ? 19.754 -1.828 -21.512 1.00 87.69 387 THR A N 1
ATOM 3090 C CA . THR A 1 387 ? 21.018 -2.464 -21.881 1.00 87.69 387 THR A CA 1
ATOM 3091 C C . THR A 1 387 ? 21.246 -3.667 -20.967 1.00 87.69 387 THR A C 1
ATOM 3093 O O . THR A 1 387 ? 21.311 -3.478 -19.748 1.00 87.69 387 THR A O 1
ATOM 3096 N N . PRO A 1 388 ? 21.343 -4.903 -21.499 1.00 80.00 388 PRO A N 1
ATOM 3097 C CA . PRO A 1 388 ? 21.580 -6.080 -20.671 1.00 80.00 388 PRO A CA 1
ATOM 3098 C C . PRO A 1 388 ? 22.950 -5.989 -19.986 1.00 80.00 388 PRO A C 1
ATOM 3100 O O . PRO A 1 388 ? 23.880 -5.410 -20.560 1.00 80.00 388 PRO A O 1
ATOM 3103 N N . PRO A 1 389 ? 23.108 -6.554 -18.777 1.00 72.44 389 PRO A N 1
ATOM 3104 C CA . PRO A 1 389 ? 24.395 -6.557 -18.098 1.00 72.44 389 PRO A CA 1
ATOM 3105 C C . PRO A 1 389 ? 25.436 -7.299 -18.947 1.00 72.44 389 PRO A C 1
ATOM 3107 O O . PRO A 1 389 ? 25.209 -8.411 -19.425 1.00 72.44 389 PRO A O 1
ATOM 3110 N N . THR A 1 390 ? 26.598 -6.679 -19.152 1.00 56.84 390 THR A N 1
ATOM 3111 C CA . THR A 1 390 ? 27.687 -7.298 -19.912 1.00 56.84 390 THR A CA 1
ATOM 3112 C C . THR A 1 390 ? 28.288 -8.446 -19.106 1.00 56.84 390 THR A C 1
ATOM 3114 O O . THR A 1 390 ? 28.755 -8.244 -17.985 1.00 56.84 390 THR A O 1
ATOM 3117 N N . SER A 1 391 ? 28.352 -9.645 -19.689 1.00 50.66 391 SER A N 1
ATOM 3118 C CA . SER A 1 391 ? 29.076 -10.771 -19.095 1.00 50.66 391 SER A CA 1
ATOM 3119 C C . SER A 1 391 ? 30.572 -10.444 -19.006 1.00 50.66 391 SER A C 1
ATOM 3121 O O . SER A 1 391 ? 31.266 -10.382 -20.024 1.00 50.66 391 SER A O 1
ATOM 3123 N N . GLY A 1 392 ? 31.084 -10.232 -17.795 1.00 37.75 392 GLY A N 1
ATOM 3124 C CA . GLY A 1 392 ? 32.515 -10.084 -17.548 1.00 37.75 392 GLY A CA 1
ATOM 3125 C C . GLY A 1 392 ? 33.225 -11.431 -17.676 1.00 37.75 392 GLY A C 1
ATOM 3126 O O . GLY A 1 392 ? 33.204 -12.237 -16.751 1.00 37.75 392 GLY A O 1
ATOM 3127 N N . GLY A 1 393 ? 33.854 -11.690 -18.822 1.00 27.84 393 GLY A N 1
ATOM 3128 C CA . GLY A 1 393 ? 34.754 -12.828 -18.989 1.00 27.84 393 GLY A CA 1
ATOM 3129 C C . GLY A 1 393 ? 36.130 -12.502 -18.417 1.00 27.84 393 GLY A C 1
ATOM 3130 O O . GLY A 1 393 ? 36.872 -11.720 -19.009 1.00 27.84 393 GLY A O 1
ATOM 3131 N N . VAL A 1 394 ? 36.510 -13.113 -17.294 1.00 25.89 394 VAL A N 1
ATOM 3132 C CA . VAL A 1 394 ? 37.915 -13.115 -16.872 1.00 25.89 394 VAL A CA 1
ATOM 3133 C C . VAL A 1 394 ? 38.671 -14.075 -17.787 1.00 25.89 394 VAL A C 1
ATOM 3135 O O . VAL A 1 394 ? 38.626 -15.292 -17.618 1.00 25.89 394 VAL A O 1
ATOM 3138 N N . ALA A 1 395 ? 39.360 -13.524 -18.785 1.00 22.92 395 ALA A N 1
ATOM 3139 C CA . ALA A 1 395 ? 40.341 -14.261 -19.565 1.00 22.92 395 ALA A CA 1
ATOM 3140 C C . ALA A 1 395 ? 41.532 -14.588 -18.655 1.00 22.92 395 ALA A C 1
ATOM 3142 O O . ALA A 1 395 ? 42.457 -13.791 -18.501 1.00 22.92 395 ALA A O 1
ATOM 3143 N N . THR A 1 396 ? 41.515 -15.763 -18.029 1.00 26.73 396 THR A N 1
ATOM 3144 C CA . THR A 1 396 ? 42.748 -16.344 -17.511 1.00 26.73 396 THR A CA 1
ATOM 3145 C C . THR A 1 396 ? 43.607 -16.689 -18.722 1.00 26.73 396 THR A C 1
ATOM 3147 O O . THR A 1 396 ? 43.209 -17.447 -19.609 1.00 26.73 396 THR A O 1
ATOM 3150 N N . THR A 1 397 ? 44.777 -16.062 -18.821 1.00 25.42 397 THR A N 1
ATOM 3151 C CA . THR A 1 397 ? 45.791 -16.439 -19.804 1.00 25.42 397 THR A CA 1
ATOM 3152 C C . THR A 1 397 ? 46.050 -17.933 -19.649 1.00 25.42 397 THR A C 1
ATOM 3154 O O . THR A 1 397 ? 46.451 -18.380 -18.574 1.00 25.42 397 THR A O 1
ATOM 3157 N N . ARG A 1 398 ? 45.749 -18.696 -20.709 1.00 32.09 398 ARG A N 1
ATOM 3158 C CA . ARG A 1 398 ? 46.080 -20.116 -20.845 1.00 32.09 398 ARG A CA 1
ATOM 3159 C C . ARG A 1 398 ? 47.544 -20.311 -20.478 1.00 32.09 398 ARG A C 1
ATOM 3161 O O . ARG A 1 398 ? 48.396 -19.959 -21.275 1.00 32.09 398 ARG A O 1
ATOM 3168 N N . ASP A 1 399 ? 47.784 -20.895 -19.317 1.00 30.78 399 ASP A N 1
ATOM 3169 C CA . ASP A 1 399 ? 48.782 -21.935 -19.123 1.00 30.78 399 ASP A CA 1
ATOM 3170 C C . ASP A 1 399 ? 48.404 -22.720 -17.862 1.00 30.78 399 ASP A C 1
ATOM 3172 O O . ASP A 1 399 ? 48.207 -22.145 -16.796 1.00 30.78 399 ASP A O 1
ATOM 3176 N N . LEU A 1 400 ? 48.300 -24.046 -18.021 1.00 29.61 400 LEU A N 1
ATOM 3177 C CA . LEU A 1 400 ? 48.023 -25.072 -16.999 1.00 29.61 400 LEU A CA 1
ATOM 3178 C C . LEU A 1 400 ? 46.542 -25.363 -16.674 1.00 29.61 400 LEU A C 1
ATOM 3180 O O . LEU A 1 400 ? 46.102 -25.267 -15.534 1.00 29.61 400 LEU A O 1
ATOM 3184 N N . ILE A 1 401 ? 45.797 -25.888 -17.653 1.00 30.12 401 ILE A N 1
ATOM 3185 C CA . ILE A 1 401 ? 44.726 -26.860 -17.362 1.00 30.12 401 ILE A CA 1
ATOM 3186 C C . ILE A 1 401 ? 45.066 -28.152 -18.100 1.00 30.12 401 ILE A C 1
ATOM 3188 O O . ILE A 1 401 ? 44.682 -28.344 -19.249 1.00 30.12 401 ILE A O 1
ATOM 3192 N N . ASN A 1 402 ? 45.790 -29.044 -17.428 1.00 27.30 402 ASN A N 1
ATOM 3193 C CA . ASN A 1 402 ? 45.746 -30.464 -17.745 1.00 27.30 402 ASN A CA 1
ATOM 3194 C C . ASN A 1 402 ? 45.028 -31.169 -16.593 1.00 27.30 402 ASN A C 1
ATOM 3196 O O . ASN A 1 402 ? 45.531 -31.223 -15.476 1.00 27.30 402 ASN A O 1
ATOM 3200 N N . ASN A 1 403 ? 43.861 -31.724 -16.923 1.00 30.19 403 ASN A N 1
ATOM 3201 C CA . ASN A 1 403 ? 43.094 -32.712 -16.165 1.00 30.19 403 ASN A CA 1
ATOM 3202 C C . ASN A 1 403 ? 42.513 -32.290 -14.805 1.00 30.19 403 ASN A C 1
ATOM 3204 O O . ASN A 1 403 ? 43.035 -32.648 -13.756 1.00 30.19 403 ASN A O 1
ATOM 3208 N N . ALA A 1 404 ? 41.304 -31.724 -14.823 1.00 23.89 404 ALA A N 1
ATOM 3209 C CA . ALA A 1 404 ? 40.324 -32.008 -13.775 1.00 23.89 404 ALA A CA 1
ATOM 3210 C C . ALA A 1 404 ? 38.903 -31.948 -14.351 1.00 23.89 404 ALA A C 1
ATOM 3212 O O . ALA A 1 404 ? 38.443 -30.912 -14.824 1.00 23.89 404 ALA A O 1
ATOM 3213 N N . ARG A 1 405 ? 38.208 -33.090 -14.330 1.00 23.83 405 ARG A N 1
ATOM 3214 C CA . ARG A 1 405 ? 36.764 -33.171 -14.568 1.00 23.83 405 ARG A CA 1
ATOM 3215 C C . ARG A 1 405 ? 36.056 -32.388 -13.458 1.00 23.83 405 ARG A C 1
ATOM 3217 O O . ARG A 1 405 ? 36.222 -32.723 -12.288 1.00 23.83 405 ARG A O 1
ATOM 3224 N N . LEU A 1 406 ? 35.271 -31.377 -13.829 1.00 24.36 406 LEU A N 1
ATOM 3225 C CA . LEU A 1 406 ? 34.390 -30.647 -12.919 1.00 24.36 406 LEU A CA 1
ATOM 3226 C C . LEU A 1 406 ? 33.256 -31.587 -12.475 1.00 24.36 406 LEU A C 1
ATOM 3228 O O . LEU A 1 406 ? 32.307 -31.835 -13.214 1.00 24.36 406 LEU A O 1
ATOM 3232 N N . LEU A 1 407 ? 33.382 -32.148 -11.276 1.00 21.17 407 LEU A N 1
ATOM 3233 C CA . LEU A 1 407 ? 32.272 -32.727 -10.527 1.00 21.17 407 LEU A CA 1
ATOM 3234 C C . LEU A 1 407 ? 31.885 -31.694 -9.471 1.00 21.17 407 LEU A C 1
ATOM 3236 O O . LEU A 1 407 ? 32.608 -31.487 -8.500 1.00 21.17 407 LEU A O 1
ATOM 3240 N N . ILE A 1 408 ? 30.767 -31.010 -9.710 1.00 24.97 408 ILE A N 1
ATOM 3241 C CA . ILE A 1 408 ? 30.175 -30.042 -8.787 1.00 24.97 408 ILE A CA 1
ATOM 3242 C C . ILE A 1 408 ? 29.720 -30.805 -7.539 1.00 24.97 408 ILE A C 1
ATOM 3244 O O . ILE A 1 408 ? 28.764 -31.576 -7.591 1.00 24.97 408 ILE A O 1
ATOM 3248 N N . TRP A 1 409 ? 30.398 -30.576 -6.416 1.00 22.09 409 TRP A N 1
ATOM 3249 C CA . TRP A 1 409 ? 29.916 -30.940 -5.085 1.00 22.09 409 TRP A CA 1
ATOM 3250 C C . TRP A 1 409 ? 29.695 -29.663 -4.271 1.00 22.09 409 TRP A C 1
ATOM 3252 O O . TRP A 1 409 ? 30.560 -28.796 -4.207 1.00 22.09 409 TRP A O 1
ATOM 3262 N N . ARG A 1 410 ? 28.508 -29.556 -3.661 1.00 32.69 410 ARG A N 1
ATOM 3263 C CA . ARG A 1 410 ? 27.943 -28.350 -3.023 1.00 32.69 410 ARG A CA 1
ATOM 3264 C C . ARG A 1 410 ? 28.550 -27.946 -1.666 1.00 32.69 410 ARG A C 1
ATOM 3266 O O . ARG A 1 410 ? 28.049 -27.009 -1.060 1.00 32.69 410 ARG A O 1
ATOM 3273 N N . TYR A 1 411 ? 29.602 -28.604 -1.181 1.00 28.66 411 TYR A N 1
ATOM 3274 C CA . TYR A 1 411 ? 30.272 -28.252 0.078 1.00 28.66 411 TYR A CA 1
ATOM 3275 C C . TYR A 1 411 ? 31.749 -28.661 0.016 1.00 28.66 411 TYR A C 1
ATOM 3277 O O . TYR A 1 411 ? 32.055 -29.832 -0.208 1.00 28.66 411 TYR A O 1
ATOM 3285 N N . LEU A 1 412 ? 32.666 -27.715 0.233 1.00 35.09 412 LEU A N 1
ATOM 3286 C CA . LEU A 1 412 ? 34.095 -27.992 0.409 1.00 35.09 412 LEU A CA 1
ATOM 3287 C C . LEU A 1 412 ? 34.426 -27.988 1.906 1.00 35.09 412 LEU A C 1
ATOM 3289 O O . LEU A 1 412 ? 34.223 -26.991 2.594 1.00 35.09 412 LEU A O 1
ATOM 3293 N N . TYR A 1 413 ? 34.943 -29.108 2.410 1.00 28.97 413 TYR A N 1
ATOM 3294 C CA . TYR A 1 413 ? 35.440 -29.231 3.779 1.00 28.97 413 TYR A CA 1
ATOM 3295 C C . TYR A 1 413 ? 36.959 -29.084 3.777 1.00 28.97 413 TYR A C 1
ATOM 3297 O O . TYR A 1 413 ? 37.642 -29.882 3.139 1.00 28.97 413 TYR A O 1
ATOM 3305 N N . PHE A 1 414 ? 37.495 -28.124 4.530 1.00 34.91 414 PHE A N 1
ATOM 3306 C CA . PHE A 1 414 ? 38.931 -28.057 4.801 1.00 34.91 414 PHE A CA 1
ATOM 3307 C C . PHE A 1 414 ? 39.231 -28.611 6.197 1.00 34.91 414 PHE A C 1
ATOM 3309 O O . PHE A 1 414 ? 38.546 -28.273 7.163 1.00 34.91 414 PHE A O 1
ATOM 3316 N N . ILE A 1 415 ? 40.243 -29.474 6.291 1.00 26.88 415 ILE A N 1
ATOM 3317 C CA . ILE A 1 415 ? 40.869 -29.891 7.548 1.00 26.88 415 ILE A CA 1
ATOM 3318 C C . ILE A 1 415 ? 42.236 -29.215 7.554 1.00 26.88 415 ILE A C 1
ATOM 3320 O O . ILE A 1 415 ? 43.067 -29.522 6.701 1.00 26.88 415 ILE A O 1
ATOM 3324 N N . VAL A 1 416 ? 42.451 -28.271 8.466 1.00 30.58 416 VAL A N 1
ATOM 3325 C CA . VAL A 1 416 ? 43.796 -27.759 8.738 1.00 30.58 416 VAL A CA 1
ATOM 3326 C C . VAL A 1 416 ? 44.404 -28.704 9.771 1.00 30.58 416 VAL A C 1
ATOM 3328 O O . VAL A 1 416 ? 43.996 -28.676 10.929 1.00 30.58 416 VAL A O 1
ATOM 3331 N N . THR A 1 417 ? 45.288 -29.603 9.333 1.00 30.16 417 THR A N 1
ATOM 3332 C CA . THR A 1 417 ? 46.131 -30.412 10.233 1.00 30.16 417 THR A CA 1
ATOM 3333 C C . THR A 1 417 ? 47.355 -29.638 10.669 1.00 30.16 417 THR A C 1
ATOM 3335 O O . THR A 1 417 ? 47.984 -29.040 9.763 1.00 30.16 417 THR A O 1
#

Sequence (417 aa):
MSSLLLAGFNGGNGTGFTPLPYSASGEIFKLATFSSVDLPGRWIYRVDEQIIAGGFLTIAPDKGSMLGGISVNISGPCLPPSMPPDRAIPGVILRKDVLNYQVNAFDSPAPDLLTITWSPYNLTSDTQAKVTVDLLGYWEDAEVQRFERVGIVAQNILNTGTLKLKPKELHRPRDISLADKWKDFEFGVVRVALTDKPDIGVLYSTITSLSWYFLSDWELNYGADWALKRCLQWYKKDGRWRNFWMDLEPCPCTLDQAIFDIGRFMPYLECDMNGDGGCYYHRGASHCVMSTQATWTGAQTVCCYDVDGWLMHSDDYEDLDVLSYYSPGIPYRAHTFGSYPFRMPPYVPSLSNWFHDLAPYHMCCRFADQCSFLFWRRQTRSCQDYTPPTSGGVATTRDLINNARLLIWRYLYFIVT

InterPro domains:
  IPR003886 NIDO domain [PF06119] (5-49)
  IPR003886 NIDO domain [PS51220] (1-50)
  IPR005533 AMOP domain [PF03782] (229-372)
  IPR005533 AMOP domain [PS50856] (223-378)
  IPR005533 AMOP domain [SM00723] (223-378)
  IPR051495 Epithelial Barrier and Cell Signaling Protein [PTHR13802] (6-392)

Radius of gyration: 26.3 Å; chains: 1; bounding box: 84×52×59 Å

Secondary structure (DSSP, 8-state):
-------EEE-STT--EEEPTTTTTT-TTHHHH--SSSSTTEE-EEESSSEEETTSPEEESS---TT-----EEE-TT--TT--------SBEEEPPSSSTTTS-TTSSS-S-EEEE--HHHH-S-TT-EEEEEEEEEEE-SS-EEEEEEEEEEEEEE--SEEEE-GGGPPPP--GGGTTHHHH--EEEEEEEESS-TTTSEEEBPPEE-HHHHHHHHHHHH-TTHHHHHHHHHHHHHTTSPP-GGGSPPPPSBHHHHHH-BTTEEE-TTS-TTSS---TTSTT-SEEEEESS--TTS-B-EEEE-TTSBBP-GGGGGS-GGGGG------BSS-TT--SSTTSTT--TTHHHIIIIIHHHIIIIIISS-THHHHHHSPPPPSTT--PPP-------S-----------S-PPEE--

pLDDT: mean 78.6, std 18.93, range [21.17, 96.62]

Organism: NCBI:txid68888

Foldseek 3Di:
DLDQAWAFDDLPPPQGTGTDPPHRVSRVVQCQQDELDPDGNWWWWFRDNDIGGANDWDWPPPFDFPQDPDDIDIDGPPPPPPPDPPPQVQFKDWDQDPVPNVAAHLLDLAHQKTKIFHDLVQQHPDQAWFKWKFWWFWADDQFDIDTGTQFTQDGRHGSPGMDMDGLVPGDGDPDPVNPCSLVGGFKGWIKIATRVCRPRGIGIDDIGTCSSNCVVVQCVPVNPLSLVVVLVVLLVVLVVDDQCLVQEDFDAFFQVLQVVQPPQKDWDQQQDLPDPHCPPQFHQFNTKIKGPDAGPQQKIAIWTAHPVGGTDWLVVCPPDPVCLRGHGTWIFSHDCQFHPVEPTPCRDHNNSRCHNQVSSCSSQCVRNVHCNSNCVSTTHRHCPPPDRDDPDDPPDPDDDDDDDDDDDDRIDIDRDD

=== Feature glossary ===
Reading guide. The protein is described through the following features:

Foldseek 3Di. A 3Di character summarizes, for each residue, the relative orientation of the Cα frame of its nearest spatial neighbor. Because it encodes fold topology rather than chemistry, 3Di alignments detect remote structural similarity that sequence alignment misses.

Contact-map, Ramachandran, and PAE plots. Plot images: a contact map (which residues are close in 3D, as an N×N binary image), a Ramachandran scatter (backbone torsion angles, revealing secondary-structure composition at a glance), and — for AlphaFold structures — a PAE heatmap (pairwise prediction confidence).

Radius of gyration, Cα contacts, bounding box. Radius of gyration (Rg) is the root-mean-square distance of Cα atoms from their centroid — a single number for overall size and compactness. A globular domain of N residues has Rg ≈ 2.2·N^0.38 Å; an extended or disordered chain has a much larger Rg. The Cα contact count is the number of residue pairs whose Cα atoms are within 8 Å and are more than four positions apart in sequence — a standard proxy for tertiary packing density. The bounding box is the smallest axis-aligned box enclosing all Cα atoms.

Secondary structure (8-state, DSSP). Eight-state secondary structure (DSSP): H is the canonical α-helix, G the tighter 3₁₀-helix, I the wider π-helix; E/B are β-structure, T and S are turns and bends, and '-' is everything else. DSSP derives these from the pattern of main-chain N–H···O=C hydrogen bonds, not from the sequence.

B-factor. B-factor (Debye–Waller factor) reflects atomic displacement in the crystal lattice. It is an experimental observable (units Å²), not a prediction; low values mean the atom is pinned down, high values mean it moves or is heterogeneous across the crystal.

pLDDT. pLDDT is the predicted lDDT-Cα score: AlphaFold's confidence that the local environment of each residue (all inter-atomic distances within 15 Å) is correctly placed. It is a per-residue number between 0 and 100, with higher meaning more reliable.

Nearest PDB structures. Nearest PDB neighbors are the top structural matches found by Foldseek when searching this structure against the entire Protein Data Bank. Each hit reports a TM-score (0 to 1; >0.5 almost always implies the same fold) and an E-value. These are *structural* homologs — they may share no detectable sequence similarity.

Solvent-accessible surface area. Accessible surface area quantifies burial. A residue with SASA near zero is packed into the hydrophobic core; one with SASA >100 Å² sits on the surface. Computed here via the Shrake–Rupley numerical algorithm with a 1.4 Å probe.

Rendered structure images. Structure images are PyMOL renders from six orthogonal camera directions. Cartoon representation draws helices as coils and strands as arrows; sticks shows the backbone as bonds; surface shows the solvent-excluded envelope. Rainbow coloring maps sequence position to hue (blue→red, N→C); chain coloring assigns a distinct color per polypeptide.

Backbone torsions (φ/ψ). φ (phi) and ψ (psi) are the two rotatable backbone dihedrals per residue: φ is the C(i-1)–N–Cα–C torsion, ψ is the N–Cα–C–N(i+1) torsion, both in degrees on (−180°, 180°]. α-helical residues cluster near (−60°, −45°); β-strand residues near (−120°, +130°). A Ramachandran plot is simply a scatter of (φ, ψ) for every residue.

Predicted aligned error. Predicted Aligned Error (PAE) is an AlphaFold confidence matrix: entry (i, j) is the expected error in the position of residue j, in ångströms, when the prediction is superimposed on the true structure at residue i. Low PAE within a block of residues means that block is internally rigid and well-predicted; high PAE between two blocks means their relative placement is uncertain even if each block individually is confident.

mmCIF coordinates. Structure coordinates are given as an mmCIF _atom_site loop: one row per atom with element, residue name, chain id, sequence number, and x/y/z position in Å. Only the four main-chain atoms per residue are included here; side chains are omitted to keep the record compact.

InterPro / GO / CATH / organism. Database cross-references. InterPro integrates a dozen domain/family signature databases into unified entries with residue-range hits. GO terms attach function/process/location labels with evidence codes. CATH codes position the fold in a four-level structural taxonomy. Organism is the NCBI-taxonomy species name.

Secondary structure (3-state, P-SEA). SS3 is a coarse helix/strand/coil call (letters a/b/c) made by the P-SEA algorithm from inter-Cα distances and dihedrals. It is less detailed than DSSP but needs only Cα positions.

Sequence. Sequence gives the chain of amino acids in standard one-letter code (A=alanine, C=cysteine, …, Y=tyrosine), read N→C. It is the only feature that is directly encoded by the gene; all structural features are derived from the folded form of this sequence.